Protein 7A19 (pdb70)

B-factor: mean 15.35, std 6.5, range [6.4, 56.44]

InterPro domains:
  IPR006680 Amidohydrolase-related [PF04909] (64-330)
  IPR032465 2-amino-3-carboxymuconate-6-semialdehyde decarboxylase [PTHR21240] (20-331)
  IPR032466 Metal-dependent hydrolase [SSF51556] (34-331)

Nearest PDB structures (foldseek):
  7a19-assembly1_A  TM=1.003E+00  e=1.177E-74  Aspergillus oryzae
  7wjr-assembly1_B  TM=1.003E+00  e=5.991E-72  Aspergillus oryzae RIB40
  7wkl-assembly1_B  TM=1.002E+00  e=2.346E-71  Aspergillus oryzae
  7wmb-assembly1_A  TM=1.002E+00  e=6.437E-71  Aspergillus oryzae
  6m53-assembly1_A-2  TM=9.996E-01  e=2.891E-59  Fusarium oxysporum

Sequence (678 aa):
HMLGKIALEEAFALPRFEEKTRWWASLFSTDAETHVKEITDINKIRIEHADKKHGVGYQILSYTAPGVQDIWDPVEAQALAVEINDYIAEQVRRVNPDRFGAFATLSMHNPKEAADELRRCVEKYGFKGALVNDTQRAGPDGDDMIFYDNADWDIFWQTCTELDVPFYMHPRNPTGTIYEEKLWADRKWLVGPPLSFAHGVSLHVLGMVTNGVFDRHPKLQIIMGHLGEHVPFDMWRINHWFEDRKKLLGLAETCKKTIRDYFAENIWITTSGHFSTTTLNFCMMAEVGSSDRILFSIDYPFETFSDACEEWFDNAELNGTDRLKIGRENAKKKLFKLDSYKDSSAHMLGKIALEEAFALPRFEEKTRWWASLFSTDAETHVKEITDINKIRIEEHADKHGVGYQILSYTAPGVQDIWDPVEAQALAVEINDYIAEQVRVNPDRFGAFATLSMHNPKEAADELRRCVEKYGFKGALVNDTQRAGPDGDDMIFYDNADWDIFWQTCTELDVPFYMHPRNPTGTIYEKLWADRKWLVGPPLSFAHGVSLHVLGMVTNGVFDRHPKLQIIMGHLGEHVPFDMWRINHWFEDRKKLLGLAETCKKTIRDYFAENIWITTSGHFSTTTLNFCMAEVGSDRILFSIDYPFETFSDACEEWFDNAELNGTDRLKIGRENAKKLFKLDDSYKDSSA

Structure (mmCIF, N/CA/C/O backbone):
data_7A19
#
_entry.id   7A19
#
_cell.length_a   99.794
_cell.length_b   99.794
_cell.length_c   129.177
_cell.angle_alpha   90.000
_cell.angle_beta   90.000
_cell.angle_gamma   90.000
#
_symmetry.space_group_name_H-M   'P 43 21 2'
#
loop_
_entity.id
_entity.type
_entity.pdbx_description
1 polymer 'Amidohydrolase 2'
2 non-polymer 'MAGNESIUM ION'
3 water water
#
loop_
_atom_site.group_PDB
_atom_site.id
_atom_site.type_symbol
_atom_site.label_atom_id
_atom_site.label_alt_id
_atom_site.label_comp_id
_atom_site.label_asym_id
_atom_site.label_entity_id
_atom_site.label_seq_id
_atom_site.pdbx_PDB_ins_code
_atom_site.Cartn_x
_atom_site.Cartn_y
_atom_site.Cartn_z
_atom_site.occupancy
_atom_site.B_iso_or_equiv
_atom_site.auth_seq_id
_atom_site.auth_comp_id
_atom_site.auth_asym_id
_atom_site.auth_atom_id
_atom_site.pdbx_PDB_model_num
ATOM 1 N N . HIS A 1 20 ? 1.65200 106.34600 137.83200 1.000 29.25351 0 HIS A N 1
ATOM 2 C CA . HIS A 1 20 ? 2.62500 105.37800 138.32700 1.000 28.24286 0 HIS A CA 1
ATOM 3 C C . HIS A 1 20 ? 4.04500 105.94100 138.31500 1.000 24.41872 0 HIS A C 1
ATOM 4 O O . HIS A 1 20 ? 4.43800 106.66700 137.40000 1.000 24.89509 0 HIS A O 1
ATOM 11 N N . MET A 1 21 ? 4.82400 105.59100 139.32900 1.000 21.23939 1 MET A N 1
ATOM 12 C CA . MET A 1 21 ? 6.10600 106.24700 139.52300 1.000 17.86004 1 MET A CA 1
ATOM 13 C C . MET A 1 21 ? 7.12200 105.82600 138.46500 1.000 16.22300 1 MET A C 1
ATOM 14 O O . MET A 1 21 ? 7.30900 104.63500 138.19900 1.000 16.60199 1 MET A O 1
ATOM 28 N N . LEU A 1 22 ? 7.80700 106.81100 137.90000 1.000 13.70691 2 LEU A N 1
ATOM 29 C CA . LEU A 1 22 ? 8.87800 106.58900 136.93900 1.000 13.80165 2 LEU A CA 1
ATOM 30 C C . LEU A 1 22 ? 10.23400 106.82600 137.59300 1.000 13.14105 2 LEU A C 1
ATOM 31 O O . LEU A 1 22 ? 10.34100 107.40800 138.67200 1.000 14.33856 2 LEU A O 1
ATOM 47 N N . GLY A 1 23 ? 11.28400 106.36500 136.92100 1.000 12.05408 3 GLY A N 1
ATOM 48 C CA . GLY A 1 23 ? 12.62000 106.60100 137.42400 1.000 12.03829 3 GLY A CA 1
ATOM 49 C C . GLY A 1 23 ? 12.95000 105.84200 138.68800 1.000 11.96986 3 GLY A C 1
ATOM 50 O O . GLY A 1 23 ? 13.86300 106.24200 139.42300 1.000 12.19094 3 GLY A O 1
ATOM 54 N N . LYS A 1 24 ? 12.25100 104.74900 138.96500 1.000 11.96986 4 LYS A N 1
ATOM 55 C CA . LYS A 1 24 ? 12.61600 103.94500 140.12000 1.000 11.14871 4 LYS A CA 1
ATOM 56 C C . LYS A 1 24 ? 14.00800 103.34100 139.92200 1.000 10.72234 4 LYS A C 1
ATOM 57 O O . LYS A 1 24 ? 14.48100 103.14000 138.80400 1.000 11.01974 4 LYS A O 1
ATOM 76 N N . ILE A 1 25 ? 14.65700 103.04700 141.04800 1.000 10.81445 5 ILE A N 1
ATOM 77 C CA . ILE A 1 25 ? 15.97200 102.41400 141.08800 1.000 10.11700 5 ILE A CA 1
ATOM 78 C C . ILE A 1 25 ? 15.82600 101.06000 141.76000 1.000 10.45125 5 ILE A C 1
ATOM 79 O O . ILE A 1 25 ? 15.20500 100.95500 142.82300 1.000 10.91183 5 ILE A O 1
ATOM 95 N N . ALA A 1 26 ? 16.37400 100.02700 141.13700 1.000 10.08279 6 ALA A N 1
ATOM 96 C CA . ALA A 1 26 ? 16.41500 98.69400 141.71200 1.000 10.71181 6 ALA A CA 1
ATOM 97 C C . ALA A 1 26 ? 17.86800 98.25600 141.81900 1.000 9.64326 6 ALA A C 1
ATOM 98 O O . ALA A 1 26 ? 18.67400 98.53100 140.92200 1.000 10.86972 6 ALA A O 1
ATOM 105 N N . LEU A 1 27 ? 18.20700 97.59000 142.91800 1.000 8.63525 7 LEU A N 1
ATOM 106 C CA . LEU A 1 27 ? 19.61700 97.31100 143.16200 1.000 9.41429 7 LEU A CA 1
ATOM 107 C C . LEU A 1 27 ? 19.89000 95.96300 143.81600 1.000 8.39574 7 LEU A C 1
ATOM 108 O O . LEU A 1 27 ? 20.95200 95.79300 144.42100 1.000 8.49839 7 LEU A O 1
ATOM 124 N N . GLU A 1 28 ? 18.97500 94.99300 143.70200 1.000 8.96423 8 GLU A N 1
ATOM 125 C CA . GLU A 1 28 ? 19.30400 93.61300 144.04500 1.000 8.71420 8 GLU A CA 1
ATOM 126 C C . GLU A 1 28 ? 18.99200 92.74100 142.83300 1.000 9.30375 8 GLU A C 1
ATOM 127 O O . GLU A 1 28 ? 18.16500 91.82700 142.87800 1.000 9.43797 8 GLU A O 1
ATOM 139 N N . GLU A 1 29 ? 19.67000 93.03600 141.73000 1.000 9.22479 9 GLU A N 1
ATOM 140 C CA . GLU A 1 29 ? 19.26600 92.60300 140.39600 1.000 9.38797 9 GLU A CA 1
ATOM 141 C C . GLU A 1 29 ? 20.41500 91.79100 139.81600 1.000 9.60641 9 GLU A C 1
ATOM 142 O O . GLU A 1 29 ? 21.50200 92.32300 139.58100 1.000 10.56969 9 GLU A O 1
ATOM 154 N N . ALA A 1 30 ? 20.17600 90.50700 139.61000 1.000 9.51167 10 ALA A N 1
ATOM 155 C CA . ALA A 1 30 ? 21.25600 89.55400 139.39200 1.000 9.03266 10 ALA A CA 1
ATOM 156 C C . ALA A 1 30 ? 21.47000 89.21700 137.92300 1.000 9.53799 10 ALA A C 1
ATOM 157 O O . ALA A 1 30 ? 20.54900 89.23500 137.10400 1.000 10.08542 10 ALA A O 1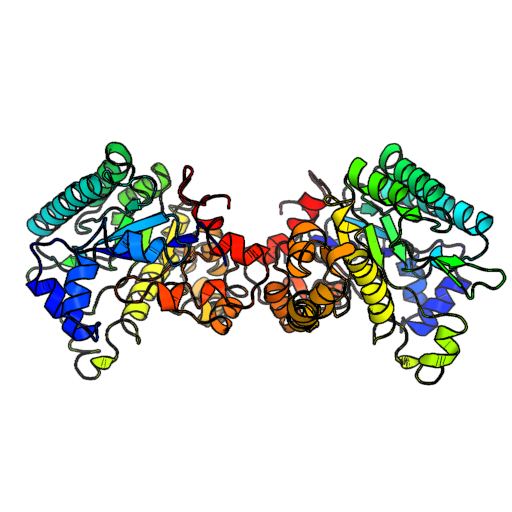
ATOM 164 N N . PHE A 1 31 ? 22.70900 88.83700 137.62200 1.000 9.33796 11 PHE A N 1
ATOM 165 C CA . PHE A 1 31 ? 23.08600 88.29900 136.32300 1.000 9.55904 11 PHE A CA 1
ATOM 166 C C . PHE A 1 31 ? 24.03700 87.12400 136.54400 1.000 9.24848 11 PHE A C 1
ATOM 167 O O . PHE A 1 31 ? 24.62100 86.95100 137.62100 1.000 9.21689 11 PHE A O 1
ATOM 184 N N . ALA A 1 32 ? 24.19800 86.32800 135.49300 1.000 9.18794 12 ALA A N 1
ATOM 185 C CA . ALA A 1 32 ? 25.09300 85.18800 135.49300 1.000 9.62484 12 ALA A CA 1
ATOM 186 C C . ALA A 1 32 ? 25.90400 85.20900 134.20000 1.000 10.74603 12 ALA A C 1
ATOM 187 O O . ALA A 1 32 ? 25.44600 85.70800 133.16600 1.000 11.49875 12 ALA A O 1
ATOM 194 N N . LEU A 1 33 ? 27.10100 84.64300 134.24700 1.000 11.11975 13 LEU A N 1
ATOM 195 C CA . LEU A 1 33 ? 27.90000 84.58900 133.03400 1.000 11.50927 13 LEU A CA 1
ATOM 196 C C . LEU A 1 33 ? 27.30400 83.58900 132.04800 1.000 12.24884 13 LEU A C 1
ATOM 197 O O . LEU A 1 33 ? 26.84800 82.51300 132.44500 1.000 11.38821 13 LEU A O 1
ATOM 213 N N . PRO A 1 34 ? 27.31200 83.90800 130.75400 1.000 13.76481 14 PRO A N 1
ATOM 214 C CA . PRO A 1 34 ? 26.82800 82.94100 129.76300 1.000 13.88061 14 PRO A CA 1
ATOM 215 C C . PRO A 1 34 ? 27.47700 81.57200 129.85100 1.000 13.25422 14 PRO A C 1
ATOM 216 O O . PRO A 1 34 ? 26.80700 80.57500 129.56800 1.000 14.78072 14 PRO A O 1
ATOM 227 N N . ARG A 1 35 ? 28.74700 81.47700 130.26400 1.000 13.04630 15 ARG A N 1
ATOM 228 C CA . ARG A 1 35 ? 29.42900 80.18800 130.25400 1.000 13.38318 15 ARG A CA 1
ATOM 229 C C . ARG A 1 35 ? 29.03300 79.27600 131.42000 1.000 12.76732 15 ARG A C 1
ATOM 230 O O . ARG A 1 35 ? 29.51500 78.14000 131.50000 1.000 13.39634 15 ARG A O 1
ATOM 251 N N . PHE A 1 36 ? 28.18100 79.73700 132.32700 1.000 12.10145 16 PHE A N 1
ATOM 252 C CA . PHE A 1 36 ? 27.78400 78.96200 133.49900 1.000 11.46980 16 PHE A CA 1
ATOM 253 C C . PHE A 1 36 ? 26.35500 78.43800 133.40600 1.000 11.77510 16 PHE A C 1
ATOM 254 O O . PHE A 1 36 ? 25.65300 78.34200 134.41200 1.000 12.46465 16 PHE A O 1
ATOM 271 N N . GLU A 1 37 ? 25.93200 78.03500 132.20800 1.000 12.46728 17 GLU A N 1
ATOM 272 C CA . GLU A 1 37 ? 24.54900 77.61900 132.03900 1.000 13.07262 17 GLU A CA 1
ATOM 273 C C . GLU A 1 37 ? 24.18300 76.46600 132.97300 1.000 12.43307 17 GLU A C 1
ATOM 274 O O . GLU A 1 37 ? 23.05400 76.40800 133.46700 1.000 12.41465 17 GLU A O 1
ATOM 286 N N . GLU A 1 38 ? 25.09100 75.50900 133.18300 1.000 11.28820 18 GLU A N 1
ATOM 287 C CA . GLU A 1 38 ? 24.74800 74.38800 134.05800 1.000 11.44874 18 GLU A CA 1
ATOM 288 C C . GLU A 1 38 ? 24.49300 74.86900 135.47900 1.000 11.74351 18 GLU A C 1
ATOM 289 O O . GLU A 1 38 ? 23.53100 74.42700 136.12300 1.000 12.04618 18 GLU A O 1
ATOM 301 N N . LYS A 1 39 ? 25.35300 75.73800 135.98400 1.000 10.85130 19 LYS A N 1
ATOM 302 C CA . LYS A 1 39 ? 25.12800 76.27700 137.34500 1.000 11.00132 19 LYS A CA 1
ATOM 303 C C . LYS A 1 39 ? 23.82100 77.08200 137.39000 1.000 10.86972 19 LYS A C 1
ATOM 304 O O . LYS A 1 39 ? 23.10000 77.02100 138.39500 1.000 11.00658 19 LYS A O 1
ATOM 323 N N . THR A 1 40 ? 23.55900 77.84000 136.34000 1.000 10.68286 20 THR A N 1
ATOM 324 C CA . THR A 1 40 ? 22.33300 78.61500 136.26300 1.000 10.02752 20 THR A CA 1
ATOM 325 C C . THR A 1 40 ? 21.12100 77.70200 136.32600 1.000 10.61443 20 THR A C 1
ATOM 326 O O . THR A 1 40 ? 20.15200 77.99400 137.03000 1.000 9.84592 20 THR A O 1
ATOM 337 N N . ARG A 1 41 ? 21.18600 76.57400 135.62600 1.000 10.47494 21 ARG A N 1
ATOM 338 C CA . ARG A 1 41 ? 20.06200 75.65300 135.61400 1.000 11.14081 21 ARG A CA 1
ATOM 339 C C . ARG A 1 41 ? 19.90200 74.94200 136.94800 1.000 11.37505 21 ARG A C 1
ATOM 340 O O . ARG A 1 41 ? 18.77500 74.69400 137.38100 1.000 11.41189 21 ARG A O 1
ATOM 361 N N . TRP A 1 42 ? 21.00700 74.59900 137.62000 1.000 10.38809 22 TRP A N 1
ATOM 362 C CA . TRP A 1 42 ? 20.88300 73.98800 138.94100 1.000 10.25912 22 TRP A CA 1
ATOM 363 C C . TRP A 1 42 ? 20.18800 74.93900 139.91700 1.000 10.13279 22 TRP A C 1
ATOM 364 O O . TRP A 1 42 ? 19.27800 74.54900 140.64900 1.000 11.64877 22 TRP A O 1
ATOM 385 N N . TRP A 1 43 ? 20.60900 76.19700 139.93700 1.000 10.65128 23 TRP A N 1
ATOM 386 C CA . TRP A 1 43 ? 19.98300 77.17500 140.82300 1.000 10.86972 23 TRP A CA 1
ATOM 387 C C . TRP A 1 43 ? 18.53100 77.38300 140.44600 1.000 11.88827 23 TRP A C 1
ATOM 388 O O . TRP A 1 43 ? 17.66100 77.49500 141.32000 1.000 12.44360 23 TRP A O 1
ATOM 409 N N . ALA A 1 44 ? 18.24600 77.41500 139.14500 1.000 11.03817 24 ALA A N 1
ATOM 410 C CA . ALA A 1 44 ? 16.87500 77.58100 138.68400 1.000 11.57770 24 ALA A CA 1
ATOM 411 C C . ALA A 1 44 ? 16.00100 76.39500 139.06800 1.000 11.79352 24 ALA A C 1
ATOM 412 O O . ALA A 1 44 ? 14.79100 76.55500 139.26300 1.000 11.70403 24 ALA A O 1
ATOM 419 N N . SER A 1 45 ? 16.58100 75.20400 139.17700 1.000 12.64889 25 SER A N 1
ATOM 420 C CA . SER A 1 45 ? 15.80100 74.04000 139.59600 1.000 13.53057 25 SER A CA 1
ATOM 421 C C . SER A 1 45 ? 15.29900 74.18600 141.02100 1.000 13.95957 25 SER A C 1
ATOM 422 O O . SER A 1 45 ? 14.30600 73.54800 141.38700 1.000 15.05707 25 SER A O 1
ATOM 430 N N . LEU A 1 46 ? 15.95700 75.01200 141.83100 1.000 11.93301 26 LEU A N 1
ATOM 431 C CA . LEU A 1 46 ? 15.49300 75.30100 143.18300 1.000 12.94103 26 LEU A CA 1
ATOM 432 C C . LEU A 1 46 ? 14.52900 76.48200 143.22700 1.000 11.66719 26 LEU A C 1
ATOM 433 O O . LEU A 1 46 ? 13.58500 76.48900 144.03000 1.000 12.91997 26 LEU A O 1
ATOM 449 N N . PHE A 1 47 ? 14.74800 77.49400 142.39400 1.000 12.42517 27 PHE A N 1
ATOM 450 C CA . PHE A 1 47 ? 14.15500 78.79700 142.64300 1.000 12.33832 27 PHE A CA 1
ATOM 451 C C . PHE A 1 47 ? 13.35800 79.39900 141.49500 1.000 13.62795 27 PHE A C 1
ATOM 452 O O . PHE A 1 47 ? 12.90100 80.54100 141.63500 1.000 16.74674 27 PHE A O 1
ATOM 469 N N . SER A 1 48 ? 13.17300 78.68400 140.38400 1.000 12.30674 28 SER A N 1
ATOM 470 C CA . SER A 1 48 ? 12.38300 79.17200 139.25900 1.000 11.79878 28 SER A CA 1
ATOM 471 C C . SER A 1 48 ? 11.35900 78.13200 138.82800 1.000 13.25422 28 SER A C 1
ATOM 472 O O . SER A 1 48 ? 11.64100 76.93400 138.83000 1.000 14.02010 28 SER A O 1
ATOM 480 N N . THR A 1 49 ? 10.17300 78.59700 138.43800 1.000 13.80955 29 THR A N 1
ATOM 481 C CA . THR A 1 49 ? 9.15800 77.72000 137.87100 1.000 15.59924 29 THR A CA 1
ATOM 482 C C . THR A 1 49 ? 9.20500 77.68800 136.34500 1.000 17.55210 29 THR A C 1
ATOM 483 O O . THR A 1 49 ? 8.39100 77.00200 135.72800 1.000 19.29968 29 THR A O 1
ATOM 494 N N . ASP A 1 50 ? 10.12900 78.41800 135.71600 1.000 16.57567 30 ASP A N 1
ATOM 495 C CA . ASP A 1 50 ? 10.22700 78.44600 134.25500 1.000 15.34394 30 ASP A CA 1
ATOM 496 C C . ASP A 1 50 ? 11.71700 78.57200 133.93900 1.000 14.97811 30 ASP A C 1
ATOM 497 O O . ASP A 1 50 ? 12.24800 79.66000 133.73600 1.000 14.73335 30 ASP A O 1
ATOM 506 N N . ALA A 1 51 ? 12.40300 77.42300 133.92800 1.000 15.33342 31 ALA A N 1
ATOM 507 C CA . ALA A 1 51 ? 13.85700 77.43100 133.81800 1.000 16.67042 31 ALA A CA 1
ATOM 508 C C . ALA A 1 51 ? 14.32400 78.04500 132.50500 1.000 15.83348 31 ALA A C 1
ATOM 509 O O . ALA A 1 51 ? 15.32500 78.76400 132.48000 1.000 16.38354 31 ALA A O 1
ATOM 516 N N . GLU A 1 52 ? 13.64200 77.75600 131.39900 1.000 14.70966 32 GLU A N 1
ATOM 517 C CA . GLU A 1 52 ? 14.11400 78.27000 130.11400 1.000 15.89927 32 GLU A CA 1
ATOM 518 C C . GLU A 1 52 ? 14.08100 79.79100 130.09200 1.000 15.82558 32 GLU A C 1
ATOM 519 O O . GLU A 1 52 ? 15.04600 80.43100 129.65600 1.000 16.06772 32 GLU A O 1
ATOM 531 N N . THR A 1 53 ? 12.99000 80.39000 130.57900 1.000 13.68322 33 THR A N 1
ATOM 532 C CA . THR A 1 53 ? 12.92300 81.84200 130.64600 1.000 13.61479 33 THR A CA 1
ATOM 533 C C . THR A 1 53 ? 13.95400 82.37800 131.62800 1.000 12.55677 33 THR A C 1
ATOM 534 O O . THR A 1 53 ? 14.60800 83.39200 131.36500 1.000 13.74375 33 THR A O 1
ATOM 545 N N . HIS A 1 54 ? 14.14600 81.68100 132.74100 1.000 11.61718 34 HIS A N 1
ATOM 546 C CA . HIS A 1 54 ? 15.10900 82.13300 133.73500 1.000 11.66719 34 HIS A CA 1
ATOM 547 C C . HIS A 1 54 ? 16.52000 82.18500 133.15600 1.000 12.13303 34 HIS A C 1
ATOM 548 O O . HIS A 1 54 ? 17.25500 83.15500 133.36900 1.000 12.52519 34 HIS A O 1
ATOM 562 N N . VAL A 1 55 ? 16.91800 81.14100 132.43300 1.000 12.22778 35 VAL A N 1
ATOM 563 C CA . VAL A 1 55 ? 18.24600 81.11300 131.82400 1.000 12.02776 35 VAL A CA 1
ATOM 564 C C . VAL A 1 55 ? 18.44000 82.32300 130.92900 1.000 12.14619 35 VAL A C 1
ATOM 565 O O . VAL A 1 55 ? 19.47600 82.99800 130.97200 1.000 13.41213 35 VAL A O 1
ATOM 578 N N . LYS A 1 56 ? 17.44800 82.60800 130.11400 1.000 11.93564 36 LYS A N 1
ATOM 579 C CA . LYS A 1 56 ? 17.53700 83.75200 129.18300 1.000 13.02525 36 LYS A CA 1
ATOM 580 C C . LYS A 1 56 ? 17.57900 85.06100 129.97400 1.000 11.80931 36 LYS A C 1
ATOM 581 O O . LYS A 1 56 ? 18.38500 85.90800 129.66900 1.000 11.95143 36 LYS A O 1
ATOM 600 N N . GLU A 1 57 ? 16.78400 85.17000 131.02900 1.000 12.12777 37 GLU A N 1
ATOM 601 C CA . GLU A 1 57 ? 16.68600 86.45200 131.71900 1.000 11.65666 37 GLU A CA 1
ATOM 602 C C . GLU A 1 57 ? 17.92100 86.74300 132.56400 1.000 11.50138 37 GLU A C 1
ATOM 603 O O . GLU A 1 57 ? 18.39100 87.88800 132.60400 1.000 11.30136 37 GLU A O 1
ATOM 615 N N . ILE A 1 58 ? 18.46800 85.72700 133.23300 1.000 11.18292 38 ILE A N 1
ATOM 616 C CA . ILE A 1 58 ? 19.58000 85.98700 134.13200 1.000 10.14332 38 ILE A CA 1
ATOM 617 C C . ILE A 1 58 ? 20.85000 86.27900 133.35200 1.000 11.53559 38 ILE A C 1
ATOM 618 O O . ILE A 1 58 ? 21.74300 86.95300 133.86300 1.000 11.40926 38 ILE A O 1
ATOM 634 N N . THR A 1 59 ? 20.94300 85.80400 132.11000 1.000 11.77773 39 THR A N 1
ATOM 635 C CA . THR A 1 59 ? 22.12300 86.07200 131.30500 1.000 13.2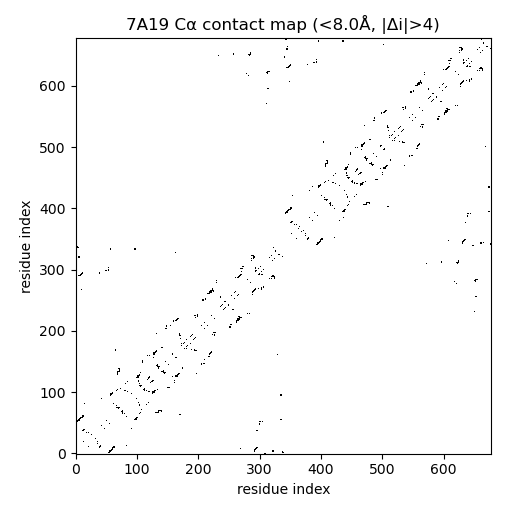8844 39 THR A CA 1
ATOM 636 C C . THR A 1 59 ? 21.98400 87.34200 130.48000 1.000 12.48044 39 THR A C 1
ATOM 637 O O . THR A 1 59 ? 22.98200 88.01800 130.22100 1.000 12.89102 39 THR A O 1
ATOM 648 N N . ASP A 1 60 ? 20.77300 87.68400 130.06300 1.000 11.33820 40 ASP A N 1
ATOM 649 C CA . ASP A 1 60 ? 20.56200 88.93000 129.34000 1.000 12.82259 40 ASP A CA 1
ATOM 650 C C . ASP A 1 60 ? 20.85800 90.12700 130.23200 1.000 13.30949 40 ASP A C 1
ATOM 651 O O . ASP A 1 60 ? 20.49000 90.15200 131.41000 1.000 12.83838 40 ASP A O 1
ATOM 660 N N . ILE A 1 61 ? 21.50000 91.13200 129.65100 1.000 13.14105 41 ILE A N 1
ATOM 661 C CA . ILE A 1 61 ? 21.70100 92.42800 130.28100 1.000 13.33844 41 ILE A CA 1
ATOM 662 C C . ILE A 1 61 ? 20.90500 93.52000 129.57300 1.000 12.89891 41 ILE A C 1
ATOM 663 O O . ILE A 1 61 ? 20.15300 94.26800 130.20000 1.000 13.79113 41 ILE A O 1
ATOM 679 N N . ASN A 1 62 ? 21.09100 93.65100 128.27000 1.000 13.20948 42 ASN A N 1
ATOM 680 C CA . ASN A 1 62 ? 20.80500 94.90800 127.60400 1.000 13.48846 42 ASN A CA 1
ATOM 681 C C . ASN A 1 62 ? 19.52500 94.91500 126.78600 1.000 14.20170 42 ASN A C 1
ATOM 682 O O . ASN A 1 62 ? 19.14800 95.98400 126.28900 1.000 16.31248 42 ASN A O 1
ATOM 693 N N . LYS A 1 63 ? 18.84600 93.78400 126.64200 1.000 12.84628 43 LYS A N 1
ATOM 694 C CA . LYS A 1 63 ? 17.63400 93.71300 125.83600 1.000 13.70427 43 LYS A CA 1
ATOM 695 C C . LYS A 1 63 ? 16.39100 93.44200 126.69100 1.000 13.70164 43 LYS A C 1
ATOM 696 O O . LYS A 1 63 ? 15.55700 94.33000 126.85900 1.000 13.39634 43 LYS A O 1
ATOM 715 N N . ILE A 1 64 ? 16.23900 92.22700 127.20600 1.000 13.83850 44 ILE A N 1
ATOM 716 C CA . ILE A 1 64 ? 15.03500 91.89300 127.96600 1.000 12.51729 44 ILE A CA 1
ATOM 717 C C . ILE A 1 64 ? 14.90700 92.77200 129.20300 1.000 12.73047 44 ILE A C 1
ATOM 718 O O . ILE A 1 64 ? 13.79900 93.19400 129.57200 1.000 12.35411 44 ILE A O 1
ATOM 734 N N . ARG A 1 65 ? 16.02100 93.02200 129.89600 1.000 13.03841 45 ARG A N 1
ATOM 735 C CA . ARG A 1 65 ? 15.96200 93.82900 131.11300 1.000 14.82546 45 ARG A CA 1
ATOM 736 C C . ARG A 1 65 ? 15.43400 95.22000 130.82700 1.000 14.66228 45 ARG A C 1
ATOM 737 O O . ARG A 1 65 ? 14.76100 95.82000 131.67600 1.000 15.21761 45 ARG A O 1
ATOM 758 N N . ILE A 1 66 ? 15.80600 95.77800 129.67400 1.000 14.42541 46 ILE A N 1
ATOM 759 C CA . ILE A 1 66 ? 15.33300 97.09800 129.28400 1.000 15.36237 46 ILE A CA 1
ATOM 760 C C . ILE A 1 66 ? 13.86100 97.04500 128.91200 1.000 15.58082 46 ILE A C 1
ATOM 761 O O . ILE A 1 66 ? 13.09300 97.95000 129.25000 1.000 16.19668 46 ILE A O 1
ATOM 777 N N . GLU A 1 67 ? 13.44300 96.00000 128.20400 1.000 15.84927 47 GLU A N 1
ATOM 778 C CA . GLU A 1 67 ? 12.03000 95.85700 127.88800 1.000 15.34131 47 GLU A CA 1
ATOM 779 C C . GLU A 1 67 ? 11.19400 95.86900 129.15800 1.000 13.73059 47 GLU A C 1
ATOM 780 O O . GLU A 1 67 ? 10.20800 96.60800 129.25100 1.000 14.64123 47 GLU A O 1
ATOM 792 N N . HIS A 1 68 ? 11.60900 95.10900 130.17000 1.000 14.01747 48 HIS A N 1
ATOM 793 C CA . HIS A 1 68 ? 10.86300 95.07900 131.42500 1.000 12.74363 48 HIS A CA 1
ATOM 794 C C . HIS A 1 68 ? 10.89800 96.44400 132.10400 1.000 12.43833 48 HIS A C 1
ATOM 795 O O . HIS A 1 68 ? 9.87400 96.93900 132.58700 1.000 13.28317 48 HIS A O 1
ATOM 809 N N . ALA A 1 69 ? 12.08100 97.05800 132.17800 1.000 13.20948 49 ALA A N 1
ATOM 810 C CA . ALA A 1 69 ? 12.21400 98.29900 132.92800 1.000 13.62005 49 ALA A CA 1
ATOM 811 C C . ALA A 1 69 ? 11.42400 99.41700 132.28000 1.000 14.01747 49 ALA A C 1
ATOM 812 O O . ALA A 1 69 ? 10.88400 100.28800 132.98000 1.000 15.18866 49 ALA A O 1
ATOM 819 N N . ASP A 1 70 ? 11.33500 99.39600 130.94900 1.000 14.12801 50 ASP A N 1
ATOM 820 C CA . ASP A 1 70 ? 10.57800 100.40500 130.22600 1.000 15.93612 50 ASP A CA 1
ATOM 821 C C . ASP A 1 70 ? 9.08400 100.25800 130.47200 1.000 16.90992 50 ASP A C 1
ATOM 822 O O . ASP A 1 70 ? 8.35300 101.25700 130.46200 1.000 18.21271 50 ASP A O 1
ATOM 831 N N . LYS A 1 71 ? 8.61000 99.03200 130.66700 1.000 15.46764 51 LYS A N 1
ATOM 832 C CA A LYS A 1 71 ? 7.19300 98.82300 130.92100 0.490 15.77821 51 LYS A CA 1
ATOM 833 C CA B LYS A 1 71 ? 7.19300 98.81800 130.92000 0.510 15.38079 51 LYS A CA 1
ATOM 834 C C . LYS A 1 71 ? 6.79700 99.19100 132.34000 1.000 15.46238 51 LYS A C 1
ATOM 835 O O . LYS A 1 71 ? 5.62300 99.48800 132.58000 1.000 17.51263 51 LYS A O 1
ATOM 870 N N . HIS A 1 72 ? 7.74400 99.18500 133.27200 1.000 14.37804 52 HIS A N 1
ATOM 871 C CA . HIS A 1 72 ? 7.43100 99.24000 134.69300 1.000 12.83312 52 HIS A CA 1
ATOM 872 C C . HIS A 1 72 ? 8.07800 100.40500 135.42100 1.000 12.89891 52 HIS A C 1
ATOM 873 O O . HIS A 1 72 ? 8.10500 100.40800 136.65000 1.000 13.73323 52 HIS A O 1
ATOM 887 N N . GLY A 1 73 ? 8.56600 101.40700 134.69900 1.000 13.99378 53 GLY A N 1
ATOM 888 C CA . GLY A 1 73 ? 8.98000 102.63100 135.35500 1.000 14.67808 53 GLY A CA 1
ATOM 889 C C . GLY A 1 73 ? 10.24700 102.50400 136.15700 1.000 13.14368 53 GLY A C 1
ATOM 890 O O . GLY A 1 73 ? 10.39600 103.18100 137.18000 1.000 13.25948 53 GLY A O 1
ATOM 894 N N . VAL A 1 74 ? 11.16600 101.64900 135.72500 1.000 11.59613 54 VAL A N 1
ATOM 895 C CA . VAL A 1 74 ? 12.45600 101.48800 136.37100 1.000 12.07250 54 VAL A CA 1
ATOM 896 C C . VAL A 1 74 ? 13.47900 102.20600 135.51200 1.000 12.69889 54 VAL A C 1
ATOM 897 O O . VAL A 1 74 ? 13.78300 101.77500 134.39300 1.000 14.58596 54 VAL A O 1
ATOM 910 N N . GLY A 1 75 ? 14.00600 103.30500 136.03000 1.000 11.87248 55 GLY A N 1
ATOM 911 C CA . GLY A 1 75 ? 14.97900 104.06900 135.28900 1.000 11.35399 55 GLY A CA 1
ATOM 912 C C . GLY A 1 75 ? 16.39000 103.52500 135.33400 1.000 11.65140 55 GLY A C 1
ATOM 913 O O . GLY A 1 75 ? 17.11300 103.59400 134.33700 1.000 13.01998 55 GLY A O 1
ATOM 917 N N . TYR A 1 76 ? 16.78600 102.96800 136.48000 1.000 11.45927 56 TYR A N 1
ATOM 918 C CA . TYR A 1 76 ? 18.16900 102.58800 136.71600 1.000 11.37768 56 TYR A CA 1
ATOM 919 C C . TYR A 1 76 ? 18.21100 101.29800 137.51700 1.000 12.19357 56 TYR A C 1
ATOM 920 O O . TYR A 1 76 ? 17.46400 101.12600 138.48600 1.000 11.86984 56 TYR A O 1
ATOM 938 N N . GLN A 1 77 ? 19.09800 100.39900 137.10900 1.000 11.83037 57 GLN A N 1
ATOM 939 C CA . GLN A 1 77 ? 19.30300 99.11400 137.75200 1.000 12.68836 57 GLN A CA 1
ATOM 940 C C . GLN A 1 77 ? 20.78100 98.99400 138.09000 1.000 13.39634 57 GLN A C 1
ATOM 941 O O . GLN A 1 77 ? 21.62500 99.15700 137.20700 1.000 13.20685 57 GLN A O 1
ATOM 955 N N . ILE A 1 78 ? 21.09800 98.72100 139.35300 1.000 12.02513 58 ILE A N 1
ATOM 956 C CA . ILE A 1 78 ? 22.46100 98.38400 139.74500 1.000 11.23556 58 ILE A CA 1
ATOM 957 C C . ILE A 1 78 ? 22.55200 96.87000 139.77100 1.000 10.44862 58 ILE A C 1
ATOM 958 O O . ILE A 1 78 ? 21.88700 96.21200 140.58200 1.000 10.59864 58 ILE A O 1
ATOM 974 N N . LEU A 1 79 ? 23.38000 96.31000 138.89400 1.000 10.43283 59 LEU A N 1
ATOM 975 C CA . LEU A 1 79 ? 23.46200 94.86700 138.69600 1.000 10.35650 59 LEU A CA 1
ATOM 976 C C . LEU A 1 79 ? 24.53000 94.24600 139.58500 1.000 9.63537 59 LEU A C 1
ATOM 977 O O . LEU A 1 79 ? 25.55100 94.87400 139.90300 1.000 10.14332 59 LEU A O 1
ATOM 993 N N . SER A 1 80 ? 24.32700 92.97600 139.91400 1.000 8.74579 60 SER A N 1
ATOM 994 C CA . SER A 1 80 ? 25.25900 92.24000 140.75100 1.000 9.52483 60 SER A CA 1
ATOM 995 C C . SER A 1 80 ? 25.23900 90.77000 140.34400 1.000 8.39311 60 SER A C 1
ATOM 996 O O . SER A 1 80 ? 24.32800 90.29900 139.65700 1.000 8.90370 60 SER A O 1
ATOM 1004 N N . TYR A 1 81 ? 26.24900 90.03500 140.79100 1.000 9.27216 61 TYR A N 1
ATOM 1005 C CA . TYR A 1 81 ? 26.37900 88.65200 140.35500 1.000 9.89066 61 TYR A CA 1
ATOM 1006 C C . TYR A 1 81 ? 25.47100 87.71700 141.14700 1.000 10.00646 61 TYR A C 1
ATOM 1007 O O . TYR A 1 81 ? 25.32500 87.84700 142.36600 1.000 9.99067 61 TYR A O 1
ATOM 1025 N N . THR A 1 82 ? 24.85900 86.77200 140.44300 1.000 9.16952 62 THR A N 1
ATOM 1026 C CA . THR A 1 82 ? 23.97700 85.79200 141.05400 1.000 9.31427 62 THR A CA 1
ATOM 1027 C C . THR A 1 82 ? 24.63200 85.08100 142.23400 1.000 9.41692 62 THR A C 1
ATOM 1028 O O . THR A 1 82 ? 25.84200 84.83700 142.26700 1.000 10.50915 62 THR A O 1
ATOM 1039 N N . ALA A 1 83 ? 23.79000 84.70000 143.18700 1.000 8.80632 63 ALA A N 1
ATOM 1040 C CA . ALA A 1 83 ? 24.19300 83.81200 144.26000 1.000 9.01424 63 ALA A CA 1
ATOM 1041 C C . ALA A 1 83 ? 24.20600 82.37100 143.76400 1.000 8.79842 63 ALA A C 1
ATOM 1042 O O . ALA A 1 83 ? 23.49400 82.03000 142.81700 1.000 9.64853 63 ALA A O 1
ATOM 1049 N N . PRO A 1 84 ? 25.03700 81.50100 144.36700 1.000 8.94318 64 PRO A N 1
ATOM 1050 C CA . PRO A 1 84 ? 26.01700 81.83400 145.41100 1.000 9.32743 64 PRO A CA 1
ATOM 1051 C C . PRO A 1 84 ? 27.26800 82.53400 144.87000 1.000 9.05372 64 PRO A C 1
ATOM 1052 O O . PRO A 1 84 ? 28.05800 83.11600 145.63800 1.000 9.13267 64 PRO A O 1
ATOM 1063 N N . GLY A 1 85 ? 27.44500 82.48700 143.55300 1.000 9.45377 65 GLY A N 1
ATOM 1064 C CA . GLY A 1 85 ? 28.49100 83.26300 142.91500 1.000 9.70906 65 GLY A CA 1
ATOM 1065 C C . GLY A 1 85 ? 29.85700 82.88600 143.43400 1.000 10.00383 65 GLY A C 1
ATOM 1066 O O . GLY A 1 85 ? 30.16800 81.70800 143.67000 1.000 10.49336 65 GLY A O 1
ATOM 1070 N N . VAL A 1 86 ? 30.69800 83.90300 143.61800 1.000 9.49324 66 VAL A N 1
ATOM 1071 C CA . VAL A 1 86 ? 32.08200 83.65400 144.01200 1.000 9.84592 66 VAL A CA 1
ATOM 1072 C C . VAL A 1 86 ? 32.17000 83.11100 145.42600 1.000 10.04068 66 VAL A C 1
ATOM 1073 O O . VAL A 1 86 ? 33.13000 82.41500 145.75900 1.000 10.37493 66 VAL A O 1
ATOM 1086 N N . GLN A 1 87 ? 31.16700 83.37900 146.26700 1.000 9.78802 67 GLN A N 1
ATOM 1087 C CA . GLN A 1 87 ? 31.20300 82.87700 147.63000 1.000 9.12478 67 GLN A CA 1
ATOM 1088 C C . GLN A 1 87 ? 31.08400 81.36100 147.71000 1.000 9.47482 67 GLN A C 1
ATOM 1089 O O . GLN A 1 87 ? 31.39000 80.79600 148.76400 1.000 10.95394 67 GLN A O 1
ATOM 1103 N N . ASP A 1 88 ? 30.69200 80.69900 146.62400 1.000 10.06173 68 ASP A N 1
ATOM 1104 C CA . ASP A 1 88 ? 30.68000 79.24200 146.59300 1.000 10.44336 68 ASP A CA 1
ATOM 1105 C C . ASP A 1 88 ? 32.03500 78.62600 146.29100 1.000 10.58811 68 ASP A C 1
ATOM 1106 O O . ASP A 1 88 ? 32.15000 77.40400 146.37700 1.000 11.39347 68 ASP A O 1
ATOM 1115 N N . ILE A 1 89 ? 33.03900 79.42200 145.93900 1.000 11.52507 69 ILE A N 1
ATOM 1116 C CA . ILE A 1 89 ? 34.30200 78.91800 145.40700 1.000 12.35938 69 ILE A CA 1
ATOM 1117 C C . ILE A 1 89 ? 35.34500 78.93000 146.52200 1.000 12.05408 69 ILE A C 1
ATOM 1118 O O . ILE A 1 89 ? 35.80600 79.99600 146.93900 1.000 12.05671 69 ILE A O 1
ATOM 1134 N N . TRP A 1 90 ? 35.76400 77.74400 146.97400 1.000 13.21474 70 TRP A N 1
ATOM 1135 C CA . TRP A 1 90 ? 36.67100 77.64600 148.11300 1.000 13.44109 70 TRP A CA 1
ATOM 1136 C C . TRP A 1 90 ? 38.14600 77.64200 147.73800 1.000 15.09391 70 TRP A C 1
ATOM 1137 O O . TRP A 1 90 ? 38.98400 77.83700 148.62300 1.000 15.90980 70 TRP A O 1
ATOM 1158 N N . ASP A 1 91 ? 38.47600 77.45600 146.46200 1.000 15.10444 71 ASP A N 1
ATOM 1159 C CA . ASP A 1 91 ? 39.84000 77.61700 145.96100 1.000 15.02285 71 ASP A CA 1
ATOM 1160 C C . ASP A 1 91 ? 40.08700 79.11000 145.78300 1.000 15.13076 71 ASP A C 1
ATOM 1161 O O . ASP A 1 91 ? 39.43200 79.74300 144.93900 1.000 14.87810 71 ASP A O 1
ATOM 1170 N N . PRO A 1 92 ? 40.98700 79.71500 146.57000 1.000 14.62281 72 PRO A N 1
ATOM 1171 C CA . PRO A 1 92 ? 41.12600 81.18100 146.50200 1.000 14.20697 72 PRO A CA 1
ATOM 1172 C C . PRO A 1 92 ? 41.64600 81.67400 145.16500 1.000 15.70451 72 PRO A C 1
ATOM 1173 O O . PRO A 1 92 ? 41.27900 82.76600 144.72100 1.000 15.16498 72 PRO A O 1
ATOM 1184 N N . VAL A 1 93 ? 42.47300 80.89500 144.48300 1.000 15.15708 73 VAL A N 1
ATOM 1185 C CA . VAL A 1 93 ? 42.97200 81.34400 143.18800 1.000 15.26236 73 VAL A CA 1
ATOM 1186 C C . VAL A 1 93 ? 41.84700 81.36300 142.15800 1.000 15.04917 73 VAL A C 1
ATOM 1187 O O . VAL A 1 93 ? 41.67200 82.34100 141.42000 1.000 14.57280 73 VAL A O 1
ATOM 1200 N N . GLU A 1 94 ? 41.07100 80.28100 142.08600 1.000 14.46752 74 GLU A N 1
ATOM 1201 C CA . GLU A 1 94 ? 39.92200 80.24700 141.18700 1.000 14.97285 74 GLU A CA 1
ATOM 1202 C C . GLU A 1 94 ? 38.91400 81.33200 141.53500 1.000 13.78060 74 GLU A C 1
ATOM 1203 O O . GLU A 1 94 ? 38.36100 81.99000 140.64700 1.000 13.18579 74 GLU A O 1
ATOM 1215 N N . ALA A 1 95 ? 38.66200 81.53900 142.82500 1.000 12.56203 75 ALA A N 1
ATOM 1216 C CA . ALA A 1 95 ? 37.67200 82.53200 143.22600 1.000 11.81457 75 ALA A CA 1
ATOM 1217 C C . ALA A 1 95 ? 38.07300 83.93500 142.78800 1.000 12.44360 75 ALA A C 1
ATOM 1218 O O . ALA A 1 95 ? 37.25200 84.68700 142.25400 1.000 11.84089 75 ALA A O 1
ATOM 1225 N N . GLN A 1 96 ? 39.32100 84.32300 143.04800 1.000 13.06472 76 GLN A N 1
ATOM 1226 C CA . GLN A 1 96 ? 39.76300 85.66100 142.66900 1.000 13.22001 76 GLN A CA 1
ATOM 1227 C C . GLN A 1 96 ? 39.72400 85.85500 141.15900 1.000 13.67269 76 GLN A C 1
ATOM 1228 O O . GLN A 1 96 ? 39.30100 86.90600 140.67400 1.000 13.59374 76 GLN A O 1
ATOM 1242 N N . ALA A 1 97 ? 40.15300 84.85400 140.39900 1.000 13.16474 77 ALA A N 1
ATOM 1243 C CA . ALA A 1 97 ? 40.12900 84.99000 138.94500 1.000 14.32803 77 ALA A CA 1
ATOM 1244 C C . ALA A 1 97 ? 38.69800 85.15700 138.44600 1.000 14.22802 77 ALA A C 1
ATOM 1245 O O . ALA A 1 97 ? 38.43000 85.95500 137.54300 1.000 12.81469 77 ALA A O 1
ATOM 1252 N N . LEU A 1 98 ? 37.76500 84.41700 139.03600 1.000 11.51717 78 LEU A N 1
ATOM 1253 C CA . LEU A 1 98 ? 36.36900 84.53900 138.64300 1.000 11.15923 78 LEU A CA 1
ATOM 1254 C C . LEU A 1 98 ? 35.81600 85.92600 138.95100 1.000 11.49348 78 LEU A C 1
ATOM 1255 O O . LEU A 1 98 ? 35.12500 86.52000 138.12300 1.000 12.15672 78 LEU A O 1
ATOM 1271 N N . ALA A 1 99 ? 36.08400 86.45000 140.14600 1.000 11.95406 79 ALA A N 1
ATOM 1272 C CA . ALA A 1 99 ? 35.61200 87.78700 140.49500 1.000 11.42242 79 ALA A CA 1
ATOM 1273 C C . ALA A 1 99 ? 36.10800 88.81900 139.48400 1.000 11.70667 79 ALA A C 1
ATOM 1274 O O . ALA A 1 99 ? 35.34200 89.65900 139.00000 1.000 11.66719 79 ALA A O 1
ATOM 1281 N N . VAL A 1 100 ? 37.39600 88.78000 139.17500 1.000 11.19345 80 VAL A N 1
ATOM 1282 C CA . VAL A 1 100 ? 37.97200 89.70700 138.20500 1.000 12.85417 80 VAL A CA 1
ATOM 1283 C C . VAL A 1 100 ? 37.29100 89.55800 136.85000 1.000 12.37780 80 VAL A C 1
ATOM 1284 O O . VAL A 1 100 ? 36.94500 90.55200 136.19400 1.000 13.13842 80 VAL A O 1
ATOM 1297 N N . GLU A 1 101 ? 37.09700 88.31100 136.41300 1.000 12.00670 81 GLU A N 1
ATOM 1298 C CA . GLU A 1 101 ? 36.42600 88.05500 135.14600 1.000 12.71731 81 GLU A CA 1
ATOM 1299 C C . GLU A 1 101 ? 35.02900 88.65200 135.14100 1.000 12.47781 81 GLU A C 1
ATOM 1300 O O . GLU A 1 101 ? 34.61100 89.26900 134.15700 1.000 12.48571 81 GLU A O 1
ATOM 1312 N N . ILE A 1 102 ? 34.27600 88.43900 136.22000 1.000 10.80130 82 ILE A N 1
ATOM 1313 C CA . ILE A 1 102 ? 32.90200 88.92800 136.27200 1.000 11.48822 82 ILE A CA 1
ATOM 1314 C C . ILE A 1 102 ? 32.87000 90.44500 136.22500 1.000 11.76457 82 ILE A C 1
ATOM 1315 O O . ILE A 1 102 ? 32.05800 91.03800 135.50800 1.000 12.59098 82 ILE A O 1
ATOM 1331 N N . ASN A 1 103 ? 33.75300 91.10300 136.98000 1.000 11.56454 83 ASN A N 1
ATOM 1332 C CA . ASN A 1 103 ? 33.75100 92.56000 136.99600 1.000 12.18567 83 ASN A CA 1
ATOM 1333 C C . ASN A 1 103 ? 34.12000 93.12600 135.63600 1.000 12.85680 83 ASN A C 1
ATOM 1334 O O . ASN A 1 103 ? 33.48000 94.07100 135.16100 1.000 12.38306 83 ASN A O 1
ATOM 1345 N N . ASP A 1 104 ? 35.15100 92.56500 134.99600 1.000 12.04881 84 ASP A N 1
ATOM 1346 C CA . ASP A 1 104 ? 35.50700 92.99500 133.65200 1.000 13.63848 84 ASP A CA 1
ATOM 1347 C C . ASP A 1 104 ? 34.34500 92.77400 132.68400 1.000 13.07525 84 ASP A C 1
ATOM 1348 O O . ASP A 1 104 ? 34.03600 93.64400 131.86700 1.000 14.05695 84 ASP A O 1
ATOM 1357 N N . TYR A 1 105 ? 33.67700 91.61800 132.78200 1.000 11.81984 85 TYR A N 1
ATOM 1358 C CA . TYR A 1 105 ? 32.53000 91.31100 131.93200 1.000 13.26475 85 TYR A CA 1
ATOM 1359 C C . TYR A 1 105 ? 31.40900 92.33400 132.09300 1.000 12.51466 85 TYR A C 1
ATOM 1360 O O . TYR A 1 105 ? 30.89900 92.87800 131.10500 1.000 12.69100 85 TYR A O 1
ATOM 1378 N N . ILE A 1 106 ? 30.98400 92.58300 133.32900 1.000 12.00933 86 ILE A N 1
ATOM 1379 C CA . ILE A 1 106 ? 29.80900 93.41700 133.52900 1.000 12.92523 86 ILE A CA 1
ATOM 1380 C C . ILE A 1 106 ? 30.12600 94.87500 133.25500 1.000 12.51203 86 ILE A C 1
ATOM 1381 O O . ILE A 1 106 ? 29.25700 95.61900 132.79700 1.000 12.75416 86 ILE A O 1
ATOM 1397 N N . ALA A 1 107 ? 31.36500 95.31300 133.50900 1.000 12.29621 87 ALA A N 1
ATOM 1398 C CA . ALA A 1 107 ? 31.73500 96.67200 133.14600 1.000 13.07788 87 ALA A CA 1
ATOM 1399 C C . ALA A 1 107 ? 31.53400 96.90400 131.65600 1.000 14.03589 87 ALA A C 1
ATOM 1400 O O . ALA A 1 107 ? 31.04300 97.96100 131.24000 1.000 15.45448 87 ALA A O 1
ATOM 1407 N N . GLU A 1 108 ? 31.91400 95.92800 130.82800 1.000 15.64924 88 GLU A N 1
ATOM 1408 C CA . GLU A 1 108 ? 31.70500 96.07000 129.39500 1.000 17.23891 88 GLU A CA 1
ATOM 1409 C C . GLU A 1 108 ? 30.22200 96.07600 129.05300 1.000 16.52830 88 GLU A C 1
ATOM 1410 O O . GLU A 1 108 ? 29.78300 96.85600 128.20600 1.000 16.92571 88 GLU A O 1
ATOM 1422 N N . GLN A 1 109 ? 29.43200 95.21000 129.69300 1.000 15.68872 89 GLN A N 1
ATOM 1423 C CA . GLN A 1 109 ? 28.00200 95.16100 129.40500 1.000 16.25984 89 GLN A CA 1
ATOM 1424 C C . GLN A 1 109 ? 27.30400 96.46000 129.77400 1.000 16.21510 89 GLN A C 1
ATOM 1425 O O . GLN A 1 109 ? 26.46000 96.95500 129.01400 1.000 17.03362 89 GLN A O 1
ATOM 1439 N N . VAL A 1 110 ? 27.62000 97.03100 130.93900 1.000 15.28868 90 VAL A N 1
ATOM 1440 C CA . VAL A 1 110 ? 26.94500 98.25800 131.33900 1.000 17.48104 90 VAL A CA 1
ATOM 1441 C C . VAL A 1 110 ? 27.36400 99.44400 130.48000 1.000 19.48392 90 VAL A C 1
ATOM 1442 O O . VAL A 1 110 ? 26.60900 100.40800 130.35100 1.000 19.48392 90 VAL A O 1
ATOM 1455 N N . ARG A 1 111 ? 28.54000 99.38500 129.85700 1.000 20.27085 91 ARG A N 1
ATOM 1456 C CA A ARG A 1 111 ? 28.94100 100.46200 128.95400 0.480 21.20781 91 ARG A CA 1
ATOM 1457 C CA B ARG A 1 111 ? 28.94400 100.46100 128.95400 0.520 21.54206 91 ARG A CA 1
ATOM 1458 C C . ARG A 1 111 ? 28.04000 100.55400 127.72700 1.000 21.27097 91 ARG A C 1
ATOM 1459 O O . ARG A 1 111 ? 28.05600 101.57200 127.03800 1.000 22.30004 91 ARG A O 1
ATOM 1498 N N . VAL A 1 112 ? 27.24900 99.51700 127.43900 1.000 20.26296 92 VAL A N 1
ATOM 1499 C CA . VAL A 1 112 ? 26.34000 99.57500 126.29100 1.000 20.03398 92 VAL A CA 1
ATOM 1500 C C . VAL A 1 112 ? 25.20900 100.55300 126.54900 1.000 19.65762 92 VAL A C 1
ATOM 1501 O O . VAL A 1 112 ? 24.74700 101.25000 125.62800 1.000 21.84736 92 VAL A O 1
ATOM 1514 N N . ASN A 1 113 ? 24.73300 100.64200 127.79100 1.000 18.85226 93 ASN A N 1
ATOM 1515 C CA . ASN A 1 113 ? 23.59100 101.47800 128.15400 1.000 19.57340 93 ASN A CA 1
ATOM 1516 C C . ASN A 1 113 ? 23.81600 102.04100 129.55500 1.000 18.53643 93 ASN A C 1
ATOM 1517 O O . ASN A 1 113 ? 23.07700 101.72900 130.50200 1.000 18.86542 93 ASN A O 1
ATOM 1528 N N . PRO A 1 114 ? 24.84100 102.87900 129.72200 1.000 19.04176 94 PRO A N 1
ATOM 1529 C CA . PRO A 1 114 ? 25.17600 103.38200 131.06700 1.000 20.84724 94 PRO A CA 1
ATOM 1530 C C . PRO A 1 114 ? 24.12000 104.28600 131.66700 1.000 21.54995 94 PRO A C 1
ATOM 1531 O O . PRO A 1 114 ? 24.12500 104.49600 132.88300 1.000 23.25805 94 PRO A O 1
ATOM 1542 N N . ASP A 1 115 ? 23.21200 104.83400 130.86500 1.000 20.69985 95 ASP A N 1
ATOM 1543 C CA . ASP A 1 115 ? 22.14800 105.64200 131.43400 1.000 19.54971 95 ASP A CA 1
ATOM 1544 C C . ASP A 1 115 ? 21.15100 104.79900 132.22400 1.000 19.26547 95 ASP A C 1
ATOM 1545 O O . ASP A 1 115 ? 20.42800 105.34100 133.06400 1.000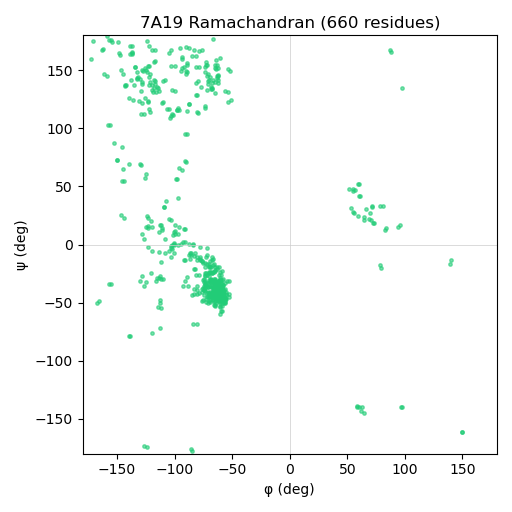 21.86578 95 ASP A O 1
ATOM 1554 N N . ARG A 1 116 ? 21.10700 103.48600 131.99300 1.000 15.13339 96 ARG A N 1
ATOM 1555 C CA . ARG A 1 116 ? 20.11100 102.60900 132.59500 1.000 13.25685 96 ARG A CA 1
ATOM 1556 C C . ARG A 1 116 ? 20.69700 101.63100 133.60600 1.000 12.46728 96 ARG A C 1
ATOM 1557 O O . ARG A 1 116 ? 19.93400 101.01600 134.36400 1.000 12.66994 96 ARG A O 1
ATOM 1578 N N . PHE A 1 117 ? 22.01100 101.45800 133.62100 1.000 13.55952 97 PHE A N 1
ATOM 1579 C CA . PHE A 1 117 ? 22.64000 100.42100 134.41700 1.000 13.68848 97 PHE A CA 1
ATOM 1580 C C . PHE A 1 117 ? 23.89000 100.94100 135.11200 1.000 13.97273 97 PHE A C 1
ATOM 1581 O O . PHE A 1 117 ? 24.67300 101.69000 134.52200 1.000 15.66240 97 PHE A O 1
ATOM 1598 N N . GLY A 1 118 ? 24.08900 100.49600 136.35400 1.000 13.54636 98 GLY A N 1
ATOM 1599 C CA . GLY A 1 118 ? 25.37000 100.51300 137.03500 1.000 13.64900 98 GLY A CA 1
ATOM 1600 C C . GLY A 1 118 ? 25.65800 99.11100 137.54400 1.000 11.87511 98 GLY A C 1
ATOM 1601 O O . GLY A 1 118 ? 24.89300 98.18300 137.27000 1.000 11.69088 98 GLY A O 1
ATOM 1605 N N . ALA A 1 119 ? 26.72600 98.93200 138.31000 1.000 11.79878 99 ALA A N 1
ATOM 1606 C CA . ALA A 1 119 ? 27.06000 97.61200 138.82000 1.000 10.84867 99 ALA A CA 1
ATOM 1607 C C . ALA A 1 119 ? 27.69200 97.70500 140.19800 1.000 11.18029 99 ALA A C 1
ATOM 1608 O O . ALA A 1 119 ? 28.37500 98.68200 140.53100 1.000 11.40926 99 ALA A O 1
ATOM 1615 N N . PHE A 1 120 ? 27.47500 96.65000 140.97600 1.000 9.89856 100 PHE A N 1
ATOM 1616 C CA . PHE A 1 120 ? 28.21900 96.39800 142.19300 1.000 10.54074 100 PHE A CA 1
ATOM 1617 C C . PHE A 1 120 ? 29.38500 95.46400 141.87500 1.000 11.10396 100 PHE A C 1
ATOM 1618 O O . PHE A 1 120 ? 29.29900 94.59900 140.99300 1.000 11.16713 100 PHE A O 1
ATOM 1635 N N . ALA A 1 121 ? 30.46500 95.63400 142.62300 1.000 10.84604 101 ALA A N 1
ATOM 1636 C CA . ALA A 1 121 ? 31.60800 94.73700 142.51400 1.000 10.32755 101 ALA A CA 1
ATOM 1637 C C . ALA A 1 121 ? 31.25500 93.34200 143.00200 1.000 10.23544 101 ALA A C 1
ATOM 1638 O O . ALA A 1 121 ? 30.54000 93.16700 143.99200 1.000 10.34861 101 ALA A O 1
ATOM 1645 N N . THR A 1 122 ? 31.79000 92.34900 142.30100 1.000 10.57758 102 THR A N 1
ATOM 1646 C CA . THR A 1 122 ? 31.81400 90.95700 142.72600 1.000 10.31703 102 THR A CA 1
ATOM 1647 C C . THR A 1 122 ? 33.22100 90.66200 143.24300 1.000 11.18818 102 THR A C 1
ATOM 1648 O O . THR A 1 122 ? 34.21200 91.01700 142.60100 1.000 10.34861 102 THR A O 1
ATOM 1659 N N . LEU A 1 123 ? 33.30900 90.02100 144.39700 1.000 9.87487 103 LEU A N 1
ATOM 1660 C CA . LEU A 1 123 ? 34.57500 89.88700 145.09700 1.000 10.55653 103 LEU A CA 1
ATOM 1661 C C . LEU A 1 123 ? 34.78500 88.44700 145.54400 1.000 11.31978 103 LEU A C 1
ATOM 1662 O O . LEU A 1 123 ? 33.84000 87.74400 145.93100 1.000 10.66444 103 LEU A O 1
ATOM 1678 N N . SER A 1 124 ? 36.03300 88.00900 145.47600 1.000 11.16186 104 SER A N 1
ATOM 1679 C CA . SER A 1 124 ? 36.46500 86.91000 146.31300 1.000 10.82761 104 SER A CA 1
ATOM 1680 C C . SER A 1 124 ? 36.77200 87.45800 147.70000 1.000 9.42745 104 SER A C 1
ATOM 1681 O O . SER A 1 124 ? 37.51300 88.44100 147.84700 1.000 10.39598 104 SER A O 1
ATOM 1689 N N . MET A 1 125 ? 36.19000 86.83800 148.71800 1.000 9.25900 105 MET A N 1
ATOM 1690 C CA . MET A 1 125 ? 36.37000 87.28800 150.09400 1.000 9.84329 105 MET A CA 1
ATOM 1691 C C . MET A 1 125 ? 37.22900 86.31900 150.90400 1.000 10.26439 105 MET A C 1
ATOM 1692 O O . MET A 1 125 ? 37.01700 86.14100 152.10200 1.000 11.15134 105 MET A O 1
ATOM 1706 N N . HIS A 1 126 ? 38.18900 85.66700 150.24800 1.000 10.88815 106 HIS A N 1
ATOM 1707 C CA . HIS A 1 126 ? 39.14700 84.85200 150.98400 1.000 10.26176 106 HIS A CA 1
ATOM 1708 C C . HIS A 1 126 ? 40.15300 85.68800 151.76700 1.000 12.05408 106 HIS A C 1
ATOM 1709 O O . HIS A 1 126 ? 40.58800 85.27300 152.84600 1.000 14.37541 106 HIS A O 1
ATOM 1723 N N . ASN A 1 127 ? 40.54900 86.84400 151.23800 1.000 12.33569 107 ASN A N 1
ATOM 1724 C CA . ASN A 1 127 ? 41.64000 87.61200 151.80900 1.000 12.49624 107 ASN A CA 1
ATOM 1725 C C . ASN A 1 127 ? 41.25200 89.08200 151.83900 1.000 13.29107 107 ASN A C 1
ATOM 1726 O O . ASN A 1 127 ? 40.91200 89.64500 150.79300 1.000 14.20697 107 ASN A O 1
ATOM 1737 N N . PRO A 1 128 ? 41.29400 89.73300 153.00500 1.000 12.88049 108 PRO A N 1
ATOM 1738 C CA . PRO A 1 128 ? 40.82300 91.12500 153.07000 1.000 13.54110 108 PRO A CA 1
ATOM 1739 C C . PRO A 1 128 ? 41.52500 92.06900 152.11300 1.000 13.89903 108 PRO A C 1
ATOM 1740 O O . PRO A 1 128 ? 40.86200 92.89600 151.48000 1.000 14.15959 108 PRO A O 1
ATOM 1751 N N . LYS A 1 129 ? 42.85400 92.01800 152.03700 1.000 14.10695 109 LYS A N 1
ATOM 1752 C CA . LYS A 1 129 ? 43.56600 92.95400 151.17800 1.000 15.37816 109 LYS A CA 1
ATOM 1753 C C . LYS A 1 129 ? 43.22800 92.71700 149.71500 1.000 15.26499 109 LYS A C 1
ATOM 1754 O O . LYS A 1 129 ? 43.02500 93.66900 148.95000 1.000 15.41501 109 LYS A O 1
ATOM 1773 N N . GLU A 1 130 ? 43.18800 91.45100 149.30800 1.000 14.06484 110 GLU A N 1
ATOM 1774 C CA . GLU A 1 130 ? 42.80700 91.10900 147.94700 1.000 15.32552 110 GLU A CA 1
ATOM 1775 C C . GLU A 1 130 ? 41.41900 91.64200 147.60500 1.000 14.67281 110 GLU A C 1
ATOM 1776 O O . GLU A 1 130 ? 41.22200 92.26100 146.55700 1.000 14.30435 110 GLU A O 1
ATOM 1788 N N . ALA A 1 131 ? 40.44300 91.41400 148.48200 1.000 13.70427 111 ALA A N 1
ATOM 1789 C CA . ALA A 1 131 ? 39.10100 91.92900 148.22400 1.000 13.25685 111 ALA A CA 1
ATOM 1790 C C . ALA A 1 131 ? 39.08800 93.45500 148.22100 1.000 12.77522 111 ALA A C 1
ATOM 1791 O O . ALA A 1 131 ? 38.38000 94.07400 147.42200 1.000 13.48583 111 ALA A O 1
ATOM 1798 N N . ALA A 1 132 ? 39.86300 94.08000 149.10700 1.000 12.85680 112 ALA A N 1
ATOM 1799 C CA . ALA A 1 132 ? 39.92500 95.53700 149.12700 1.000 13.51215 112 ALA A CA 1
ATOM 1800 C C . ALA A 1 132 ? 40.48100 96.07100 147.82000 1.000 14.38330 112 ALA A C 1
ATOM 1801 O O . ALA A 1 132 ? 39.97100 97.05400 147.26400 1.000 14.46752 112 ALA A O 1
ATOM 1808 N N . ASP A 1 133 ? 41.54600 95.44700 147.32600 1.000 14.28066 113 ASP A N 1
ATOM 1809 C CA . ASP A 1 133 ? 42.15400 95.90000 146.07800 1.000 14.85178 113 ASP A CA 1
ATOM 1810 C C . ASP A 1 133 ? 41.20200 95.72800 144.90100 1.000 13.70954 113 ASP A C 1
ATOM 1811 O O . ASP A 1 133 ? 41.15400 96.57800 144.00800 1.000 14.66755 113 ASP A O 1
ATOM 1820 N N . GLU A 1 134 ? 40.43100 94.63800 144.86900 1.000 12.72521 114 GLU A N 1
ATOM 1821 C CA . GLU A 1 134 ? 39.51200 94.46100 143.75200 1.000 12.71731 114 GLU A CA 1
ATOM 1822 C C . GLU A 1 134 ? 38.31800 95.40800 143.84500 1.000 12.50939 114 GLU A C 1
ATOM 1823 O O . GLU A 1 134 ? 37.84500 95.91300 142.82000 1.000 12.11724 114 GLU A O 1
ATOM 1835 N N . LEU A 1 135 ? 37.80800 95.66000 145.05100 1.000 12.26726 115 LEU A N 1
ATOM 1836 C CA . LEU A 1 135 ? 36.76100 96.66400 145.17100 1.000 12.21725 115 LEU A CA 1
ATOM 1837 C C . LEU A 1 135 ? 37.26600 98.01000 144.68000 1.000 13.01209 115 LEU A C 1
ATOM 1838 O O . LEU A 1 135 ? 36.57900 98.70300 143.92000 1.000 12.93050 115 LEU A O 1
ATOM 1854 N N . ARG A 1 136 ? 38.47500 98.38400 145.08700 1.000 13.75954 116 ARG A N 1
ATOM 1855 C CA . ARG A 1 136 ? 39.04200 99.65600 144.65100 1.000 14.57017 116 ARG A CA 1
ATOM 1856 C C . ARG A 1 136 ? 39.16200 99.72200 143.13400 1.000 15.45185 116 ARG A C 1
ATOM 1857 O O . ARG A 1 136 ? 38.83700 100.74800 142.52000 1.000 16.41776 116 ARG A O 1
ATOM 1878 N N . ARG A 1 137 ? 39.65200 98.65000 142.50900 1.000 14.99127 117 ARG A N 1
ATOM 1879 C CA . ARG A 1 137 ? 39.76000 98.65000 141.05300 1.000 15.86243 117 ARG A CA 1
ATOM 1880 C C . ARG A 1 137 ? 38.39400 98.88000 140.41900 1.000 16.99151 117 ARG A C 1
ATOM 1881 O O . ARG A 1 137 ? 38.24700 99.67500 139.49100 1.000 16.88887 117 ARG A O 1
ATOM 1902 N N . CYS A 1 138 ? 37.37700 98.18200 140.91900 1.000 15.48870 118 CYS A N 1
ATOM 1903 C CA . CYS A 1 138 ? 36.03400 98.31000 140.36600 1.000 16.08614 118 CYS A CA 1
ATOM 1904 C C . CYS A 1 138 ? 35.49500 99.72900 140.49300 1.000 14.98338 118 CYS A C 1
ATOM 1905 O O . CYS A 1 138 ? 34.87200 100.24500 139.55500 1.000 14.30435 118 CYS A O 1
ATOM 1913 N N . VAL A 1 139 ? 35.70300 100.37700 141.63500 1.000 15.04917 119 VAL A N 1
ATOM 1914 C CA . VAL A 1 139 ? 35.20400 101.73200 141.81700 1.000 16.12035 119 VAL A CA 1
ATOM 1915 C C . VAL A 1 139 ? 36.02200 102.72000 140.99500 1.000 18.59697 119 VAL A C 1
ATOM 1916 O O . VAL A 1 139 ? 35.46900 103.53300 140.24100 1.000 18.53117 119 VAL A O 1
ATOM 1929 N N . GLU A 1 140 ? 37.35100 102.65100 141.10700 1.000 20.03661 120 GLU A N 1
ATOM 1930 C CA . GLU A 1 140 ? 38.21300 103.64500 140.47100 1.000 21.43415 120 GLU A CA 1
ATOM 1931 C C . GLU A 1 140 ? 38.25300 103.47100 138.96000 1.000 21.13148 120 GLU A C 1
ATOM 1932 O O . GLU A 1 140 ? 38.22000 104.45800 138.21800 1.000 23.21331 120 GLU A O 1
ATOM 1944 N N . LYS A 1 141 ? 38.32400 102.23000 138.48000 1.000 19.01281 121 LYS A N 1
ATOM 1945 C CA . LYS A 1 141 ? 38.45100 102.00000 137.04600 1.000 18.97070 121 LYS A CA 1
ATOM 1946 C C . LYS A 1 141 ? 37.09300 102.01200 136.36000 1.000 18.49169 121 LYS A C 1
ATOM 1947 O O . LYS A 1 141 ? 36.94200 102.59400 135.28300 1.000 20.43666 121 LYS A O 1
ATOM 1966 N N . TYR A 1 142 ? 36.09500 101.37200 136.95500 1.000 16.93624 122 TYR A N 1
ATOM 1967 C CA . TYR A 1 142 ? 34.83400 101.16400 136.27200 1.000 16.37828 122 TYR A CA 1
ATOM 1968 C C . TYR A 1 142 ? 33.68400 102.00400 136.80900 1.000 16.09140 122 TYR A C 1
ATOM 1969 O O . TYR A 1 142 ? 32.59900 101.98000 136.22200 1.000 15.78347 122 TYR A O 1
ATOM 1987 N N . GLY A 1 143 ? 33.87600 102.72300 137.90700 1.000 15.75978 123 GLY A N 1
ATOM 1988 C CA . GLY A 1 143 ? 32.78200 103.45400 138.51200 1.000 15.49133 123 GLY A CA 1
ATOM 1989 C C . GLY A 1 143 ? 31.68300 102.57700 139.08100 1.000 14.56227 123 GLY A C 1
ATOM 1990 O O . GLY A 1 143 ? 30.52100 102.99300 139.10000 1.000 16.15194 123 GLY A O 1
ATOM 1994 N N . PHE A 1 144 ? 32.01200 101.37800 139.55000 1.000 13.49109 124 PHE A N 1
ATOM 1995 C CA . PHE A 1 144 ? 31.01100 100.57700 140.23700 1.000 12.73574 124 PHE A CA 1
ATOM 1996 C C . PHE A 1 144 ? 30.57000 101.29400 141.51700 1.000 12.79627 124 PHE A C 1
ATOM 1997 O O . PHE A 1 144 ? 31.28800 102.13400 142.06800 1.000 13.00945 124 PHE A O 1
ATOM 2014 N N . LYS A 1 145 ? 29.38800 100.92700 142.00200 1.000 12.26726 125 LYS A N 1
ATOM 2015 C CA . LYS A 1 145 ? 28.66000 101.69400 143.00600 1.000 12.23041 125 LYS A CA 1
ATOM 2016 C C . LYS A 1 145 ? 28.86200 101.17900 144.42300 1.000 11.15134 125 LYS A C 1
ATOM 2017 O O . LYS A 1 145 ? 28.30300 101.75900 145.35800 1.000 11.68035 125 LYS A O 1
ATOM 2036 N N . GLY A 1 146 ? 29.63200 100.12500 144.59900 1.000 10.64865 126 GLY A N 1
ATOM 2037 C CA . GLY A 1 146 ? 29.79600 99.45900 145.86900 1.000 11.15660 126 GLY A CA 1
ATOM 2038 C C . GLY A 1 146 ? 30.07600 97.99300 145.61700 1.000 10.23807 126 GLY A C 1
ATOM 2039 O O . GLY A 1 146 ? 30.47800 97.62800 144.51900 1.000 11.97775 126 GLY A O 1
ATOM 2043 N N . ALA A 1 147 ? 29.88000 97.17000 146.64800 1.000 10.13016 127 ALA A N 1
ATOM 2044 C CA . ALA A 1 147 ? 30.07800 95.73200 146.55200 1.000 9.83013 127 ALA A CA 1
ATOM 2045 C C . ALA A 1 147 ? 28.80000 94.98400 146.90000 1.000 9.24848 127 ALA A C 1
ATOM 2046 O O . ALA A 1 147 ? 28.02800 95.40900 147.76100 1.000 9.81960 127 ALA A O 1
ATOM 2053 N N . LEU A 1 148 ? 28.59300 93.83700 146.25300 1.000 9.05898 128 LEU A N 1
ATOM 2054 C CA . LEU A 1 148 ? 27.54700 92.89400 146.64500 1.000 8.56945 128 LEU A CA 1
ATOM 2055 C C . LEU A 1 148 ? 28.18300 91.51900 146.79100 1.000 8.80106 128 LEU A C 1
ATOM 2056 O O . LEU A 1 148 ? 28.80500 91.01400 145.84700 1.000 10.05121 128 LEU A O 1
ATOM 2072 N N . VAL A 1 149 ? 28.05200 90.94200 147.98600 1.000 8.40101 129 VAL A N 1
ATOM 2073 C CA . VAL A 1 149 ? 28.69100 89.69700 148.35900 1.000 8.93265 129 VAL A CA 1
ATOM 2074 C C . VAL A 1 149 ? 27.62600 88.76600 148.92600 1.000 8.68262 129 VAL A C 1
ATOM 2075 O O . VAL A 1 149 ? 26.74000 89.19900 149.67100 1.000 8.83001 129 VAL A O 1
ATOM 2088 N N . ASN A 1 150 ? 27.68800 87.49700 148.54600 1.000 7.83515 130 ASN A N 1
ATOM 2089 C CA . ASN A 1 150 ? 26.67800 86.52800 148.96100 1.000 7.94832 130 ASN A CA 1
ATOM 2090 C C . ASN A 1 150 ? 27.09800 85.85700 150.27200 1.000 8.20888 130 ASN A C 1
ATOM 2091 O O . ASN A 1 150 ? 27.46700 84.68600 150.32700 1.000 9.38270 130 ASN A O 1
ATOM 2102 N N . ASP A 1 151 ? 27.04300 86.64700 151.33700 1.000 9.19058 131 ASP A N 1
ATOM 2103 C CA . ASP A 1 151 ? 27.24700 86.13300 152.69400 1.000 9.75643 131 ASP A CA 1
ATOM 2104 C C . ASP A 1 151 ? 28.68700 85.61400 152.82100 1.000 8.49049 131 ASP A C 1
ATOM 2105 O O . ASP A 1 151 ? 29.61400 86.19900 152.25100 1.000 9.56167 131 ASP A O 1
ATOM 2114 N N . THR A 1 152 ? 28.90200 84.54800 153.59200 1.000 8.62209 132 THR A N 1
ATOM 2115 C CA . THR A 1 152 ? 30.25800 84.10700 153.90900 1.000 8.39838 132 THR A CA 1
ATOM 2116 C C . THR A 1 152 ? 30.93300 83.46300 152.70200 1.000 9.23532 132 THR A C 1
ATOM 2117 O O . THR A 1 152 ? 30.28200 82.94000 151.79800 1.000 9.62484 132 THR A O 1
ATOM 2128 N N . GLN A 1 153 ? 32.26000 83.51000 152.70600 1.000 9.47219 133 GLN A N 1
ATOM 2129 C CA . GLN A 1 153 ? 33.06500 82.90500 151.65900 1.000 9.57220 133 GLN A CA 1
ATOM 2130 C C . GLN A 1 153 ? 33.31700 81.45100 152.03400 1.000 9.07214 133 GLN A C 1
ATOM 2131 O O . GLN A 1 153 ? 33.86700 81.16100 153.10200 1.000 10.19859 133 GLN A O 1
ATOM 2145 N N . ARG A 1 154 ? 32.89500 80.53200 151.17200 1.000 10.41704 134 ARG A N 1
ATOM 2146 C CA . ARG A 1 154 ? 33.26500 79.14000 151.36400 1.000 11.56718 134 ARG A CA 1
ATOM 2147 C C . ARG A 1 154 ? 34.77400 78.98200 151.27900 1.000 11.88300 134 ARG A C 1
ATOM 2148 O O . ARG A 1 154 ? 35.43200 79.58400 150.42600 1.000 12.47255 134 ARG A O 1
ATOM 2169 N N . ALA A 1 155 ? 35.31200 78.11900 152.13000 1.000 12.36990 135 ALA A N 1
ATOM 2170 C CA . ALA A 1 155 ? 36.75400 78.01800 152.28300 1.000 14.43857 135 ALA A CA 1
ATOM 2171 C C . ALA A 1 155 ? 37.08000 76.66000 152.88200 1.000 15.02812 135 ALA A C 1
ATOM 2172 O O . ALA A 1 155 ? 36.19600 75.85700 153.19100 1.000 14.10432 135 ALA A O 1
ATOM 2179 N N . GLY A 1 156 ? 38.37000 76.41800 153.06300 1.000 16.65726 136 GLY A N 1
ATOM 2180 C CA . GLY A 1 156 ? 38.84100 75.14600 153.55100 1.000 18.22061 136 GLY A CA 1
ATOM 2181 C C . GLY A 1 156 ? 39.04400 74.18700 152.40100 1.000 20.35244 136 GLY A C 1
ATOM 2182 O O . GLY A 1 156 ? 38.58300 74.42600 151.28000 1.000 20.57615 136 GLY A O 1
ATOM 2186 N N . PRO A 1 157 ? 39.71600 73.06600 152.66500 1.000 22.63692 137 PRO A N 1
ATOM 2187 C CA . PRO A 1 157 ? 40.08500 72.16600 151.55400 1.000 24.11868 137 PRO A CA 1
ATOM 2188 C C . PRO A 1 157 ? 38.89900 71.67800 150.73100 1.000 24.32660 137 PRO A C 1
ATOM 2189 O O . PRO A 1 157 ? 39.01200 71.55200 149.49800 1.000 23.71074 137 PRO A O 1
ATOM 2200 N N . ASP A 1 158 ? 37.77100 71.37900 151.38200 1.000 23.70547 138 ASP A N 1
ATOM 2201 C CA . ASP A 1 158 ? 36.57200 70.87600 150.72000 1.000 24.29239 138 ASP A CA 1
ATOM 2202 C C . ASP A 1 158 ? 35.43300 71.88100 150.73500 1.000 20.92093 138 ASP A C 1
ATOM 2203 O O . ASP A 1 158 ? 34.28100 71.51600 150.46300 1.000 20.56036 138 ASP A O 1
ATOM 2212 N N . GLY A 1 159 ? 35.72100 73.13400 151.04600 1.000 18.63381 139 GLY A N 1
ATOM 2213 C CA . GLY A 1 159 ? 34.69100 74.14400 151.09700 1.000 16.83360 139 GLY A CA 1
ATOM 2214 C C . GLY A 1 159 ? 33.74300 74.04000 152.27000 1.000 16.04403 139 GLY A C 1
ATOM 2215 O O . GLY A 1 159 ? 32.66100 74.62800 152.21900 1.000 17.42314 139 GLY A O 1
ATOM 2219 N N . ASP A 1 160 ? 34.10400 73.31500 153.32800 1.000 15.08339 140 ASP A N 1
ATOM 2220 C CA . ASP A 1 160 ? 33.19900 73.20400 154.46600 1.000 16.89413 140 ASP A CA 1
ATOM 2221 C C . ASP A 1 160 ? 33.35600 74.33200 155.47100 1.000 16.04929 140 ASP A C 1
ATOM 2222 O O . ASP A 1 160 ? 32.50500 74.46200 156.36200 1.000 17.22049 140 ASP A O 1
ATOM 2231 N N . ASP A 1 161 ? 34.41400 75.13200 155.37200 1.000 13.37792 141 ASP A N 1
ATOM 2232 C CA . ASP A 1 161 ? 34.57100 76.26900 156.26600 1.000 14.32277 141 ASP A CA 1
ATOM 2233 C C . ASP A 1 161 ? 33.92900 77.50700 155.66200 1.000 13.03051 141 ASP A C 1
ATOM 2234 O O . ASP A 1 161 ? 33.51400 77.52900 154.50300 1.000 13.40161 141 ASP A O 1
ATOM 2243 N N . MET A 1 162 ? 33.82200 78.54700 156.47500 1.000 12.23041 142 MET A N 1
ATOM 2244 C CA . MET A 1 162 ? 33.16100 79.76800 156.06500 1.000 12.71205 142 MET A CA 1
ATOM 2245 C C . MET A 1 162 ? 33.91600 80.93300 156.67100 1.000 12.82259 142 MET A C 1
ATOM 2246 O O . MET A 1 162 ? 34.32500 80.88100 157.83500 1.000 14.40962 142 MET A O 1
ATOM 2260 N N . ILE A 1 163 ? 34.11700 81.96900 155.86000 1.000 10.95131 143 ILE A N 1
ATOM 2261 C CA . ILE A 1 163 ? 34.81700 83.17100 156.27200 1.000 10.24070 143 ILE A CA 1
ATOM 2262 C C . ILE A 1 163 ? 33.77300 84.25200 156.48800 1.000 8.98266 143 ILE A C 1
ATOM 2263 O O . ILE A 1 163 ? 33.04700 84.61900 155.55200 1.000 9.87750 143 ILE A O 1
ATOM 2279 N N . PHE A 1 164 ? 33.67100 84.71500 157.73100 1.000 9.10109 144 PHE A N 1
ATOM 2280 C CA . PHE A 1 164 ? 32.87200 85.87200 158.08500 1.000 9.69590 144 PHE A CA 1
ATOM 2281 C C . PHE A 1 164 ? 33.75500 87.12400 158.07500 1.000 9.38007 144 PHE A C 1
ATOM 2282 O O . PHE A 1 164 ? 34.97200 87.04100 158.18500 1.000 11.40663 144 PHE A O 1
ATOM 2299 N N . TYR A 1 165 ? 33.12800 88.30300 157.95700 1.000 9.16689 145 TYR A N 1
ATOM 2300 C CA . TYR A 1 165 ? 33.88200 89.54600 157.80300 1.000 9.53799 145 TYR A CA 1
ATOM 2301 C C . TYR A 1 165 ? 33.77500 90.43600 159.02700 1.000 8.88001 145 TYR A C 1
ATOM 2302 O O . TYR A 1 165 ? 34.16500 91.60300 158.96200 1.000 9.69064 145 TYR A O 1
ATOM 2320 N N . ASP A 1 166 ? 33.26100 89.90900 160.13100 1.000 9.35638 146 ASP A N 1
ATOM 2321 C CA . ASP A 1 166 ? 32.98900 90.70900 161.32100 1.000 10.24597 146 ASP A CA 1
ATOM 2322 C C . ASP A 1 166 ? 34.10700 90.57900 162.35800 1.000 10.65654 146 ASP A C 1
ATOM 2323 O O . ASP A 1 166 ? 33.88200 90.25300 163.51200 1.000 11.55138 146 ASP A O 1
ATOM 2332 N N . ASN A 1 167 ? 35.33300 90.88700 161.93300 1.000 11.60402 147 ASN A N 1
ATOM 2333 C CA . ASN A 1 167 ? 36.48600 90.84200 162.82400 1.000 10.84077 147 ASN A CA 1
ATOM 2334 C C . ASN A 1 167 ? 37.55800 91.79900 162.31300 1.000 12.05934 147 ASN A C 1
ATOM 2335 O O . ASN A 1 167 ? 37.46000 92.35000 161.21300 1.000 11.63561 147 ASN A O 1
ATOM 2346 N N . ALA A 1 168 ? 38.62200 91.93900 163.11300 1.000 13.84903 148 ALA A N 1
ATOM 2347 C CA . ALA A 1 168 ? 39.66300 92.92000 162.84700 1.000 15.13339 148 ALA A CA 1
ATOM 2348 C C . ALA A 1 168 ? 40.44300 92.61000 161.57700 1.000 14.92811 148 ALA A C 1
ATOM 2349 O O . ALA A 1 168 ? 41.01200 93.52300 160.97200 1.000 14.50437 148 ALA A O 1
ATOM 2356 N N . ASP A 1 169 ? 40.47000 91.35200 161.13800 1.000 14.78335 149 ASP A N 1
ATOM 2357 C CA . ASP A 1 169 ? 41.20400 91.05900 159.90800 1.000 15.72294 149 ASP A CA 1
ATOM 2358 C C . ASP A 1 169 ? 40.61000 91.81500 158.73700 1.000 12.83838 149 ASP A C 1
ATOM 2359 O O . ASP A 1 169 ? 41.30300 92.08700 157.75400 1.000 13.63585 149 ASP A O 1
ATOM 2368 N N . TRP A 1 170 ? 39.32300 92.15000 158.82000 1.000 11.60139 150 TRP A N 1
ATOM 2369 C CA . TRP A 1 170 ? 38.61700 92.79900 157.73700 1.000 11.25135 150 TRP A CA 1
ATOM 2370 C C . TRP A 1 170 ? 38.62800 94.31900 157.85700 1.000 10.69602 150 TRP A C 1
ATOM 2371 O O . TRP A 1 170 ? 38.05300 94.98800 156.99700 1.000 10.66707 150 TRP A O 1
ATOM 2392 N N . ASP A 1 171 ? 39.30000 94.88400 158.87200 1.000 11.83300 151 ASP A N 1
ATOM 2393 C CA . ASP A 1 171 ? 39.33700 96.34000 158.99300 1.000 11.74878 151 ASP A CA 1
ATOM 2394 C C . ASP A 1 171 ? 39.87400 97.00200 157.72300 1.000 12.41201 151 ASP A C 1
ATOM 2395 O O . ASP A 1 171 ? 39.34800 98.03100 157.29200 1.000 12.55414 151 ASP A O 1
ATOM 2404 N N . ILE A 1 172 ? 40.91600 96.43100 157.10800 1.000 11.65929 152 ILE A N 1
ATOM 2405 C CA . ILE A 1 172 ? 41.47000 97.05400 155.90500 1.000 13.57005 152 ILE A CA 1
ATOM 2406 C C . ILE A 1 172 ? 40.42500 97.10700 154.79900 1.000 12.53308 152 ILE A C 1
ATOM 2407 O O . ILE A 1 172 ? 40.42600 98.02600 153.96600 1.000 12.44623 152 ILE A O 1
ATOM 2423 N N . PHE A 1 173 ? 39.52100 96.13300 154.76700 1.000 11.26714 153 PHE A N 1
ATOM 2424 C CA . PHE A 1 173 ? 38.48100 96.11100 153.75000 1.000 11.14871 153 PHE A CA 1
ATOM 2425 C C . PHE A 1 173 ? 37.38400 97.12000 154.05500 1.000 11.60665 153 PHE A C 1
ATOM 2426 O O . PHE A 1 173 ? 36.97000 97.88700 153.17600 1.000 10.37756 153 PHE A O 1
ATOM 2443 N N . TRP A 1 174 ? 36.88800 97.12900 155.29600 1.000 10.73023 154 TRP A N 1
ATOM 2444 C CA . TRP A 1 174 ? 35.84200 98.08000 155.64300 1.000 10.62233 154 TRP A CA 1
ATOM 2445 C C . TRP A 1 174 ? 36.32100 99.52000 155.50800 1.000 11.03290 154 TRP A C 1
ATOM 2446 O O . TRP A 1 174 ? 35.55600 100.38600 155.07300 1.000 11.12239 154 TRP A O 1
ATOM 2467 N N . GLN A 1 175 ? 37.59100 99.78400 155.83300 1.000 11.68035 155 GLN A N 1
ATOM 2468 C CA . GLN A 1 175 ? 38.16300 101.11300 155.63300 1.000 12.61467 155 GLN A CA 1
ATOM 2469 C C . GLN A 1 175 ? 38.23000 101.49300 154.15400 1.000 11.71193 155 GLN A C 1
ATOM 2470 O O . GLN A 1 175 ? 38.14200 102.67400 153.82200 1.000 12.61730 155 GLN A O 1
ATOM 2484 N N . THR A 1 176 ? 38.40000 100.51900 153.26300 1.000 12.08566 156 THR A N 1
ATOM 2485 C CA . THR A 1 176 ? 38.34500 100.80800 151.83500 1.000 12.71205 156 THR A CA 1
ATOM 2486 C C . THR A 1 176 ? 36.92900 101.20600 151.41800 1.000 12.18304 156 THR A C 1
ATOM 2487 O O . THR A 1 176 ? 36.74300 102.14800 150.65400 1.000 12.20146 156 THR A O 1
ATOM 2498 N N . CYS A 1 177 ? 35.91300 100.51300 151.95600 1.000 10.60127 157 CYS A N 1
ATOM 2499 C CA . CYS A 1 177 ? 34.53900 100.90700 151.65700 1.000 11.19608 157 CYS A CA 1
ATOM 2500 C C . CYS A 1 177 ? 34.26500 102.31600 152.10400 1.000 10.86972 157 CYS A C 1
ATOM 2501 O O . CYS A 1 177 ? 33.62300 103.10200 151.37400 1.000 11.81721 157 CYS A O 1
ATOM 2509 N N . THR A 1 178 ? 34.69600 102.70800 153.31600 1.000 11.57244 158 THR A N 1
ATOM 2510 C CA . THR A 1 178 ? 34.42400 104.04500 153.80000 1.000 11.70667 158 THR A CA 1
ATOM 2511 C C . THR A 1 178 ? 35.28600 105.08000 153.08500 1.000 12.86207 158 THR A C 1
ATOM 2512 O O . THR A 1 178 ? 34.83700 106.20700 152.86400 1.000 13.17526 158 THR A O 1
ATOM 2523 N N . GLU A 1 179 ? 36.51700 104.72800 152.71400 1.000 13.08841 159 GLU A N 1
ATOM 2524 C CA . GLU A 1 179 ? 37.36400 105.67000 151.98900 1.000 14.65439 159 GLU A CA 1
ATOM 2525 C C . GLU A 1 179 ? 36.76100 105.98000 150.62600 1.000 13.88588 159 GLU A C 1
ATOM 2526 O O . GLU A 1 179 ? 36.66600 107.14700 150.23100 1.000 14.08590 159 GLU A O 1
ATOM 2538 N N . LEU A 1 180 ? 36.37500 104.93700 149.88400 1.000 12.30411 160 LEU A N 1
ATOM 2539 C CA . LEU A 1 180 ? 35.66900 105.11000 148.62000 1.000 12.78838 160 LEU A CA 1
ATOM 2540 C C . LEU A 1 180 ? 34.25400 105.64400 148.82700 1.000 13.07525 160 LEU A C 1
ATOM 2541 O O . LEU A 1 180 ? 33.65300 106.16100 147.88300 1.000 12.75679 160 LEU A O 1
ATOM 2557 N N . ASP A 1 181 ? 33.71800 105.50600 150.03700 1.000 12.55150 161 ASP A N 1
ATOM 2558 C CA . ASP A 1 181 ? 32.37600 105.95900 150.40500 1.000 12.42781 161 ASP A CA 1
ATOM 2559 C C . ASP A 1 181 ? 31.30100 105.28600 149.55300 1.000 13.01735 161 ASP A C 1
ATOM 2560 O O . ASP A 1 181 ? 30.41500 105.94100 148.99500 1.000 12.66468 161 ASP A O 1
ATOM 2569 N N . VAL A 1 182 ? 31.36300 103.95600 149.49900 1.000 11.56454 162 VAL A N 1
ATOM 2570 C CA . VAL A 1 182 ? 30.40700 103.14000 148.75100 1.000 10.83288 162 VAL A CA 1
ATOM 2571 C C . VAL A 1 182 ? 29.83300 102.05900 149.66000 1.000 10.66180 162 VAL A C 1
ATOM 2572 O O . VAL A 1 182 ? 30.52900 101.57100 150.56300 1.000 11.01974 162 VAL A O 1
ATOM 2585 N N . PRO A 1 183 ? 28.59400 101.63200 149.44900 1.000 10.43546 163 PRO A N 1
ATOM 2586 C CA . PRO A 1 183 ? 28.00600 100.62700 150.33600 1.000 9.91171 163 PRO A CA 1
ATOM 2587 C C . PRO A 1 183 ? 28.39000 99.19300 149.95900 1.000 10.03805 163 PRO A C 1
ATOM 2588 O O . PRO A 1 183 ? 28.91800 98.89100 148.89000 1.000 10.29860 163 PRO A O 1
ATOM 2599 N N . PHE A 1 184 ? 28.09600 98.30500 150.89400 1.000 8.95107 164 PHE A N 1
ATOM 2600 C CA . PHE A 1 184 ? 28.28000 96.87100 150.75600 1.000 8.87212 164 PHE A CA 1
ATOM 2601 C C . PHE A 1 184 ? 26.93300 96.21500 151.00300 1.000 8.21677 164 PHE A C 1
ATOM 2602 O O . PHE A 1 184 ? 26.31400 96.41800 152.05700 1.000 9.40902 164 PHE A O 1
ATOM 2619 N N . TYR A 1 185 ? 26.47300 95.46400 150.02100 1.000 7.82989 165 TYR A N 1
ATOM 2620 C CA . TYR A 1 185 ? 25.19800 94.76000 150.08400 1.000 7.36930 165 TYR A CA 1
ATOM 2621 C C . TYR A 1 185 ? 25.47400 93.31700 150.48900 1.000 8.16940 165 TYR A C 1
ATOM 2622 O O . TYR A 1 185 ? 26.16900 92.58900 149.77100 1.000 8.55103 165 TYR A O 1
ATOM 2640 N N . MET A 1 186 ? 24.97500 92.94100 151.66700 1.000 8.16677 166 MET A N 1
ATOM 2641 C CA . MET A 1 186 ? 25.13400 91.58400 152.17100 1.000 7.66144 166 MET A CA 1
ATOM 2642 C C . MET A 1 186 ? 23.95100 90.76600 151.66900 1.000 7.54301 166 MET A C 1
ATOM 2643 O O . MET A 1 186 ? 22.88300 90.74900 152.28500 1.000 7.95095 166 MET A O 1
ATOM 2657 N N . HIS A 1 187 ? 24.14400 90.07600 150.55800 1.000 8.01675 167 HIS A N 1
ATOM 2658 C CA . HIS A 1 187 ? 23.15100 89.22700 149.93800 1.000 7.51406 167 HIS A CA 1
ATOM 2659 C C . HIS A 1 187 ? 23.25400 87.81600 150.51600 1.000 7.40089 167 HIS A C 1
ATOM 2660 O O . HIS A 1 187 ? 24.31200 87.40200 151.01100 1.000 8.66156 167 HIS A O 1
ATOM 2674 N N . PRO A 1 188 ? 22.19800 87.02800 150.47500 1.000 7.99570 168 PRO A N 1
ATOM 2675 C CA . PRO A 1 188 ? 22.29700 85.66700 151.00600 1.000 8.35890 168 PRO A CA 1
ATOM 2676 C C . PRO A 1 188 ? 22.99200 84.71800 150.03500 1.000 8.72736 168 PRO A C 1
ATOM 2677 O O . PRO A 1 188 ? 23.19400 85.00300 148.85200 1.000 8.84053 168 PRO A O 1
ATOM 2688 N N . ARG A 1 189 ? 23.35400 83.55200 150.57000 1.000 8.38522 169 ARG A N 1
ATOM 2689 C CA . ARG A 1 189 ? 23.66700 82.38400 149.76000 1.000 9.08267 169 ARG A CA 1
ATOM 2690 C C . ARG A 1 189 ? 23.01400 81.16100 150.40600 1.000 8.67999 169 ARG A C 1
ATOM 2691 O O . ARG A 1 189 ? 22.49300 81.23600 151.52200 1.000 8.94055 169 ARG A O 1
ATOM 2712 N N . ASN A 1 190 ? 23.02800 80.03300 149.69900 1.000 8.30889 170 ASN A N 1
ATOM 2713 C CA . ASN A 1 190 ? 22.47400 78.79200 150.20900 1.000 9.17478 170 ASN A CA 1
ATOM 2714 C C . ASN A 1 190 ? 23.35800 78.21800 151.31600 1.000 8.53787 170 ASN A C 1
ATOM 2715 O O . ASN A 1 190 ? 24.57300 78.46900 151.33800 1.000 8.35363 170 ASN A O 1
ATOM 2726 N N . PRO A 1 191 ? 22.78600 77.42200 152.22600 1.000 9.09846 171 PRO A N 1
ATOM 2727 C CA . PRO A 1 191 ? 23.62900 76.70400 153.18800 1.000 8.83527 171 PRO A CA 1
ATOM 2728 C C . PRO A 1 191 ? 24.32400 75.57600 152.45900 1.000 9.88013 171 PRO A C 1
ATOM 2729 O O . PRO A 1 191 ? 23.76900 74.99400 151.52900 1.000 10.16964 171 PRO A O 1
ATOM 2740 N N . THR A 1 192 ? 25.52900 75.23900 152.91000 1.000 9.90382 172 THR A N 1
ATOM 2741 C CA . THR A 1 192 ? 26.32800 74.21700 152.26300 1.000 11.43295 172 THR A CA 1
ATOM 2742 C C . THR A 1 192 ? 26.96300 73.32400 153.32100 1.000 11.73562 172 THR A C 1
ATOM 2743 O O . THR A 1 192 ? 26.96600 73.63100 154.51200 1.000 11.28556 172 THR A O 1
ATOM 2754 N N . GLY A 1 193 ? 27.47500 72.18900 152.86800 1.000 12.65678 173 GLY A N 1
ATOM 2755 C CA . GLY A 1 193 ? 28.33800 71.38100 153.71400 1.000 12.67520 173 GLY A CA 1
ATOM 2756 C C . GLY A 1 193 ? 27.62500 70.86900 154.94900 1.000 12.24621 173 GLY A C 1
ATOM 2757 O O . GLY A 1 193 ? 26.45000 70.46500 154.91900 1.000 12.34359 173 GLY A O 1
ATOM 2761 N N . THR A 1 194 ? 28.35400 70.89500 156.06300 1.000 13.28054 174 THR A N 1
ATOM 2762 C CA . THR A 1 194 ? 27.84000 70.35300 157.31900 1.000 14.28066 174 THR A CA 1
ATOM 2763 C C . THR A 1 194 ? 26.59500 71.09600 157.78900 1.000 12.31727 174 THR A C 1
ATOM 2764 O O . THR A 1 194 ? 25.66000 70.47500 158.30000 1.000 13.01998 174 THR A O 1
ATOM 2775 N N . ILE A 1 195 ? 26.57000 72.41800 157.64200 1.000 11.37505 175 ILE A N 1
ATOM 2776 C CA . ILE A 1 195 ? 25.39600 73.17000 158.07000 1.000 11.95933 175 ILE A CA 1
ATOM 2777 C C . ILE A 1 195 ? 24.16500 72.70100 157.29600 1.000 10.85920 175 ILE A C 1
ATOM 2778 O O . ILE A 1 195 ? 23.08200 72.47600 157.86000 1.000 10.76971 175 ILE A O 1
ATOM 2794 N N . TYR A 1 196 ? 24.30700 72.57400 155.97800 1.000 10.35387 176 TYR A N 1
ATOM 2795 C CA . TYR A 1 196 ? 23.19500 72.09300 155.16600 1.000 10.31703 176 TYR A CA 1
ATOM 2796 C C . TYR A 1 196 ? 22.72900 70.72100 155.64100 1.000 10.49073 176 TYR A C 1
ATOM 2797 O O . TYR A 1 196 ? 21.53100 70.49200 155.83900 1.000 10.29071 176 TYR A O 1
ATOM 2815 N N . GLU A 1 197 ? 23.66300 69.79000 155.83300 1.000 11.67772 177 GLU A N 1
ATOM 2816 C CA A GLU A 1 197 ? 23.26600 68.44100 156.21500 0.600 12.71205 177 GLU A CA 1
ATOM 2817 C CA B GLU A 1 197 ? 23.27800 68.43900 156.22400 0.400 12.96208 177 GLU A CA 1
ATOM 2818 C C . GLU A 1 197 ? 22.56200 68.43100 157.57000 1.000 12.82785 177 GLU A C 1
ATOM 2819 O O . GLU A 1 197 ? 21.55000 67.74000 157.74800 1.000 12.82522 177 GLU A O 1
ATOM 2840 N N . LYS A 1 198 ? 23.05700 69.20600 158.53300 1.000 11.05659 178 LYS A N 1
ATOM 2841 C CA . LYS A 1 198 ? 22.49700 69.12100 159.88300 1.000 11.57507 178 LYS A CA 1
ATOM 2842 C C . LYS A 1 198 ? 21.14600 69.81500 160.01200 1.000 10.85656 178 LYS A C 1
ATOM 2843 O O . LYS A 1 198 ? 20.26400 69.33100 160.72700 1.000 12.35674 178 LYS A O 1
ATOM 2862 N N . LEU A 1 199 ? 20.96000 70.95200 159.34800 1.000 9.50640 179 LEU A N 1
ATOM 2863 C CA . LEU A 1 199 ? 19.79000 71.78100 159.60600 1.000 10.06436 179 LEU A CA 1
ATOM 2864 C C . LEU A 1 199 ? 18.77300 71.80300 158.48200 1.000 9.77749 179 LEU A C 1
ATOM 2865 O O . LEU A 1 199 ? 17.58800 72.00300 158.75300 1.000 9.92751 179 LEU A O 1
ATOM 2881 N N . TRP A 1 200 ? 19.20100 71.63200 157.22900 1.000 9.31427 180 TRP A N 1
ATOM 2882 C CA . TRP A 1 200 ? 18.36300 71.95000 156.07800 1.000 9.73538 180 TRP A CA 1
ATOM 2883 C C . TRP A 1 200 ? 17.99500 70.75400 155.20200 1.000 9.58273 180 TRP A C 1
ATOM 2884 O O . TRP A 1 200 ? 16.91800 70.76300 154.61800 1.000 9.74327 180 TRP A O 1
ATOM 2905 N N . ALA A 1 201 ? 18.84900 69.73600 155.08900 1.000 9.53009 181 ALA A N 1
ATOM 2906 C CA . ALA A 1 201 ? 18.59300 68.65100 154.14700 1.000 9.80907 181 ALA A CA 1
ATOM 2907 C C . ALA A 1 201 ? 17.23600 67.99800 154.38700 1.000 9.53009 181 ALA A C 1
ATOM 2908 O O . ALA A 1 201 ? 16.54600 67.61700 153.43700 1.000 10.63022 181 ALA A O 1
ATOM 2915 N N . ASP A 1 202 ? 16.85000 67.84000 155.64500 1.000 9.64853 182 ASP A N 1
ATOM 2916 C CA . ASP A 1 202 ? 15.60100 67.17400 155.99600 1.000 9.98014 182 ASP A CA 1
ATOM 2917 C C . ASP A 1 202 ? 14.40100 68.11800 155.94700 1.000 9.56694 182 ASP A C 1
ATOM 2918 O O . ASP A 1 202 ? 13.27500 67.67200 156.18800 1.000 10.12490 182 ASP A O 1
ATOM 2927 N N . ARG A 1 203 ? 14.60700 69.39600 155.61000 1.000 9.47219 183 ARG A N 1
ATOM 2928 C CA . ARG A 1 203 ? 13.53800 70.37000 155.44100 1.000 8.55366 183 ARG A CA 1
ATOM 2929 C C . ARG A 1 203 ? 13.92300 71.31200 154.30200 1.000 8.77737 183 ARG A C 1
ATOM 2930 O O . ARG A 1 203 ? 13.92700 72.53600 154.43500 1.000 9.24058 183 ARG A O 1
ATOM 2951 N N . LYS A 1 204 ? 14.22300 70.72500 153.14200 1.000 9.39060 184 LYS A N 1
ATOM 2952 C CA . LYS A 1 204 ? 14.94700 71.44200 152.09900 1.000 8.91686 184 LYS A CA 1
ATOM 2953 C C . LYS A 1 204 ? 14.11100 72.51000 151.42000 1.000 9.21426 184 LYS A C 1
ATOM 2954 O O . LYS A 1 204 ? 14.67500 73.41400 150.79600 1.000 9.37744 184 LYS A O 1
ATOM 2973 N N . TRP A 1 205 ? 12.78400 72.46800 151.55900 1.000 9.73275 185 TRP A N 1
ATOM 2974 C CA . TRP A 1 205 ? 11.95700 73.48000 150.92300 1.000 9.38534 185 TRP A CA 1
ATOM 2975 C C . TRP A 1 205 ? 12.07600 74.81600 151.62400 1.000 9.53535 185 TRP A C 1
ATOM 2976 O O . TRP A 1 205 ? 11.64300 75.82800 151.07100 1.000 8.73263 185 TRP A O 1
ATOM 2997 N N . LEU A 1 206 ? 12.69600 74.83500 152.80200 1.000 8.81421 186 LEU A N 1
ATOM 2998 C CA . LEU A 1 206 ? 12.96900 76.06100 153.52300 1.000 8.45101 186 LEU A CA 1
ATOM 2999 C C . LEU A 1 206 ? 14.22700 76.76200 153.04800 1.000 8.66946 186 LEU A C 1
ATOM 3000 O O . LEU A 1 206 ? 14.46200 77.90100 153.47000 1.000 8.95371 186 LEU A O 1
ATOM 3016 N N . VAL A 1 207 ? 15.03200 76.10500 152.19700 1.000 9.01950 187 VAL A N 1
ATOM 3017 C CA . VAL A 1 207 ? 16.25600 76.72300 151.68800 1.000 9.53799 187 VAL A CA 1
ATOM 3018 C C . VAL A 1 207 ? 15.89500 77.87700 150.76900 1.000 8.96423 187 VAL A C 1
ATOM 3019 O O . VAL A 1 207 ? 15.00500 77.76500 149.91400 1.000 9.15636 187 VAL A O 1
ATOM 3032 N N . GLY A 1 208 ? 16.58900 78.99000 150.93400 1.000 8.34837 188 GLY A N 1
ATOM 3033 C CA . GLY A 1 208 ? 16.39500 80.13900 150.09200 1.000 7.84305 188 GLY A CA 1
ATOM 3034 C C . GLY A 1 208 ? 15.46200 81.14100 150.72300 1.000 8.58261 188 GLY A C 1
ATOM 3035 O O . GLY A 1 208 ? 15.46800 81.34700 151.93900 1.000 7.42194 188 GLY A O 1
ATOM 3039 N N . PRO A 1 209 ? 14.58400 81.73000 149.91700 1.000 9.05372 189 PRO A N 1
ATOM 3040 C CA . PRO A 1 209 ? 13.72800 82.81400 150.41500 1.000 9.01687 189 PRO A CA 1
ATOM 3041 C C . PRO A 1 209 ? 12.85600 82.42300 151.59900 1.000 8.54313 189 PRO A C 1
ATOM 3042 O O . PRO A 1 209 ? 12.62100 83.28000 152.46500 1.000 9.24058 189 PRO A O 1
ATOM 3053 N N . PRO A 1 210 ? 12.33500 81.18800 151.70200 1.000 8.52734 190 PRO A N 1
ATOM 3054 C CA . PRO A 1 210 ? 11.45700 80.90600 152.84800 1.000 8.72999 190 PRO A CA 1
ATOM 3055 C C . PRO A 1 210 ? 12.09000 81.06300 154.21000 1.000 7.66671 190 PRO A C 1
ATOM 3056 O O . PRO A 1 210 ? 11.35900 81.32400 155.17000 1.000 9.15899 190 PRO A O 1
ATOM 3067 N N . LEU A 1 211 ? 13.40000 80.86600 154.36200 1.000 7.13507 191 LEU A N 1
ATOM 3068 C CA . LEU A 1 211 ? 13.97900 80.94400 155.69200 1.000 7.56933 191 LEU A CA 1
ATOM 3069 C C . LEU A 1 211 ? 15.49800 81.01200 155.68800 1.000 6.97189 191 LEU A C 1
ATOM 3070 O O . LEU A 1 211 ? 16.07800 81.85900 156.37300 1.000 7.72198 191 LEU A O 1
ATOM 3086 N N . SER A 1 212 ? 16.17900 80.11700 154.97500 1.000 7.34825 192 SER A N 1
ATOM 3087 C CA . SER A 1 212 ? 17.61900 80.00200 155.21100 1.000 7.52985 192 SER A CA 1
ATOM 3088 C C . SER A 1 212 ? 18.37500 81.27000 154.83200 1.000 7.03769 192 SER A C 1
ATOM 3089 O O . SER A 1 212 ? 19.34800 81.64000 155.50100 1.000 7.71935 192 SER A O 1
ATOM 3097 N N . PHE A 1 213 ? 17.96500 81.93600 153.75100 1.000 6.84819 193 PHE A N 1
ATOM 3098 C CA . PHE A 1 213 ? 18.68500 83.11500 153.29400 1.000 7.32983 193 PHE A CA 1
ATOM 3099 C C . PHE A 1 213 ? 18.75700 84.16300 154.40400 1.000 7.81409 193 PHE A C 1
ATOM 3100 O O . PHE A 1 213 ? 19.83300 84.71000 154.70200 1.000 7.91147 193 PHE A O 1
ATOM 3117 N N . ALA A 1 214 ? 17.60800 84.45700 155.02000 1.000 7.09032 194 ALA A N 1
ATOM 3118 C CA . ALA A 1 214 ? 17.54300 85.47100 156.06200 1.000 7.81936 194 ALA A CA 1
ATOM 3119 C C . ALA A 1 214 ? 18.34600 85.06000 157.28400 1.000 8.12466 194 ALA A C 1
ATOM 3120 O O . ALA A 1 214 ? 18.97800 85.89900 157.92600 1.000 7.73777 194 ALA A O 1
ATOM 3127 N N . HIS A 1 215 ? 18.34700 83.77700 157.62300 1.000 8.23520 195 HIS A N 1
ATOM 3128 C CA . HIS A 1 215 ? 19.15600 83.34400 158.75100 1.000 7.79830 195 HIS A CA 1
ATOM 3129 C C . HIS A 1 215 ? 20.61800 83.66800 158.53800 1.000 8.01675 195 HIS A C 1
ATOM 3130 O O . HIS A 1 215 ? 21.29900 84.11300 159.46800 1.000 8.57208 195 HIS A O 1
ATOM 3144 N N . GLY A 1 216 ? 21.12300 83.43500 157.33100 1.000 7.41405 196 GLY A N 1
ATOM 3145 C CA . GLY A 1 216 ? 22.52300 83.73200 157.07400 1.000 7.95095 196 GLY A CA 1
ATOM 3146 C C . GLY A 1 216 ? 22.81600 85.21700 157.16900 1.000 7.86936 196 GLY A C 1
ATOM 3147 O O . GLY A 1 216 ? 23.72600 85.64400 157.88400 1.000 7.63249 196 GLY A O 1
ATOM 3151 N N . VAL A 1 217 ? 22.04600 86.02900 156.44000 1.000 7.14296 197 VAL A N 1
ATOM 3152 C CA . VAL A 1 217 ? 22.38900 87.44400 156.35300 1.000 8.13255 197 VAL A CA 1
ATOM 3153 C C . VAL A 1 217 ? 22.25000 88.10700 157.70500 1.000 7.28245 197 VAL A C 1
ATOM 3154 O O . VAL A 1 217 ? 23.09100 88.92100 158.09700 1.000 8.15361 197 VAL A O 1
ATOM 3167 N N . SER A 1 218 ? 21.17000 87.81600 158.42300 1.000 7.74830 198 SER A N 1
ATOM 3168 C CA . SER A 1 218 ? 20.96200 88.45100 159.71700 1.000 7.54564 198 SER A CA 1
ATOM 3169 C C . SER A 1 218 ? 22.07200 88.08400 160.69700 1.000 7.23508 198 SER A C 1
ATOM 3170 O O . SER A 1 218 ? 22.53400 88.93700 161.45200 1.000 7.89305 198 SER A O 1
ATOM 3178 N N . LEU A 1 219 ? 22.51700 86.82700 160.67900 1.000 7.75093 199 LEU A N 1
ATOM 3179 C CA . LEU A 1 219 ? 23.64600 86.43000 161.51100 1.000 8.09834 199 LEU A CA 1
ATOM 3180 C C . LEU A 1 219 ? 24.87100 87.26600 161.19500 1.000 7.68776 199 LEU A C 1
ATOM 3181 O O . LEU A 1 219 ? 25.55900 87.74700 162.09300 1.000 8.07992 199 LEU A O 1
ATOM 3197 N N . HIS A 1 220 ? 25.17400 87.42600 159.91300 1.000 8.24836 200 HIS A N 1
ATOM 3198 C CA . HIS A 1 220 ? 26.41100 88.09200 159.53500 1.000 8.05097 200 HIS A CA 1
ATOM 3199 C C . HIS A 1 220 ? 26.35800 89.58000 159.86900 1.000 7.73514 200 HIS A C 1
ATOM 3200 O O . HIS A 1 220 ? 27.31000 90.13300 160.44200 1.000 7.67460 200 HIS A O 1
ATOM 3214 N N . VAL A 1 221 ? 25.24500 90.22900 159.55900 1.000 7.75093 201 VAL A N 1
ATOM 3215 C CA . VAL A 1 221 ? 25.13800 91.65500 159.82000 1.000 8.40101 201 VAL A CA 1
ATOM 3216 C C . VAL A 1 221 ? 25.08400 91.93400 161.31600 1.000 8.00096 201 VAL A C 1
ATOM 3217 O O . VAL A 1 221 ? 25.69900 92.88700 161.79700 1.000 8.47470 201 VAL A O 1
ATOM 3230 N N . LEU A 1 222 ? 24.33000 91.13900 162.07300 1.000 7.71671 202 LEU A N 1
ATOM 3231 C CA . LEU A 1 222 ? 24.30700 91.34500 163.51800 1.000 8.42469 202 LEU A CA 1
ATOM 3232 C C . LEU A 1 222 ? 25.63500 90.95200 164.14100 1.000 8.27204 202 LEU A C 1
ATOM 3233 O O . LEU A 1 222 ? 25.98900 91.47300 165.20200 1.000 8.39311 202 LEU A O 1
ATOM 3249 N N . GLY A 1 223 ? 26.38400 90.06900 163.47800 1.000 8.35890 203 GLY A N 1
ATOM 3250 C CA . GLY A 1 223 ? 27.77400 89.85400 163.84200 1.000 7.94306 203 GLY A CA 1
ATOM 3251 C C . GLY A 1 223 ? 28.61200 91.10000 163.66900 1.000 8.33784 203 GLY A C 1
ATOM 3252 O O . GLY A 1 223 ? 29.40800 91.45400 164.54300 1.000 8.38522 203 GLY A O 1
ATOM 3256 N N . MET A 1 224 ? 28.44300 91.78200 162.53900 1.000 8.42469 204 MET A N 1
ATOM 3257 C CA . MET A 1 224 ? 29.16200 93.03700 162.32500 1.000 8.37995 204 MET A CA 1
ATOM 3258 C C . MET A 1 224 ? 28.80900 94.04700 163.40600 1.000 8.37995 204 MET A C 1
ATOM 3259 O O . MET A 1 224 ? 29.68400 94.75500 163.91500 1.000 9.91435 204 MET A O 1
ATOM 3273 N N . VAL A 1 225 ? 27.53200 94.10300 163.79700 1.000 8.33258 205 VAL A N 1
ATOM 3274 C CA . VAL A 1 225 ? 27.11600 94.99200 164.88100 1.000 8.39311 205 VAL A CA 1
ATOM 3275 C C . VAL A 1 225 ? 27.84000 94.64700 166.17300 1.000 8.21151 205 VAL A C 1
ATOM 3276 O O . VAL A 1 225 ? 28.47400 95.50800 166.79100 1.000 9.45903 205 VAL A O 1
ATOM 3289 N N . THR A 1 226 ? 27.71800 93.39900 166.63000 1.000 8.59314 206 THR A N 1
ATOM 3290 C CA . THR A 1 226 ? 28.17700 93.03100 167.96500 1.000 8.68525 206 THR A CA 1
ATOM 3291 C C . THR A 1 226 ? 29.68100 92.84800 168.07500 1.000 8.86948 206 THR A C 1
ATOM 3292 O O . THR A 1 226 ? 30.19600 92.81400 169.19600 1.000 10.57232 206 THR A O 1
ATOM 3303 N N . ASN A 1 227 ? 30.39000 92.76700 166.95000 1.000 9.06161 207 ASN A N 1
ATOM 3304 C CA . ASN A 1 227 ? 31.83800 92.73000 166.92600 1.000 8.86948 207 ASN A CA 1
ATOM 3305 C C . ASN A 1 227 ? 32.45200 94.08400 166.58300 1.000 10.39598 207 ASN A C 1
ATOM 3306 O O . ASN A 1 227 ? 33.65100 94.16300 166.34000 1.000 10.86183 207 ASN A O 1
ATOM 3317 N N . GLY A 1 228 ? 31.65700 95.14200 166.56200 1.000 8.93791 208 GLY A N 1
ATOM 3318 C CA . GLY A 1 228 ? 32.19500 96.48400 166.54800 1.000 9.18268 208 GLY A CA 1
ATOM 3319 C C . GLY A 1 228 ? 32.58700 97.03300 165.19600 1.000 9.51693 208 GLY A C 1
ATOM 3320 O O . GLY A 1 228 ? 33.24600 98.07900 165.13600 1.000 10.12753 208 GLY A O 1
ATOM 3324 N N . VAL A 1 229 ? 32.16500 96.40500 164.10200 1.000 9.06424 209 VAL A N 1
ATOM 3325 C CA . VAL A 1 229 ? 32.57000 96.88300 162.78900 1.000 9.02213 209 VAL A CA 1
ATOM 3326 C C . VAL A 1 229 ? 32.12000 98.31100 162.59100 1.000 9.66695 209 VAL A C 1
ATOM 3327 O O . VAL A 1 229 ? 32.87100 99.14300 162.08600 1.000 9.79591 209 VAL A O 1
ATOM 3340 N N . PHE A 1 230 ? 30.87600 98.62500 162.97700 1.000 9.68274 210 PHE A N 1
ATOM 3341 C CA . PHE A 1 230 ? 30.33900 99.95800 162.77400 1.000 10.35914 210 PHE A CA 1
ATOM 3342 C C . PHE A 1 230 ? 30.86100 100.96000 163.79400 1.000 11.33031 210 PHE A C 1
ATOM 3343 O O . PHE A 1 230 ? 30.66200 102.16200 163.61400 1.000 12.39886 210 PHE A O 1
ATOM 3360 N N . ASP A 1 231 ? 31.50900 100.48800 164.85300 1.000 10.56179 211 ASP A N 1
ATOM 3361 C CA . ASP A 1 231 ? 32.19800 101.38500 165.76800 1.000 10.59601 211 ASP A CA 1
ATOM 3362 C C . ASP A 1 231 ? 33.55800 101.77100 165.20600 1.000 10.45125 211 ASP A C 1
ATOM 3363 O O . ASP A 1 231 ? 33.95400 102.93700 165.28200 1.000 11.40926 211 ASP A O 1
ATOM 3372 N N . ARG A 1 232 ? 34.28400 100.80700 164.63800 1.000 11.24609 212 ARG A N 1
ATOM 3373 C CA . ARG A 1 232 ? 35.56500 101.11100 164.01000 1.000 11.58823 212 ARG A CA 1
ATOM 3374 C C . ARG A 1 232 ? 35.39400 101.82300 162.68500 1.000 11.43032 212 ARG A C 1
ATOM 3375 O O . ARG A 1 232 ? 36.27900 102.58700 162.28400 1.000 11.94617 212 ARG A O 1
ATOM 3396 N N . HIS A 1 233 ? 34.26100 101.61500 162.01300 1.000 8.99318 213 HIS A N 1
ATOM 3397 C CA . HIS A 1 233 ? 33.98000 102.18100 160.69400 1.000 10.11437 213 HIS A CA 1
ATOM 3398 C C . HIS A 1 233 ? 32.61100 102.83700 160.72000 1.000 11.69877 213 HIS A C 1
ATOM 3399 O O . HIS A 1 233 ? 31.66500 102.36800 160.07600 1.000 11.27240 213 HIS A O 1
ATOM 3413 N N . PRO A 1 234 ? 32.47900 103.94900 161.44100 1.000 11.05922 214 PRO A N 1
ATOM 3414 C CA . PRO A 1 234 ? 31.15000 104.55600 161.60600 1.000 11.29609 214 PRO A CA 1
ATOM 3415 C C . PRO A 1 234 ? 30.54100 105.08800 160.32600 1.000 11.07764 214 PRO A C 1
ATOM 3416 O O . PRO A 1 234 ? 29.32900 105.31000 160.28900 1.000 11.58034 214 PRO A O 1
ATOM 3427 N N . LYS A 1 235 ? 31.31900 105.28400 159.27600 1.000 11.62771 215 LYS A N 1
ATOM 3428 C CA . LYS A 1 235 ? 30.76500 105.74000 158.01300 1.000 11.48296 215 LYS A CA 1
ATOM 3429 C C . LYS A 1 235 ? 30.24700 104.59700 157.14700 1.000 10.77498 215 LYS A C 1
ATOM 3430 O O . LYS A 1 235 ? 29.62000 104.86300 156.12000 1.000 11.11975 215 LYS A O 1
ATOM 3449 N N . LEU A 1 236 ? 30.50200 103.34200 157.52100 1.000 10.03015 216 LEU A N 1
ATOM 3450 C CA . LEU A 1 236 ? 30.21300 102.21600 156.64900 1.000 10.45915 216 LEU A CA 1
ATOM 3451 C C . LEU A 1 236 ? 28.71400 102.03200 156.47300 1.000 9.12215 216 LEU A C 1
ATOM 3452 O O . LEU A 1 236 ? 27.95800 102.01800 157.44400 1.000 9.98541 216 LEU A O 1
ATOM 3468 N N . GLN A 1 237 ? 28.29300 101.83700 155.23100 1.000 9.81170 217 GLN A N 1
ATOM 3469 C CA . GLN A 1 237 ? 26.89800 101.57200 154.90100 1.000 9.13267 217 GLN A CA 1
ATOM 3470 C C . GLN A 1 237 ? 26.74600 100.13100 154.43000 1.000 8.15361 217 GLN A C 1
ATOM 3471 O O . GLN A 1 237 ? 27.40000 99.71400 153.47000 1.000 9.49324 217 GLN A O 1
ATOM 3485 N N . ILE A 1 238 ? 25.88700 99.38500 155.11000 1.000 8.33784 218 ILE A N 1
ATOM 3486 C CA . ILE A 1 238 ? 25.58000 98.00300 154.77800 1.000 9.36428 218 ILE A CA 1
ATOM 3487 C C . ILE A 1 238 ? 24.11000 97.90300 154.39700 1.000 8.47470 218 ILE A C 1
ATOM 3488 O O . ILE A 1 238 ? 23.24500 98.49800 155.04300 1.000 9.38270 218 ILE A O 1
ATOM 3504 N N . ILE A 1 239 ? 23.83100 97.14100 153.35000 1.000 7.81936 219 ILE A N 1
ATOM 3505 C CA . ILE A 1 239 ? 22.48700 96.98700 152.83000 1.000 6.87977 219 ILE A CA 1
ATOM 3506 C C . ILE A 1 239 ? 22.07000 95.53000 152.94600 1.000 8.20098 219 ILE A C 1
ATOM 3507 O O . ILE A 1 239 ? 22.84400 94.61500 152.62800 1.000 8.29047 219 ILE A O 1
ATOM 3523 N N . MET A 1 240 ? 20.84600 95.32000 153.42100 1.000 8.65104 220 MET A N 1
ATOM 3524 C CA . MET A 1 240 ? 20.21300 94.01100 153.43300 1.000 7.98254 220 MET A CA 1
ATOM 3525 C C . MET A 1 240 ? 18.96800 94.05000 152.56700 1.000 7.88516 220 MET A C 1
ATOM 3526 O O . MET A 1 240 ? 18.22100 95.02800 152.59100 1.000 8.50891 220 MET A O 1
ATOM 3540 N N . GLY A 1 241 ? 18.71100 92.97700 151.83100 1.000 8.24309 221 GLY A N 1
ATOM 3541 C CA . GLY A 1 241 ? 17.48000 92.85900 151.08600 1.000 7.78251 221 GLY A CA 1
ATOM 3542 C C . GLY A 1 241 ? 16.34400 92.29300 151.91800 1.000 7.91411 221 GLY A C 1
ATOM 3543 O O . GLY A 1 241 ? 16.46400 92.03900 153.11500 1.000 8.83001 221 GLY A O 1
ATOM 3547 N N . HIS A 1 242 ? 15.21900 92.08100 151.24700 1.000 8.24309 222 HIS A N 1
ATOM 3548 C CA . HIS A 1 242 ? 14.14000 91.28600 151.82300 1.000 7.29561 222 HIS A CA 1
ATOM 3549 C C . HIS A 1 242 ? 13.64000 91.91800 153.11600 1.000 7.27192 222 HIS A C 1
ATOM 3550 O O . HIS A 1 242 ? 13.33700 91.23900 154.10000 1.000 7.12717 222 HIS A O 1
ATOM 3565 N N . LEU A 1 243 ? 13.51900 93.24300 153.07000 1.000 7.90095 223 LEU A N 1
ATOM 3566 C CA . LEU A 1 243 ? 13.07200 94.08200 154.18600 1.000 7.87463 223 LEU A CA 1
ATOM 3567 C C . LEU A 1 243 ? 13.88100 93.83600 155.44800 1.000 7.62197 223 LEU A C 1
ATOM 3568 O O . LEU A 1 243 ? 13.37800 93.98700 156.56100 1.000 7.94569 223 LEU A O 1
ATOM 3584 N N . GLY A 1 244 ? 15.15700 93.48300 155.29500 1.000 8.22730 224 GLY A N 1
ATOM 3585 C CA . GLY A 1 244 ? 16.03700 93.37000 156.43800 1.000 7.66408 224 GLY A CA 1
ATOM 3586 C C . GLY A 1 244 ? 16.17300 92.00000 157.05100 1.000 7.05085 224 GLY A C 1
ATOM 3587 O O . GLY A 1 244 ? 16.65900 91.89700 158.18600 1.000 7.94306 224 GLY A O 1
ATOM 3591 N N . GLU A 1 245 ? 15.75600 90.94500 156.36000 1.000 7.53511 225 GLU A N 1
ATOM 3592 C CA . GLU A 1 245 ? 16.11600 89.58600 156.73500 1.000 7.06137 225 GLU A CA 1
ATOM 3593 C C . GLU A 1 245 ? 15.69200 89.27900 158.17200 1.000 6.61921 225 GLU A C 1
ATOM 3594 O O . GLU A 1 245 ? 16.45200 88.72800 158.96600 1.000 8.88001 225 GLU A O 1
ATOM 3606 N N . HIS A 1 246 ? 14.45200 89.64100 158.48500 1.000 7.00347 226 HIS A N 1
ATOM 3607 C CA . HIS A 1 246 ? 13.78300 89.47100 159.77600 1.000 7.97727 226 HIS A CA 1
ATOM 3608 C C . HIS A 1 246 ? 14.16200 90.47400 160.85800 1.000 8.01675 226 HIS A C 1
ATOM 3609 O O . HIS A 1 246 ? 13.47100 90.56100 161.87700 1.000 8.49312 226 HIS A O 1
ATOM 3623 N N . VAL A 1 247 ? 15.28400 91.17500 160.71700 1.000 8.42733 227 VAL A N 1
ATOM 3624 C CA . VAL A 1 247 ? 15.77300 91.96600 161.84700 1.000 7.56670 227 VAL A CA 1
ATOM 3625 C C . VAL A 1 247 ? 14.75500 93.00100 162.32200 1.000 8.40627 227 VAL A C 1
ATOM 3626 O O . VAL A 1 247 ? 14.57300 93.12800 163.53600 1.000 8.94581 227 VAL A O 1
ATOM 3639 N N . PRO A 1 248 ? 14.07000 93.72000 161.44300 1.000 8.00359 228 PRO A N 1
ATOM 3640 C CA . PRO A 1 248 ? 13.11500 94.71900 161.96300 1.000 8.21414 228 PRO A CA 1
ATOM 3641 C C . PRO A 1 248 ? 12.03400 94.12300 162.85500 1.000 7.64829 228 PRO A C 1
ATOM 3642 O O . PRO A 1 248 ? 11.57400 94.79600 163.77800 1.000 7.76146 228 PRO A O 1
ATOM 3653 N N . PHE A 1 249 ? 11.63300 92.87200 162.61700 1.000 7.79830 229 PHE A N 1
ATOM 3654 C CA . PHE A 1 249 ? 10.63200 92.24400 163.46400 1.000 8.09308 229 PHE A CA 1
ATOM 3655 C C . PHE A 1 249 ? 11.09200 92.20200 164.90600 1.000 7.94832 229 PHE A C 1
ATOM 3656 O O . PHE A 1 249 ? 10.27900 92.31800 165.82700 1.000 8.11413 229 PHE A O 1
ATOM 3673 N N . ASP A 1 250 ? 12.38700 91.98700 165.12600 1.000 8.10097 230 ASP A N 1
ATOM 3674 C CA . ASP A 1 250 ? 12.92300 91.88100 166.47500 1.000 8.66683 230 ASP A CA 1
ATOM 3675 C C . ASP A 1 250 ? 13.65600 93.13800 166.91300 1.000 8.21151 230 ASP A C 1
ATOM 3676 O O . ASP A 1 250 ? 14.42700 93.09600 167.87700 1.000 8.96423 230 ASP A O 1
ATOM 3685 N N . MET A 1 251 ? 13.38800 94.27700 166.29200 1.000 8.59050 231 MET A N 1
ATOM 3686 C CA . MET A 1 251 ? 14.08200 95.47500 166.73700 1.000 8.67209 231 MET A CA 1
ATOM 3687 C C . MET A 1 251 ? 13.88000 95.70500 168.23200 1.000 8.58787 231 MET A C 1
ATOM 3688 O O . MET A 1 251 ? 14.83300 96.00200 168.97000 1.000 8.47996 231 MET A O 1
ATOM 3702 N N . TRP A 1 252 ? 12.63500 95.59200 168.70000 1.000 8.47207 232 TRP A N 1
ATOM 3703 C CA . TRP A 1 252 ? 12.36400 95.77100 170.12300 1.000 8.40627 232 TRP A CA 1
ATOM 3704 C C . TRP A 1 252 ? 13.12300 94.74400 170.96100 1.000 7.77725 232 TRP A C 1
ATOM 3705 O O . TRP A 1 252 ? 13.74300 95.07500 171.98300 1.000 8.70104 232 TRP A O 1
ATOM 3726 N N . ARG A 1 253 ? 13.05700 93.47500 170.54900 1.000 8.08781 233 ARG A N 1
ATOM 3727 C CA . ARG A 1 253 ? 13.58200 92.36300 171.33900 1.000 8.04307 233 ARG A CA 1
ATOM 3728 C C . ARG A 1 253 ? 15.10500 92.37500 171.36200 1.000 7.96148 233 ARG A C 1
ATOM 3729 O O . ARG A 1 253 ? 15.71200 92.15800 172.41800 1.000 8.33258 233 ARG A O 1
ATOM 3750 N N . ILE A 1 254 ? 15.73500 92.59900 170.21200 1.000 7.02979 234 ILE A N 1
ATOM 3751 C CA . ILE A 1 254 ? 17.18400 92.77100 170.16100 1.000 7.53248 234 ILE A CA 1
ATOM 3752 C C . ILE A 1 254 ? 17.60200 93.95900 171.00600 1.000 8.53260 234 ILE A C 1
ATOM 3753 O O . ILE A 1 254 ? 18.53400 93.86700 171.80800 1.000 8.78526 234 ILE A O 1
ATOM 3769 N N . ASN A 1 255 ? 16.91200 95.09500 170.84900 1.000 8.23257 235 ASN A N 1
ATOM 3770 C CA . ASN A 1 255 ? 17.32100 96.27700 171.59500 1.000 8.11150 235 ASN A CA 1
ATOM 3771 C C . ASN A 1 255 ? 17.25100 96.02100 173.09300 1.000 8.55892 235 ASN A C 1
ATOM 3772 O O . ASN A 1 255 ? 18.15800 96.40000 173.85500 1.000 8.52734 235 ASN A O 1
ATOM 3783 N N . HIS A 1 256 ? 16.15600 95.40000 173.52900 1.000 9.00897 236 HIS A N 1
ATOM 3784 C CA . HIS A 1 256 ? 15.97300 95.04900 174.93200 1.000 8.77210 236 HIS A CA 1
ATOM 3785 C C . HIS A 1 256 ? 17.06500 94.09200 175.40900 1.000 8.08518 236 HIS A C 1
ATOM 3786 O O . HIS A 1 256 ? 17.66300 94.29200 176.47300 1.000 9.43271 236 HIS A O 1
ATOM 3800 N N . TRP A 1 257 ? 17.32400 93.02000 174.64500 1.000 8.49839 237 TRP A N 1
ATOM 3801 C CA . TRP A 1 257 ? 18.32100 92.02600 175.04500 1.000 8.75631 237 TRP A CA 1
ATOM 3802 C C . TRP A 1 257 ? 19.75400 92.51200 174.89500 1.000 9.01424 237 TRP A C 1
ATOM 3803 O O . TRP A 1 257 ? 20.64700 91.91100 175.49300 1.000 10.15122 237 TRP A O 1
ATOM 3824 N N . PHE A 1 258 ? 19.97800 93.59700 174.15400 1.000 9.28006 238 PHE A N 1
ATOM 3825 C CA . PHE A 1 258 ? 21.26900 94.28800 174.19600 1.000 8.77737 238 PHE A CA 1
ATOM 3826 C C . PHE A 1 258 ? 21.27100 95.26000 175.37800 1.000 10.12753 238 PHE A C 1
ATOM 3827 O O . PHE A 1 258 ? 21.94800 95.03900 176.38500 1.000 11.05396 238 PHE A O 1
ATOM 3844 N N . GLU A 1 259 ? 20.47200 96.31800 175.30400 1.000 9.44324 239 GLU A N 1
ATOM 3845 C CA . GLU A 1 259 ? 20.64900 97.41100 176.25000 1.000 11.09080 239 GLU A CA 1
ATOM 3846 C C . GLU A 1 259 ? 20.34800 96.99200 177.68100 1.000 10.99342 239 GLU A C 1
ATOM 3847 O O . GLU A 1 259 ? 20.99700 97.48300 178.60300 1.000 13.48320 239 GLU A O 1
ATOM 3859 N N . ASP A 1 260 ? 19.39500 96.08000 177.89100 1.000 10.62759 240 ASP A N 1
ATOM 3860 C CA . ASP A 1 260 ? 18.96100 95.73300 179.22900 1.000 11.10659 240 ASP A CA 1
ATOM 3861 C C . ASP A 1 260 ? 19.54200 94.42000 179.71500 1.000 11.17502 240 ASP A C 1
ATOM 3862 O O . ASP A 1 260 ? 19.24800 94.00300 180.83900 1.000 11.96196 240 ASP A O 1
ATOM 3871 N N . ARG A 1 261 ? 20.34000 93.74900 178.89200 1.000 10.87236 241 ARG A N 1
ATOM 3872 C CA . ARG A 1 261 ? 20.88600 92.44800 179.26400 1.000 11.02764 241 ARG A CA 1
ATOM 3873 C C . ARG A 1 261 ? 22.34000 92.31000 178.82100 1.000 11.73299 241 ARG A C 1
ATOM 3874 O O . ARG A 1 261 ? 23.24800 92.48400 179.63600 1.000 13.01209 241 ARG A O 1
ATOM 3895 N N . LYS A 1 262 ? 22.57900 92.02800 177.53600 1.000 10.93289 242 LYS A N 1
ATOM 3896 C CA . LYS A 1 262 ? 23.93800 91.66500 177.12700 1.000 11.24082 242 LYS A CA 1
ATOM 3897 C C . LYS A 1 262 ? 24.92300 92.81800 177.33100 1.000 10.58022 242 LYS A C 1
ATOM 3898 O O . LYS A 1 262 ? 26.10400 92.57600 177.61900 1.000 11.27504 242 LYS A O 1
ATOM 3917 N N . LYS A 1 263 ? 24.47600 94.06900 177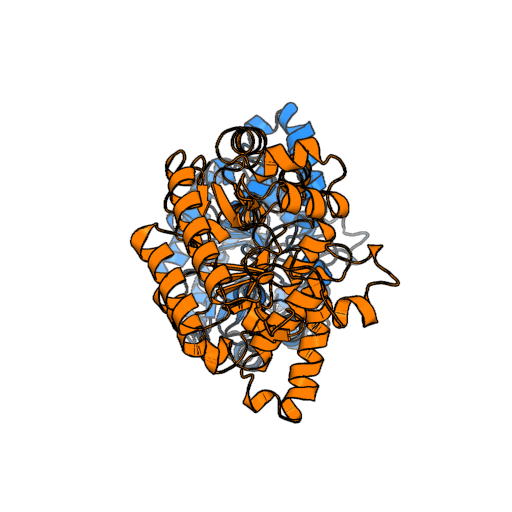.18100 1.000 10.40388 243 LYS A N 1
ATOM 3918 C CA . LYS A 1 263 ? 25.36300 95.21800 177.37800 1.000 11.37768 243 LYS A CA 1
ATOM 3919 C C . LYS A 1 263 ? 25.79300 95.38700 178.83200 1.000 13.55162 243 LYS A C 1
ATOM 3920 O O . LYS A 1 263 ? 26.68000 96.20000 179.12200 1.000 15.44133 243 LYS A O 1
ATOM 3939 N N . LEU A 1 264 ? 25.18900 94.66100 179.75700 1.000 13.18053 244 LEU A N 1
ATOM 3940 C CA . LEU A 1 264 ? 25.61300 94.65000 181.14700 1.000 14.52806 244 LEU A CA 1
ATOM 3941 C C . LEU A 1 264 ? 26.45300 93.42400 181.47500 1.000 14.86494 244 LEU A C 1
ATOM 3942 O O . LEU A 1 264 ? 26.86700 93.25900 182.62300 1.000 16.63357 244 LEU A O 1
ATOM 3958 N N . LEU A 1 265 ? 26.71200 92.56700 180.48700 1.000 12.11461 245 LEU A N 1
ATOM 3959 C CA . LEU A 1 265 ? 27.42600 91.31900 180.67600 1.000 13.18842 245 LEU A CA 1
ATOM 3960 C C . LEU A 1 265 ? 28.70400 91.21100 179.86400 1.000 13.91746 245 LEU A C 1
ATOM 3961 O O . LEU A 1 265 ? 29.42100 90.21200 180.00800 1.000 15.28604 245 LEU A O 1
ATOM 3977 N N . GLY A 1 266 ? 28.99200 92.18000 179.00500 1.000 11.57770 246 GLY A N 1
ATOM 3978 C CA . GLY A 1 266 ? 30.23700 92.25300 178.27600 1.000 12.14883 246 GLY A CA 1
ATOM 3979 C C . GLY A 1 266 ? 30.09900 92.69800 176.83400 1.000 11.65929 246 GLY A C 1
ATOM 3980 O O . GLY A 1 266 ? 31.10700 93.02600 176.19700 1.000 12.34359 246 GLY A O 1
ATOM 3984 N N . LEU A 1 267 ? 28.88400 92.71100 176.29100 1.000 9.67484 247 LEU A N 1
ATOM 3985 C CA . LEU A 1 267 ? 28.73600 93.10900 174.89500 1.000 10.05384 247 LEU A CA 1
ATOM 3986 C C . LEU A 1 267 ? 29.21400 94.53400 174.65500 1.000 10.18806 247 LEU A C 1
ATOM 3987 O O . LEU A 1 267 ? 29.69600 94.84000 173.56500 1.000 10.69602 247 LEU A O 1
ATOM 4003 N N . ALA A 1 268 ? 29.09800 95.41600 175.65600 1.000 10.00383 248 ALA A N 1
ATOM 4004 C CA . ALA A 1 268 ? 29.49000 96.80600 175.46700 1.000 10.99342 248 ALA A CA 1
ATOM 4005 C C . ALA A 1 268 ? 30.96300 96.94600 175.11500 1.000 12.03039 248 ALA A C 1
ATOM 4006 O O . ALA A 1 268 ? 31.34100 97.94400 174.50100 1.000 13.17790 248 ALA A O 1
ATOM 4013 N N . GLU A 1 269 ? 31.79700 95.97500 175.47200 1.000 10.79866 249 GLU A N 1
ATOM 4014 C CA . GLU A 1 269 ? 33.21500 96.05900 175.13400 1.000 12.17251 249 GLU A CA 1
ATOM 4015 C C . GLU A 1 269 ? 33.44300 96.11700 173.63600 1.000 13.05946 249 GLU A C 1
ATOM 4016 O O . GLU A 1 269 ? 34.45300 96.68300 173.18900 1.000 14.24908 249 GLU A O 1
ATOM 4028 N N . THR A 1 270 ? 32.56500 95.50100 172.84400 1.000 11.62771 250 THR A N 1
ATOM 4029 C CA . THR A 1 270 ? 32.75800 95.43500 171.40200 1.000 11.84616 250 THR A CA 1
ATOM 4030 C C . THR A 1 270 ? 31.58600 96.02200 170.62300 1.000 11.14344 250 THR A C 1
ATOM 4031 O O . THR A 1 270 ? 31.48800 95.78900 169.42300 1.000 11.98302 250 THR A O 1
AT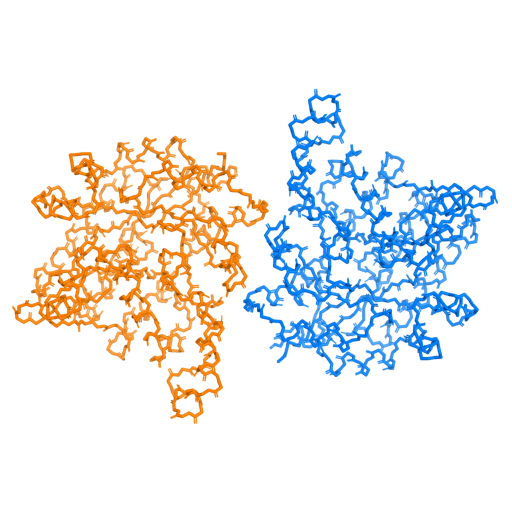OM 4042 N N . CYS A 1 271 ? 30.69000 96.77000 171.27200 1.000 10.14595 251 CYS A N 1
ATOM 4043 C CA . CYS A 1 271 ? 29.47600 97.24400 170.58400 1.000 9.81433 251 CYS A CA 1
ATOM 4044 C C . CYS A 1 271 ? 28.97600 98.47700 171.36200 1.000 9.35638 251 CYS A C 1
ATOM 4045 O O . CYS A 1 271 ? 28.44300 98.33600 172.45700 1.000 11.32767 251 CYS A O 1
ATOM 4053 N N . LYS A 1 272 ? 29.23300 99.65600 170.81500 1.000 10.61706 252 LYS A N 1
ATOM 4054 C CA . LYS A 1 272 ? 29.12000 100.89600 171.59300 1.000 10.89604 252 LYS A CA 1
ATOM 4055 C C . LYS A 1 272 ? 27.83300 101.66700 171.35400 1.000 11.33557 252 LYS A C 1
ATOM 4056 O O . LYS A 1 272 ? 27.58500 102.64100 172.07000 1.000 13.60953 252 LYS A O 1
ATOM 4075 N N . LYS A 1 273 ? 27.00800 101.27200 170.39000 1.000 10.14069 253 LYS A N 1
ATOM 4076 C CA . LYS A 1 273 ? 25.76200 101.97400 170.12300 1.000 9.87750 253 LYS A CA 1
ATOM 4077 C C . LYS A 1 273 ? 24.59300 101.00600 170.20200 1.000 9.81960 253 LYS A C 1
ATOM 4078 O O . LYS A 1 273 ? 24.77200 99.79500 170.37700 1.000 10.48284 253 LYS A O 1
ATOM 4097 N N . THR A 1 274 ? 23.38400 101.54600 170.07800 1.000 9.09056 254 THR A N 1
ATOM 4098 C CA . THR A 1 274 ? 22.21200 100.67800 170.11500 1.000 8.49839 254 THR A CA 1
ATOM 4099 C C . THR A 1 274 ? 21.93800 100.11400 168.71800 1.000 8.90107 254 THR A C 1
ATOM 4100 O O . THR A 1 274 ? 22.38800 100.64700 167.69700 1.000 9.59326 254 THR A O 1
ATOM 4111 N N . ILE A 1 275 ? 21.14200 99.04200 168.67500 1.000 8.84053 255 ILE A N 1
ATOM 4112 C CA . ILE A 1 275 ? 20.76400 98.50100 167.36800 1.000 8.51418 255 ILE A CA 1
ATOM 4113 C C . ILE A 1 275 ? 20.01100 99.55300 166.56500 1.000 7.56406 255 ILE A C 1
ATOM 4114 O O . ILE A 1 275 ? 20.16400 99.65700 165.35000 1.000 8.80106 255 ILE A O 1
ATOM 4130 N N . ARG A 1 276 ? 19.21200 100.37300 167.24500 1.000 8.48260 256 ARG A N 1
ATOM 4131 C CA . ARG A 1 276 ? 18.50200 101.43700 166.54300 1.000 7.73251 256 ARG A CA 1
ATOM 4132 C C . ARG A 1 276 ? 19.46100 102.47800 165.98200 1.000 8.05623 256 ARG A C 1
ATOM 4133 O O . ARG A 1 276 ? 19.25600 102.98000 164.86900 1.000 8.82737 256 ARG A O 1
ATOM 4154 N N . ASP A 1 277 ? 20.51300 102.82300 166.72500 1.000 8.59577 257 ASP A N 1
ATOM 4155 C CA . ASP A 1 277 ? 21.53500 103.72600 166.19300 1.000 8.34837 257 ASP A CA 1
ATOM 4156 C C . ASP A 1 277 ? 22.16100 103.16600 164.91400 1.000 8.29047 257 ASP A C 1
ATOM 4157 O O . ASP A 1 277 ? 22.36900 103.90100 163.93000 1.000 8.64314 257 ASP A O 1
ATOM 4166 N N . TYR A 1 278 ? 22.48100 101.87000 164.90800 1.000 7.95095 258 TYR A N 1
ATOM 4167 C CA . TYR A 1 278 ? 23.10000 101.28700 163.71400 1.000 8.45891 258 TYR A CA 1
ATOM 4168 C C . TYR A 1 278 ? 22.15300 101.30800 162.52200 1.000 8.35627 258 TYR A C 1
ATOM 4169 O O . TYR A 1 278 ? 22.59000 101.50100 161.38900 1.000 8.74579 258 TYR A O 1
ATOM 4187 N N . PHE A 1 279 ? 20.85300 101.11600 162.74300 1.000 8.77474 259 PHE A N 1
ATOM 4188 C CA . PHE A 1 279 ? 19.91500 101.24400 161.63500 1.000 9.13004 259 PHE A CA 1
ATOM 4189 C C . PHE A 1 279 ? 19.75400 102.68400 161.17900 1.000 9.10899 259 PHE A C 1
ATOM 4190 O O . PHE A 1 279 ? 19.48300 102.93000 159.99600 1.000 10.88815 259 PHE A O 1
ATOM 4207 N N . ALA A 1 280 ? 19.97700 103.65300 162.07300 1.000 8.58261 260 ALA A N 1
ATOM 4208 C CA . ALA A 1 280 ? 19.85400 105.04600 161.66400 1.000 9.46956 260 ALA A CA 1
ATOM 4209 C C . ALA A 1 280 ? 21.10200 105.53900 160.95300 1.000 9.68274 260 ALA A C 1
ATOM 4210 O O . ALA A 1 280 ? 21.01900 106.43700 160.11900 1.000 9.80907 260 ALA A O 1
ATOM 4217 N N . GLU A 1 281 ? 22.25400 104.94300 161.23800 1.000 9.15636 261 GLU A N 1
ATOM 4218 C CA . GLU A 1 281 ? 23.53000 105.46700 160.78500 1.000 9.61694 261 GLU A CA 1
ATOM 4219 C C . GLU A 1 281 ? 24.23200 104.58500 159.77100 1.000 9.84592 261 GLU A C 1
ATOM 4220 O O . GLU A 1 281 ? 25.00300 105.10300 158.96300 1.000 10.75655 261 GLU A O 1
ATOM 4232 N N . ASN A 1 282 ? 23.99000 103.27900 159.79100 1.000 8.97476 262 ASN A N 1
ATOM 4233 C CA . ASN A 1 282 ? 24.82600 102.37400 159.01700 1.000 9.09846 262 ASN A CA 1
ATOM 4234 C C . ASN A 1 282 ? 24.08000 101.39000 158.12500 1.000 8.73263 262 ASN A C 1
ATOM 4235 O O . ASN A 1 282 ? 24.63100 100.95600 157.11300 1.000 11.30399 262 ASN A O 1
ATOM 4246 N N . ILE A 1 283 ? 22.88900 100.96300 158.51000 1.000 8.71157 263 ILE A N 1
ATOM 4247 C CA . ILE A 1 283 ? 22.22000 99.85100 157.84700 1.000 9.15636 263 ILE A CA 1
ATOM 4248 C C . ILE A 1 283 ? 21.05600 100.36400 157.03000 1.000 8.81158 263 ILE A C 1
ATOM 4249 O O . ILE A 1 283 ? 20.33500 101.27700 157.46300 1.000 9.73011 263 ILE A O 1
ATOM 4265 N N . TRP A 1 284 ? 20.86800 99.75000 155.85800 1.000 8.11939 264 TRP A N 1
ATOM 4266 C CA . TRP A 1 284 ? 19.75500 99.99900 154.95300 1.000 8.13519 264 TRP A CA 1
ATOM 4267 C C . TRP A 1 284 ? 19.02400 98.69300 154.68600 1.000 7.55880 264 TRP A C 1
ATOM 4268 O O . TRP A 1 284 ? 19.63800 97.62800 154.70400 1.000 8.66683 264 TRP A O 1
ATOM 4289 N N . ILE A 1 285 ? 17.73300 98.78600 154.35100 1.000 8.17466 265 ILE A N 1
ATOM 4290 C CA . ILE A 1 285 ? 16.97700 97.62300 153.89400 1.000 8.31415 265 ILE A CA 1
ATOM 4291 C C . ILE A 1 285 ? 16.34800 97.92300 152.54200 1.000 8.04833 265 ILE A C 1
ATOM 4292 O O . ILE A 1 285 ? 16.05400 99.07800 152.22600 1.000 8.60893 265 ILE A O 1
ATOM 4308 N N . THR A 1 286 ? 16.16700 96.89000 151.72900 1.000 7.61933 266 THR A N 1
ATOM 4309 C CA . THR A 1 286 ? 15.47700 97.04700 150.45600 1.000 7.82989 266 THR A CA 1
ATOM 4310 C C . THR A 1 286 ? 14.21000 96.20800 150.44700 1.000 8.57208 266 THR A C 1
ATOM 4311 O O . THR A 1 286 ? 14.00800 95.32700 151.30200 1.000 7.92990 266 THR A O 1
ATOM 4322 N N . THR A 1 287 ? 13.36600 96.47100 149.44900 1.000 7.92200 267 THR A N 1
ATOM 4323 C CA . THR A 1 287 ? 12.09100 95.77100 149.31400 1.000 7.63249 267 THR A CA 1
ATOM 4324 C C . THR A 1 287 ? 12.19400 94.52700 148.44600 1.000 8.30626 267 THR A C 1
ATOM 4325 O O . THR A 1 287 ? 11.16900 93.97800 148.03000 1.000 8.57998 267 THR A O 1
ATOM 4336 N N . SER A 1 288 ? 13.40100 94.07000 148.14600 1.000 7.07453 268 SER A N 1
ATOM 4337 C CA . SER A 1 288 ? 13.51800 92.92700 147.25700 1.000 7.54564 268 SER A CA 1
ATOM 4338 C C . SER A 1 288 ? 12.72700 91.73000 147.78200 1.000 7.31930 268 SER A C 1
ATOM 4339 O O . SER A 1 288 ? 12.81100 91.37000 148.95900 1.000 7.68513 268 SER A O 1
ATOM 4347 N N . GLY A 1 289 ? 11.95300 91.12100 146.89600 1.000 7.48511 269 GLY A N 1
ATOM 4348 C CA . GLY A 1 289 ? 11.28100 89.88500 147.23800 1.000 7.47195 269 GLY A CA 1
ATOM 4349 C C . GLY A 1 289 ? 10.34400 89.95500 148.41200 1.000 7.44037 269 GLY A C 1
ATOM 4350 O O . GLY A 1 289 ? 10.07400 88.92200 149.02400 1.000 8.94318 269 GLY A O 1
ATOM 4354 N N . HIS A 1 290 ? 9.81400 91.13700 148.73600 1.000 8.17730 270 HIS A N 1
ATOM 4355 C CA . HIS A 1 290 ? 8.99400 91.27000 149.92700 1.000 7.77988 270 HIS A CA 1
ATOM 4356 C C . HIS A 1 290 ? 7.98300 92.38000 149.66200 1.000 7.65355 270 HIS A C 1
ATOM 4357 O O . HIS A 1 290 ? 8.04400 93.49200 150.19100 1.000 8.75631 270 HIS A O 1
ATOM 4371 N N . PHE A 1 291 ? 7.01400 92.05500 148.81000 1.000 6.96662 271 PHE A N 1
ATOM 4372 C CA . PHE A 1 291 ? 6.11800 93.04600 148.22600 1.000 8.17730 271 PHE A CA 1
ATOM 4373 C C . PHE A 1 291 ? 4.84600 93.15900 149.06800 1.000 8.52734 271 PHE A C 1
ATOM 4374 O O . PHE A 1 291 ? 3.73500 92.89500 148.61900 1.000 9.83013 271 PHE A O 1
ATOM 4391 N N . SER A 1 292 ? 5.05400 93.61000 150.29600 1.000 8.64314 272 SER A N 1
ATOM 4392 C CA . SER A 1 292 ? 4.02400 93.64100 151.32900 1.000 8.14571 272 SER A CA 1
ATOM 4393 C C . SER A 1 292 ? 3.94300 95.05300 151.89000 1.000 7.86936 272 SER A C 1
ATOM 4394 O O . SER A 1 292 ? 4.87200 95.49300 152.57400 1.000 8.79316 272 SER A O 1
ATOM 4402 N N . THR A 1 293 ? 2.82400 95.74800 151.63700 1.000 7.99570 273 THR A N 1
ATOM 4403 C CA . THR A 1 293 ? 2.63000 97.07400 152.21100 1.000 8.20362 273 THR A CA 1
ATOM 4404 C C . THR A 1 293 ? 2.51700 97.01100 153.72700 1.000 8.46417 273 THR A C 1
ATOM 4405 O O . THR A 1 293 ? 3.05100 97.88400 154.42800 1.000 9.75380 273 THR A O 1
ATOM 4416 N N . THR A 1 294 ? 1.83100 95.99000 154.25400 1.000 9.53799 274 THR A N 1
ATOM 4417 C CA . THR A 1 294 ? 1.72700 95.84300 155.70000 1.000 9.94067 274 THR A CA 1
ATOM 4418 C C . THR A 1 294 ? 3.10700 95.70700 156.32800 1.000 9.22216 274 THR A C 1
ATOM 4419 O O . THR A 1 294 ? 3.39200 96.32300 157.36300 1.000 8.35627 274 THR A O 1
ATOM 4430 N N . THR A 1 295 ? 3.98400 94.91100 155.71600 1.000 9.39586 275 THR A N 1
ATOM 4431 C CA . THR A 1 295 ? 5.31000 94.74700 156.29200 1.000 9.51430 275 THR A CA 1
ATOM 4432 C C . THR A 1 295 ? 6.16100 95.98200 156.04900 1.000 9.66168 275 THR A C 1
ATOM 4433 O O . THR A 1 295 ? 6.93900 96.37600 156.91500 1.000 8.66683 275 THR A O 1
ATOM 4444 N N . LEU A 1 296 ? 5.99500 96.62100 154.89100 1.000 8.88791 276 LEU A N 1
ATOM 4445 C CA . LEU A 1 296 ? 6.67900 97.88400 154.63400 1.000 8.59840 276 LEU A CA 1
ATOM 4446 C C . LEU A 1 296 ? 6.32000 98.92700 155.68300 1.000 9.21953 276 LEU A C 1
ATOM 4447 O O . LEU A 1 296 ? 7.19800 99.63400 156.18100 1.000 9.59326 276 LEU A O 1
ATOM 4463 N N . ASN A 1 297 ? 5.02300 99.07400 155.99000 1.000 8.81948 277 ASN A N 1
ATOM 4464 C CA . ASN A 1 297 ? 4.60700 100.03100 157.01200 1.000 9.27480 277 ASN A CA 1
ATOM 4465 C C . ASN A 1 297 ? 5.28000 99.73200 158.34400 1.000 8.98002 277 ASN A C 1
ATOM 4466 O O . ASN A 1 297 ? 5.72300 100.64800 159.05700 1.000 9.03529 277 ASN A O 1
ATOM 4477 N N . PHE A 1 298 ? 5.31300 98.45700 158.72500 1.000 8.61682 278 PHE A N 1
ATOM 4478 C CA . PHE A 1 298 ? 5.95400 98.06500 159.96800 1.000 7.70092 278 PHE A CA 1
ATOM 4479 C C . PHE A 1 298 ? 7.43900 98.41400 159.94300 1.000 8.10887 278 PHE A C 1
ATOM 4480 O O . PHE A 1 298 ? 7.99200 98.90600 160.93000 1.000 8.81421 278 PHE A O 1
ATOM 4497 N N . CYS A 1 299 ? 8.09400 98.20700 158.79700 1.000 7.64039 279 CYS A N 1
ATOM 4498 C CA . CYS A 1 299 ? 9.48300 98.62200 158.66200 1.000 8.50628 279 CYS A CA 1
ATOM 4499 C C . CYS A 1 299 ? 9.66300 100.13200 158.70200 1.000 9.32480 279 CYS A C 1
ATOM 4500 O O . CYS A 1 299 ? 10.68500 100.62700 159.20000 1.000 9.18005 279 CYS A O 1
ATOM 4508 N N A MET A 1 300 ? 8.72500 100.88300 158.13100 0.640 9.85118 280 MET A N 1
ATOM 4509 N N B MET A 1 300 ? 8.69100 100.88400 158.18700 0.360 9.54588 280 MET A N 1
ATOM 4510 C CA A MET A 1 300 ? 8.76500 102.33200 158.28600 0.640 10.30650 280 MET A CA 1
ATOM 4511 C CA B MET A 1 300 ? 8.76600 102.33400 158.29000 0.360 9.73011 280 MET A CA 1
ATOM 4512 C C A MET A 1 300 ? 8.80500 102.69900 159.76500 0.640 10.30650 280 MET A C 1
ATOM 4513 C C B MET A 1 300 ? 8.69700 102.78800 159.74000 0.360 10.08542 280 MET A C 1
ATOM 4514 O O A MET A 1 300 ? 9.65200 103.48800 160.19700 0.640 10.95658 280 MET A O 1
ATOM 4515 O O B MET A 1 300 ? 9.28300 103.81400 160.09700 0.360 11.01185 280 MET A O 1
ATOM 4542 N N . ALA A 1 301 ? 7.96500 102.06100 160.58200 1.000 9.59326 281 ALA A N 1
ATOM 4543 C CA . ALA A 1 301 ? 8.00200 102.33500 162.01300 1.000 10.55916 281 ALA A CA 1
ATOM 4544 C C . ALA A 1 301 ? 9.33900 101.92300 162.63100 1.000 9.43797 281 ALA A C 1
ATOM 4545 O O . ALA A 1 301 ? 9.93300 102.68500 163.41600 1.000 9.86697 281 ALA A O 1
ATOM 4552 N N . GLU A 1 302 ? 9.79400 100.70600 162.35000 1.000 9.14583 282 GLU A N 1
ATOM 4553 C CA . GLU A 1 302 ? 10.94500 100.16300 163.07000 1.000 9.71432 282 GLU A CA 1
ATOM 4554 C C . GLU A 1 302 ? 12.29500 100.61500 162.51600 1.000 10.07226 282 GLU A C 1
ATOM 4555 O O . GLU A 1 302 ? 13.28500 100.60100 163.25900 1.000 10.85920 282 GLU A O 1
ATOM 4567 N N . VAL A 1 303 ? 12.35000 101.05600 161.27100 1.000 9.61431 283 VAL A N 1
ATOM 4568 C CA . VAL A 1 303 ? 13.61100 101.41300 160.63700 1.000 10.65654 283 VAL A CA 1
ATOM 4569 C C . VAL A 1 303 ? 13.58700 102.82500 160.05200 1.000 10.06173 283 VAL A C 1
ATOM 4570 O O . VAL A 1 303 ? 14.61800 103.50600 160.02600 1.000 11.72772 283 VAL A O 1
ATOM 4583 N N . GLY A 1 304 ? 12.43300 103.23600 159.52600 1.000 9.36165 284 GLY A N 1
ATOM 4584 C CA . GLY A 1 304 ? 12.26200 104.57000 158.98900 1.000 10.59074 284 GLY A CA 1
ATOM 4585 C C . GLY A 1 304 ? 12.38300 104.59100 157.47500 1.000 8.51944 284 GLY A C 1
ATOM 4586 O O . GLY A 1 304 ? 13.27900 103.96200 156.90700 1.000 9.19058 284 GLY A O 1
ATOM 4590 N N A SER A 1 305 ? 11.48600 105.31100 156.81400 0.730 9.08530 285 SER A N 1
ATOM 4591 N N B SER A 1 305 ? 11.48700 105.32700 156.82000 0.270 8.46944 285 SER A N 1
ATOM 4592 C CA A SER A 1 305 ? 11.48000 105.34600 155.35800 0.730 10.43546 285 SER A CA 1
ATOM 4593 C CA B SER A 1 305 ? 11.48400 105.36100 155.36200 0.270 8.51944 285 SER A CA 1
ATOM 4594 C C A SER A 1 305 ? 12.76600 105.91500 154.76500 0.730 10.01699 285 SER A C 1
ATOM 4595 C C B SER A 1 305 ? 12.81300 105.84000 154.79600 0.270 8.45891 285 SER A C 1
ATOM 4596 O O A SER A 1 305 ? 13.06200 105.65200 153.59400 0.730 10.40651 285 SER A O 1
ATOM 4597 O O B SER A 1 305 ? 13.19900 105.42500 153.69600 0.270 7.65355 285 SER A O 1
ATOM 4612 N N . ASP A 1 306 ? 13.54400 106.68200 155.53000 1.000 9.16952 286 ASP A N 1
ATOM 4613 C CA . ASP A 1 306 ? 14.78800 107.21800 154.98900 1.000 9.24848 286 ASP A CA 1
ATOM 4614 C C . ASP A 1 306 ? 15.79900 106.11200 154.74200 1.000 9.83539 286 ASP A C 1
ATOM 4615 O O . ASP A 1 306 ? 16.76200 106.31500 153.99500 1.000 11.62245 286 ASP A O 1
ATOM 4624 N N . ARG A 1 307 ? 15.60400 104.93900 155.34800 1.000 8.87475 287 ARG A N 1
ATOM 4625 C CA . ARG A 1 307 ? 16.58200 103.86100 155.29300 1.000 9.23269 287 ARG A CA 1
ATOM 4626 C C . ARG A 1 307 ? 16.08600 102.66900 154.47600 1.000 8.95371 287 ARG A C 1
ATOM 4627 O O . ARG A 1 307 ? 16.65800 101.57300 154.57500 1.000 9.71432 287 ARG A O 1
ATOM 4648 N N . ILE A 1 308 ? 15.04600 102.86300 153.66600 1.000 8.02465 288 ILE A N 1
ATOM 4649 C CA . ILE A 1 308 ? 14.42000 101.78000 152.91200 1.000 8.12466 288 ILE A CA 1
ATOM 4650 C C . ILE A 1 308 ? 14.54700 102.10200 151.42700 1.000 8.30626 288 ILE A C 1
ATOM 4651 O O . ILE A 1 308 ? 14.21700 103.21600 151.00200 1.000 9.18531 288 ILE A O 1
ATOM 4667 N N . LEU A 1 309 ? 15.01100 101.12900 150.63700 1.000 8.07202 289 LEU A N 1
ATOM 4668 C CA . LEU A 1 309 ? 15.18900 101.30000 149.20100 1.000 8.42206 289 LEU A CA 1
ATOM 4669 C C . LEU A 1 309 ? 14.33200 100.31000 148.42300 1.000 7.72724 289 LEU A C 1
ATOM 4670 O O . LEU A 1 309 ? 14.26600 99.13200 148.76900 1.000 7.82989 289 LEU A O 1
ATOM 4686 N N . PHE A 1 310 ? 13.69200 100.77800 147.36000 1.000 8.56418 290 PHE A N 1
ATOM 4687 C CA . PHE A 1 310 ? 13.03600 99.85100 146.46400 1.000 8.58261 290 PHE A CA 1
ATOM 4688 C C . PHE A 1 310 ? 14.08100 98.92300 145.84800 1.000 8.00622 290 PHE A C 1
ATOM 4689 O O . PHE A 1 310 ? 15.23000 99.31300 145.62000 1.000 9.24585 290 PHE A O 1
ATOM 4706 N N . SER A 1 311 ? 13.68200 97.67100 145.62400 1.000 8.55103 291 SER A N 1
ATOM 4707 C CA . SER A 1 311 ? 14.42400 96.74500 144.77600 1.000 8.62998 291 SER A CA 1
ATOM 4708 C C . SER A 1 311 ? 13.47700 95.61200 144.40000 1.000 9.33796 291 SER A C 1
ATOM 4709 O O . SER A 1 311 ? 12.41100 95.45000 144.99000 1.000 9.03529 291 SER A O 1
ATOM 4717 N N . ILE A 1 312 ? 13.89900 94.80000 143.43400 1.000 8.63788 292 ILE A N 1
ATOM 4718 C CA . ILE A 1 312 ? 13.04100 93.81800 142.78000 1.000 8.76421 292 ILE A CA 1
ATOM 4719 C C . ILE A 1 312 ? 13.45300 92.38400 143.11100 1.000 9.50114 292 ILE A C 1
ATOM 4720 O O . ILE A 1 312 ? 12.60600 91.55100 143.42600 1.000 10.53021 292 ILE A O 1
ATOM 4736 N N . ASP A 1 313 ? 14.75300 92.07300 143.00500 1.000 8.45101 293 ASP A N 1
ATOM 4737 C CA . ASP A 1 313 ? 15.26900 90.70700 143.06200 1.000 9.05635 293 ASP A CA 1
ATOM 4738 C C . ASP A 1 313 ? 15.05400 89.97000 141.73600 1.000 8.55103 293 ASP A C 1
ATOM 4739 O O . ASP A 1 313 ? 14.85900 88.74900 141.71000 1.000 8.89844 293 ASP A O 1
ATOM 4748 N N . TYR A 1 314 ? 15.11900 90.69500 140.62500 1.000 9.21689 294 TYR A N 1
ATOM 4749 C CA . TYR A 1 314 ? 15.04600 90.04700 139.32200 1.000 9.38270 294 TYR A CA 1
ATOM 4750 C C . TYR A 1 314 ? 16.31000 89.22600 139.07000 1.000 9.32480 294 TYR A C 1
ATOM 4751 O O . TYR A 1 314 ? 17.40100 89.66000 139.42100 1.000 10.18280 294 TYR A O 1
ATOM 4769 N N . PRO A 1 315 ? 16.20100 88.06200 138.40700 1.000 8.58787 295 PRO A N 1
ATOM 4770 C CA . PRO A 1 315 ? 14.97500 87.50800 137.81500 1.000 10.19596 295 PRO A CA 1
ATOM 4771 C C . PRO A 1 315 ? 14.31100 86.43700 138.68100 1.000 10.17754 295 PRO A C 1
ATOM 4772 O O . PRO A 1 315 ? 13.45500 85.67500 138.21800 1.000 12.93050 295 PRO A O 1
ATOM 4783 N N . PHE A 1 316 ? 14.69600 86.38300 139.95300 1.000 8.68262 296 PHE A N 1
ATOM 4784 C CA . PHE A 1 316 ? 14.00000 85.50300 140.87900 1.000 9.75643 296 PHE A CA 1
ATOM 4785 C C . PHE A 1 316 ? 12.59000 85.98600 141.14000 1.000 8.65367 296 PHE A C 1
ATOM 4786 O O . PHE A 1 316 ? 11.69300 85.16900 141.38300 1.000 10.72234 296 PHE A O 1
ATOM 4803 N N . GLU A 1 317 ? 12.39600 87.29400 141.06700 1.000 9.56167 297 GLU A N 1
ATOM 4804 C CA . GLU A 1 317 ? 11.09400 87.93800 141.09200 1.000 9.04582 297 GLU A CA 1
ATOM 4805 C C . GLU A 1 317 ? 10.91000 88.66400 139.76700 1.000 9.20374 297 GLU A C 1
ATOM 4806 O O . GLU A 1 317 ? 11.88600 89.02900 139.10200 1.000 10.25123 297 GLU A O 1
ATOM 4818 N N . THR A 1 318 ? 9.65900 88.90800 139.39600 1.000 9.71432 298 THR A N 1
ATOM 4819 C CA . THR A 1 318 ? 9.36700 89.62900 138.16400 1.000 10.38019 298 THR A CA 1
ATOM 4820 C C . THR A 1 318 ? 9.30400 91.13700 138.39800 1.000 9.45377 298 THR A C 1
ATOM 4821 O O . THR A 1 318 ? 8.91100 91.60800 139.47300 1.000 9.99067 298 THR A O 1
ATOM 4832 N N . PHE A 1 319 ? 9.68900 91.89500 137.36500 1.000 9.98278 299 PHE A N 1
ATOM 4833 C CA . PHE A 1 319 ? 9.44600 93.32900 137.38300 1.000 10.92499 299 PHE A CA 1
ATOM 4834 C C . PHE A 1 319 ? 7.99000 93.61200 137.67600 1.000 9.61168 299 PHE A C 1
ATOM 4835 O O . PHE A 1 319 ? 7.67700 94.52300 138.44200 1.000 10.56442 299 PHE A O 1
ATOM 4852 N N . SER A 1 320 ? 7.08500 92.85700 137.05400 1.000 10.29860 300 SER A N 1
ATOM 4853 C CA . SER A 1 320 ? 5.66700 93.13700 137.20600 1.000 11.39084 300 SER A CA 1
ATOM 4854 C C . SER A 1 320 ? 5.23200 92.98400 138.65900 1.000 11.50138 300 SER A C 1
ATOM 4855 O O . SER A 1 320 ? 4.53700 93.84600 139.19900 1.000 11.96722 300 SER A O 1
ATOM 4863 N N . ASP A 1 321 ? 5.59900 91.88500 139.30900 1.000 9.31954 301 ASP A N 1
ATOM 4864 C CA . ASP A 1 321 ? 5.19100 91.74600 140.70200 1.000 9.78802 301 ASP A CA 1
ATOM 4865 C C . ASP A 1 321 ? 5.70400 92.90300 141.55100 1.000 10.00909 301 ASP A C 1
ATOM 4866 O O . ASP A 1 321 ? 4.96700 93.46100 142.37300 1.000 10.70391 301 ASP A O 1
ATOM 4875 N N . ALA A 1 322 ? 6.98200 93.24000 141.41500 1.000 9.78275 302 ALA A N 1
ATOM 4876 C CA . ALA A 1 322 ? 7.56600 94.23400 142.30300 1.000 8.71157 302 ALA A CA 1
ATOM 4877 C C . ALA A 1 322 ? 7.01300 95.61900 142.01900 1.000 8.91949 302 ALA A C 1
ATOM 4878 O O . ALA A 1 322 ? 6.72000 96.39300 142.94700 1.000 9.25900 302 ALA A O 1
ATOM 4885 N N . CYS A 1 323 ? 6.88900 95.95700 140.73700 1.000 9.72485 303 CYS A N 1
ATOM 4886 C CA . CYS A 1 323 ? 6.53600 97.30800 140.33300 1.000 10.01436 303 CYS A CA 1
ATOM 4887 C C . CYS A 1 323 ? 5.03600 97.54400 140.38200 1.000 11.76720 303 CYS A C 1
ATOM 4888 O O . CYS A 1 323 ? 4.60400 98.62900 140.77000 1.000 12.77258 303 CYS A O 1
ATOM 4896 N N . GLU A 1 324 ? 4.22000 96.56300 140.00600 1.000 12.48571 304 GLU A N 1
ATOM 4897 C CA A GLU A 1 324 ? 2.78500 96.72000 140.21100 0.580 13.60953 304 GLU A CA 1
ATOM 4898 C CA B GLU A 1 324 ? 2.78400 96.71700 140.21200 0.420 14.21486 304 GLU A CA 1
ATOM 4899 C C . GLU A 1 324 ? 2.45900 96.83700 141.69300 1.000 12.87260 304 GLU A C 1
ATOM 4900 O O . GLU A 1 324 ? 1.59200 97.61700 142.08600 1.000 13.10947 304 GLU A O 1
ATOM 4921 N N . TRP A 1 325 ? 3.15700 96.08600 142.53000 1.000 11.40926 305 TRP A N 1
ATOM 4922 C CA . TRP A 1 325 ? 2.97500 96.27200 143.95900 1.000 10.54074 305 TRP A CA 1
ATOM 4923 C C . TRP A 1 325 ? 3.34200 97.69800 144.36700 1.000 11.05133 305 TRP A C 1
ATOM 4924 O O . TRP A 1 325 ? 2.52700 98.42800 144.95200 1.000 11.03290 305 TRP A O 1
ATOM 4945 N N . PHE A 1 326 ? 4.59200 98.09500 144.12100 1.000 11.36978 306 PHE A N 1
ATOM 4946 C CA . PHE A 1 326 ? 5.06200 99.37000 144.64900 1.000 11.09870 306 PHE A CA 1
ATOM 4947 C C . PHE A 1 326 ? 4.30100 100.53600 144.04400 1.000 13.05156 306 PHE A C 1
ATOM 4948 O O . PHE A 1 326 ? 3.89200 101.45600 144.75900 1.000 14.28329 306 PHE A O 1
ATOM 4965 N N . ASP A 1 327 ? 4.09300 100.51700 142.72600 1.000 14.12011 307 ASP A N 1
ATOM 4966 C CA . ASP A 1 327 ? 3.43500 101.64100 142.07500 1.000 14.86231 307 ASP A CA 1
ATOM 4967 C C . ASP A 1 327 ? 2.01500 101.82900 142.58600 1.000 14.68860 307 ASP A C 1
ATOM 4968 O O . ASP A 1 327 ? 1.52900 102.96600 142.62900 1.000 16.17826 307 ASP A O 1
ATOM 4977 N N . ASN A 1 328 ? 1.33900 100.74700 142.97500 1.000 13.23317 308 ASN A N 1
ATOM 4978 C CA . ASN A 1 328 ? -0.05000 100.80000 143.41700 1.000 14.88073 308 ASN A CA 1
ATOM 4979 C C . ASN A 1 328 ? -0.22200 100.73900 144.92800 1.000 14.60438 308 ASN A C 1
ATOM 4980 O O . ASN A 1 328 ? -1.35000 100.88900 145.41500 1.000 15.68609 308 ASN A O 1
ATOM 4991 N N . ALA A 1 329 ? 0.85800 100.57400 145.67400 1.000 13.05420 309 ALA A N 1
ATOM 4992 C CA . ALA A 1 329 ? 0.74600 100.48200 147.12200 1.000 12.91734 309 ALA A CA 1
ATOM 4993 C C . ALA A 1 329 ? 0.19500 101.78400 147.67900 1.000 13.32265 309 ALA A C 1
ATOM 4994 O O . ALA A 1 329 ? 0.49600 102.87100 147.19200 1.000 13.43582 309 ALA A O 1
ATOM 5001 N N . GLU A 1 330 ? -0.63200 101.67400 148.70700 1.000 12.02249 310 GLU A N 1
ATOM 5002 C CA . GLU A 1 330 ? -1.08500 102.86100 149.41400 1.000 11.70403 310 GLU A CA 1
ATOM 5003 C C . GLU A 1 330 ? 0.07800 103.37800 150.24400 1.000 11.65403 310 GLU A C 1
ATOM 5004 O O . GLU A 1 330 ? 0.60900 102.66300 151.10200 1.000 12.88049 310 GLU A O 1
ATOM 5016 N N . LEU A 1 331 ? 0.52700 104.59100 149.93600 1.000 10.80130 311 LEU A N 1
ATOM 5017 C CA . LEU A 1 331 ? 1.68400 105.17000 150.58900 1.000 11.95670 311 LEU A CA 1
ATOM 5018 C C . LEU A 1 331 ? 1.63300 106.67500 150.42100 1.000 11.64350 311 LEU A C 1
ATOM 5019 O O . LEU A 1 331 ? 1.17500 107.17400 149.39200 1.000 13.02788 311 LEU A O 1
ATOM 5035 N N . ASN A 1 332 ? 2.08900 107.40200 151.43300 1.000 10.56179 312 ASN A N 1
ATOM 5036 C CA . ASN A 1 332 ? 2.21200 108.84400 151.27100 1.000 9.83539 312 ASN A CA 1
ATOM 5037 C C . ASN A 1 332 ? 3.22200 109.15100 150.15900 1.000 10.04068 312 ASN A C 1
ATOM 5038 O O . ASN A 1 332 ? 4.14400 108.37900 149.88700 1.000 9.77749 312 ASN A O 1
ATOM 5049 N N . GLY A 1 333 ? 3.03500 110.29700 149.50000 1.000 9.85644 313 GLY A N 1
ATOM 5050 C CA . GLY A 1 333 ? 3.86800 110.62000 148.35300 1.000 9.80644 313 GLY A CA 1
ATOM 5051 C C . GLY A 1 333 ? 5.31700 110.91100 148.70900 1.000 9.88276 313 GLY A C 1
ATOM 5052 O O . GLY A 1 333 ? 6.22100 110.66800 147.90000 1.000 10.10647 313 GLY A O 1
ATOM 5056 N N . THR A 1 334 ? 5.55500 111.43200 149.91300 1.000 9.54588 314 THR A N 1
ATOM 5057 C CA . THR A 1 334 ? 6.91200 111.71600 150.35900 1.000 10.40914 314 THR A CA 1
ATOM 5058 C C . THR A 1 334 ? 7.73100 110.43600 150.38700 1.000 10.88815 314 THR A C 1
ATOM 5059 O O . THR A 1 334 ? 8.82800 110.35800 149.82500 1.000 11.35136 314 THR A O 1
ATOM 5070 N N . ASP A 1 335 ? 7.19100 109.40900 151.03000 1.000 9.75380 315 ASP A N 1
ATOM 5071 C CA . ASP A 1 335 ? 7.92000 108.15400 151.16200 1.000 9.08530 315 ASP A CA 1
ATOM 5072 C C . ASP A 1 335 ? 7.94400 107.36300 149.86700 1.000 10.11963 315 ASP A C 1
ATOM 5073 O O . ASP A 1 335 ? 8.92500 106.66400 149.60200 1.000 9.52746 315 ASP A O 1
ATOM 5082 N N . ARG A 1 336 ? 6.88800 107.45700 149.04800 1.000 9.82223 316 ARG A N 1
ATOM 5083 C CA . ARG A 1 336 ? 6.94600 106.77000 147.76600 1.000 9.30112 316 ARG A CA 1
ATOM 5084 C C . ARG A 1 336 ? 8.13300 107.28000 146.95600 1.000 9.10109 316 ARG A C 1
ATOM 5085 O O . ARG A 1 336 ? 8.87000 106.49500 146.35500 1.000 9.57220 316 ARG A O 1
ATOM 5106 N N . LEU A 1 337 ? 8.34400 108.59900 146.97300 1.000 10.41177 317 LEU A N 1
ATOM 5107 C CA . LEU A 1 337 ? 9.44800 109.19400 146.22800 1.000 10.58811 317 LEU A CA 1
ATOM 5108 C C . LEU A 1 337 ? 10.79900 108.76800 146.79500 1.000 10.16438 317 LEU A C 1
ATOM 5109 O O . LEU A 1 337 ? 11.71500 108.41900 146.04600 1.000 10.35387 317 LEU A O 1
ATOM 5125 N N . LYS A 1 338 ? 10.94200 108.80000 148.11900 1.000 9.06161 318 LYS A N 1
ATOM 5126 C CA . LYS A 1 338 ? 12.19800 108.42300 148.75600 1.000 8.85896 318 LYS A CA 1
ATOM 5127 C C . LYS A 1 338 ? 12.52700 106.95500 148.53700 1.000 8.65893 318 LYS A C 1
ATOM 5128 O O . LYS A 1 338 ? 13.61500 106.61700 148.06300 1.000 9.12215 318 LYS A O 1
ATOM 5147 N N . ILE A 1 339 ? 11.58600 106.07800 148.84200 1.000 8.69052 319 ILE A N 1
ATOM 5148 C CA . ILE A 1 339 ? 11.86000 104.65600 148.70800 1.000 9.45640 319 ILE A CA 1
ATOM 5149 C C . ILE A 1 339 ? 12.05700 104.28500 147.24200 1.000 8.94318 319 ILE A C 1
ATOM 5150 O O . ILE A 1 339 ? 12.95800 103.51500 146.90000 1.000 9.22479 319 ILE A O 1
ATOM 5166 N N . GLY A 1 340 ? 11.23300 104.84300 146.34800 1.000 9.41955 320 GLY A N 1
ATOM 5167 C CA . GLY A 1 340 ? 11.30400 104.46600 144.94400 1.000 10.44599 320 GLY A CA 1
ATOM 5168 C C . GLY A 1 340 ? 12.58100 104.90000 144.24600 1.000 9.41429 320 GLY A C 1
ATOM 5169 O O . GLY A 1 340 ? 13.07500 104.18600 143.36900 1.000 9.64326 320 GLY A O 1
ATOM 5173 N N . ARG A 1 341 ? 13.13200 106.06200 144.62100 1.000 9.08267 321 ARG A N 1
ATOM 5174 C CA . ARG A 1 341 ? 14.36300 106.51400 143.98200 1.000 9.43534 321 ARG A CA 1
ATOM 5175 C C . ARG A 1 341 ? 15.22400 107.49700 144.76700 1.000 9.66432 321 ARG A C 1
ATOM 5176 O O . ARG A 1 341 ? 16.44600 107.47200 144.63000 1.000 10.94605 321 ARG A O 1
ATOM 5197 N N . GLU A 1 342 ? 14.63500 108.40400 145.56000 1.000 9.75380 322 GLU A N 1
ATOM 5198 C CA . GLU A 1 342 ? 15.45100 109.51700 146.04800 1.000 9.66695 322 GLU A CA 1
ATOM 5199 C C . GLU A 1 342 ? 16.45500 109.07900 147.11200 1.000 10.03015 322 GLU A C 1
ATOM 5200 O O . GLU A 1 342 ? 17.55800 109.62800 147.17000 1.000 10.22754 322 GLU A O 1
ATOM 5212 N N . ASN A 1 343 ? 16.11600 108.09100 147.94100 1.000 10.33808 323 ASN A N 1
ATOM 5213 C CA . ASN A 1 343 ? 17.09100 107.57000 148.89400 1.000 10.25912 323 ASN A CA 1
ATOM 5214 C C . ASN A 1 343 ? 18.31100 107.00700 148.16900 1.000 10.40651 323 ASN A C 1
ATOM 5215 O O . ASN A 1 343 ? 19.46100 107.29300 148.53100 1.000 10.49600 323 ASN A O 1
ATOM 5226 N N . ALA A 1 344 ? 18.07700 106.20100 147.13200 1.000 9.96698 324 ALA A N 1
ATOM 5227 C CA . ALA A 1 344 ? 19.18700 105.58800 146.40800 1.000 10.92763 324 ALA A CA 1
ATOM 5228 C C . ALA A 1 344 ? 19.96300 106.61900 145.58600 1.000 10.33019 324 ALA A C 1
ATOM 5229 O O . ALA A 1 344 ? 21.18900 106.52500 145.46100 1.000 10.40388 324 ALA A O 1
ATOM 5236 N N . LYS A 1 345 ? 19.27100 107.60000 145.00000 1.000 10.27228 325 LYS A N 1
ATOM 5237 C CA . LYS A 1 345 ? 19.96900 108.64500 144.25800 1.000 12.09882 325 LYS A CA 1
ATOM 5238 C C . LYS A 1 345 ? 21.01200 109.31900 145.13100 1.000 12.46202 325 LYS A C 1
ATOM 5239 O O . LYS A 1 345 ? 22.13800 109.57500 144.69100 1.000 13.18842 325 LYS A O 1
ATOM 5258 N N . LYS A 1 346 ? 20.65300 109.59100 146.38500 1.000 12.61204 326 LYS A N 1
ATOM 5259 C CA A LYS A 1 346 ? 21.59000 110.22900 147.30400 0.540 13.49372 326 LYS A CA 1
ATOM 5260 C CA B LYS A 1 346 ? 21.58800 110.22800 147.30600 0.460 13.36213 326 LYS A CA 1
ATOM 5261 C C . LYS A 1 346 ? 22.67200 109.24900 147.73900 1.000 12.79101 326 LYS A C 1
ATOM 5262 O O . LYS A 1 346 ? 23.86600 109.55800 147.68700 1.000 12.72258 326 LYS A O 1
ATOM 5297 N N . LEU A 1 347 ? 22.27500 108.04900 148.15200 1.000 11.11975 327 LEU A N 1
ATOM 5298 C CA . LEU A 1 347 ? 23.24000 107.09200 148.68000 1.000 11.02237 327 LEU A CA 1
ATOM 5299 C C . LEU A 1 347 ? 24.29800 106.72100 147.64800 1.000 11.68298 327 LEU A C 1
ATOM 5300 O O . LEU A 1 347 ? 25.47500 106.57600 147.98400 1.000 12.05408 327 LEU A O 1
ATOM 5316 N N . PHE A 1 348 ? 23.91100 106.57600 146.38900 1.000 12.35938 328 PHE A N 1
ATOM 5317 C CA . PHE A 1 348 ? 24.84000 106.17600 145.34300 1.000 12.09356 328 PHE A CA 1
ATOM 5318 C C . PHE A 1 348 ? 25.35200 107.34200 144.51900 1.000 12.31727 328 PHE A C 1
ATOM 5319 O O . PHE A 1 348 ? 26.02300 107.12100 143.50300 1.000 12.63836 328 PHE A O 1
ATOM 5336 N N . LYS A 1 349 ? 25.06100 108.56800 144.94600 1.000 12.05671 329 LYS A N 1
ATOM 5337 C CA . LYS A 1 349 ? 25.57400 109.76700 144.30400 1.000 12.51729 329 LYS A CA 1
ATOM 5338 C C . LYS A 1 349 ? 25.30700 109.72900 142.80500 1.000 13.05156 329 LYS A C 1
ATOM 5339 O O . LYS A 1 349 ? 26.17600 110.01800 141.98700 1.000 15.77031 329 LYS A O 1
ATOM 5358 N N . LEU A 1 350 ? 24.07200 109.40500 142.43500 1.000 12.79101 330 LEU A N 1
ATOM 5359 C CA . LEU A 1 350 ? 23.80100 109.10400 141.03600 1.000 15.10971 330 LEU A CA 1
ATOM 5360 C C . LEU A 1 350 ? 23.72000 110.36800 140.18400 1.000 16.05719 330 LEU A C 1
ATOM 5361 O O . LEU A 1 350 ? 23.08700 111.35700 140.56000 1.000 17.41525 330 LEU A O 1
ATOM 5377 N N . ASP A 1 351 ? 24.36900 110.32100 139.02100 1.000 17.17838 331 ASP A N 1
ATOM 5378 C CA . ASP A 1 351 ? 24.04800 111.27400 137.96700 1.000 18.28114 331 ASP A CA 1
ATOM 5379 C C . ASP A 1 351 ? 22.63300 111.00100 137.47000 1.000 17.20733 331 ASP A C 1
ATOM 5380 O O . ASP A 1 351 ? 21.97100 110.04100 137.87700 1.000 17.36261 331 ASP A O 1
ATOM 5389 N N . SER A 1 352 ? 22.16100 111.82900 136.54600 1.000 16.71253 332 SER A N 1
ATOM 5390 C CA . SER A 1 352 ? 20.83600 111.62000 135.99000 1.000 18.35220 332 SER A CA 1
ATOM 5391 C C . SER A 1 352 ? 20.78100 110.28500 135.25200 1.000 17.69686 332 SER A C 1
ATOM 5392 O O . SER A 1 352 ? 21.79300 109.74900 134.79000 1.000 18.97859 332 SER A O 1
ATOM 5399 N N . TYR A 1 353 ? 19.57500 109.74200 135.16700 1.000 15.49396 333 TYR A N 1
ATOM 5400 C CA . TYR A 1 353 ? 19.28800 108.52900 134.42000 1.000 14.75966 333 TYR A CA 1
ATOM 5401 C C . TYR A 1 353 ? 17.86000 108.70600 133.94000 1.000 15.03338 333 TYR A C 1
ATOM 5402 O O . TYR A 1 353 ? 17.19200 109.67200 134.31000 1.000 15.38342 333 TYR A O 1
ATOM 5420 N N . LYS A 1 354 ? 17.38500 107.77600 133.12500 1.000 15.75452 334 LYS A N 1
ATOM 5421 C CA . LYS A 1 354 ? 16.04900 107.89900 132.55200 1.000 15.52028 334 LYS A CA 1
ATOM 5422 C C . LYS A 1 354 ? 15.02100 108.18000 133.63700 1.000 14.45963 334 LYS A C 1
ATOM 5423 O O . LYS A 1 354 ? 14.88000 107.41000 134.59100 1.000 14.69124 334 LYS A O 1
ATOM 5442 N N . ASP A 1 355 ? 14.27800 109.27700 133.47800 1.000 13.30686 335 ASP A N 1
ATOM 5443 C CA . ASP A 1 355 ? 13.14300 109.61300 134.33800 1.000 13.87272 335 ASP A CA 1
ATOM 5444 C C . ASP A 1 355 ? 13.55000 109.88400 135.77700 1.000 13.74112 335 ASP A C 1
ATOM 5445 O O . ASP A 1 355 ? 12.69800 109.84800 136.67900 1.000 14.37278 335 ASP A O 1
ATOM 5453 N N . SER A 1 356 ? 14.82100 110.21000 136.01000 1.000 13.28054 336 SER A N 1
ATOM 5454 C CA . SER A 1 356 ? 15.32500 110.35800 137.36800 1.000 13.46214 336 SER A CA 1
ATOM 5455 C C . SER A 1 356 ? 14.66900 111.51400 138.11900 1.000 14.89126 336 SER A C 1
ATOM 5456 O O . SER A 1 356 ? 14.69600 111.52700 139.34800 1.000 16.15194 336 SER A O 1
ATOM 5464 N N . SER A 1 357 ? 14.10100 112.48200 137.40000 1.000 16.35459 337 SER A N 1
ATOM 5465 C CA . SER A 1 357 ? 13.36000 113.57300 138.02600 1.000 17.66001 337 SER A CA 1
ATOM 5466 C C . SER A 1 357 ? 11.93700 113.67700 137.49200 1.000 18.27061 337 SER A C 1
ATOM 5467 O O . SER A 1 357 ? 11.33300 114.74500 137.55600 1.000 19.30758 337 SER A O 1
ATOM 5475 N N . ALA A 1 358 ? 11.38400 112.59100 136.97800 1.000 18.83121 338 ALA A N 1
ATOM 5476 C CA . ALA A 1 358 ? 10.05200 112.62800 136.40700 1.000 20.58931 338 ALA A CA 1
ATOM 5477 C C . ALA A 1 358 ? 8.99900 112.84200 137.48700 1.000 23.43439 338 ALA A C 1
ATOM 5478 O O . ALA A 1 358 ? 7.98400 113.49100 137.22000 1.000 23.88971 338 ALA A O 1
ATOM 5486 N N . HIS B 1 20 ? 14.28500 111.62100 177.63600 1.000 30.74842 0 HIS B N 1
ATOM 5487 C CA . HIS B 1 20 ? 15.48000 111.13500 176.95600 1.000 29.52459 0 HIS B CA 1
ATOM 5488 C C . HIS B 1 20 ? 15.90900 112.10300 175.85500 1.000 23.78180 0 HIS B C 1
ATOM 5489 O O . HIS B 1 20 ? 16.94100 112.74800 175.97100 1.000 22.31057 0 HIS B O 1
ATOM 5496 N N . MET B 1 21 ? 15.11800 112.22700 174.79300 1.000 19.71552 1 MET B N 1
ATOM 5497 C CA . MET B 1 21 ? 15.46000 113.17400 173.74200 1.000 15.71767 1 MET B CA 1
ATOM 5498 C C . MET B 1 21 ? 15.39700 114.59200 174.29200 1.000 13.97536 1 MET B C 1
ATOM 5499 O O . MET B 1 21 ? 14.39700 114.98800 174.90400 1.000 15.28341 1 MET B O 1
ATOM 5513 N N . LEU B 1 22 ? 16.45000 115.36100 174.05300 1.000 12.74363 2 LEU B N 1
ATOM 5514 C CA . LEU B 1 22 ? 16.49100 116.76900 174.42900 1.000 12.41728 2 LEU B CA 1
ATOM 5515 C C . LEU B 1 22 ? 16.28200 117.65100 173.20300 1.000 11.39347 2 LEU B C 1
ATOM 5516 O O . LEU B 1 22 ? 16.37300 117.20200 172.05600 1.000 11.20924 2 LEU B O 1
ATOM 5532 N N . GLY B 1 23 ? 16.03400 118.93200 173.45600 1.000 10.28544 3 GLY B N 1
ATOM 5533 C CA . GLY B 1 23 ? 15.91900 119.86300 172.35800 1.000 10.55916 3 GLY B CA 1
ATOM 5534 C C . GLY B 1 23 ? 14.67100 119.69300 171.53300 1.000 10.29334 3 GLY B C 1
ATOM 5535 O O . GLY B 1 23 ? 14.62800 120.14400 170.39100 1.000 10.78287 3 GLY B O 1
ATOM 5539 N N . LYS B 1 24 ? 13.64000 119.07100 172.08800 1.000 9.25637 4 LYS B N 1
ATOM 5540 C CA . LYS B 1 24 ? 12.38800 118.96300 171.35400 1.000 9.72485 4 LYS B CA 1
ATOM 5541 C C . LYS B 1 24 ? 11.77900 120.34400 171.13400 1.000 9.77486 4 LYS B C 1
ATOM 5542 O O . LYS B 1 24 ? 11.99400 121.26700 171.92000 1.000 10.50652 4 LYS B O 1
ATOM 5561 N N . ILE B 1 25 ? 11.01200 120.47200 170.05600 1.000 10.30913 5 ILE B N 1
ATOM 5562 C CA . ILE B 1 25 ? 10.27000 121.68600 169.74500 1.000 9.51693 5 ILE B CA 1
ATOM 5563 C C . ILE B 1 25 ? 8.78700 121.37200 169.85600 1.000 9.58799 5 ILE B C 1
ATOM 5564 O O . ILE B 1 25 ? 8.32600 120.37600 169.29600 1.000 9.56167 5 ILE B O 1
ATOM 5580 N N . ALA B 1 26 ? 8.04400 122.22700 170.55800 1.000 8.86422 6 ALA B N 1
ATOM 5581 C CA . ALA B 1 26 ? 6.59100 122.14400 170.63300 1.000 9.19058 6 ALA B CA 1
ATOM 5582 C C . ALA B 1 26 ? 6.00000 123.45900 170.14100 1.000 9.31954 6 ALA B C 1
ATOM 5583 O O . ALA B 1 26 ? 6.57300 124.53300 170.35500 1.000 10.09332 6 ALA B O 1
ATOM 5590 N N . LEU B 1 27 ? 4.86000 123.39100 169.44700 1.000 8.94844 7 LEU B N 1
ATOM 5591 C CA . LEU B 1 27 ? 4.36500 124.60200 168.80000 1.000 9.30901 7 LEU B CA 1
ATOM 5592 C C . LEU B 1 27 ? 2.84700 124.70100 168.74100 1.000 9.24321 7 LEU B C 1
ATOM 5593 O O . LEU B 1 27 ? 2.32100 125.40500 167.87800 1.000 9.60641 7 LEU B O 1
ATOM 5609 N N . GLU B 1 28 ? 2.13400 124.05400 169.65500 1.000 9.53799 8 GLU B N 1
ATOM 5610 C CA . GLU B 1 28 ? 0.71100 124.31100 169.84400 1.000 9.64326 8 GLU B CA 1
ATOM 5611 C C . GLU B 1 28 ? 0.47600 124.64400 171.31000 1.000 9.31954 8 GLU B C 1
ATOM 5612 O O . GLU B 1 28 ? -0.28800 123.98200 172.01000 1.000 9.93014 8 GLU B O 1
ATOM 5624 N N . GLU B 1 29 ? 1.16700 125.68000 171.78200 1.000 10.20649 9 GLU B N 1
ATOM 5625 C CA . GLU B 1 29 ? 1.36900 125.92500 173.20300 1.000 9.64063 9 GLU B CA 1
ATOM 5626 C C . GLU B 1 29 ? 0.81500 127.30400 173.52900 1.000 9.46692 9 GLU B C 1
ATOM 5627 O O . GLU B 1 29 ? 1.30100 128.31700 173.01500 1.000 10.58548 9 GLU B O 1
ATOM 5639 N N . ALA B 1 30 ? -0.19600 127.33700 174.37400 1.000 10.55653 10 ALA B N 1
ATOM 5640 C CA . ALA B 1 30 ? -1.05200 128.50500 174.48000 1.000 9.99067 10 ALA B CA 1
ATOM 5641 C C . ALA B 1 30 ? -0.75300 129.34800 175.70500 1.000 9.53272 10 ALA B C 1
ATOM 5642 O O . ALA B 1 30 ? -0.28600 128.84200 176.72600 1.000 10.38019 10 ALA B O 1
ATOM 5649 N N . PHE B 1 31 ? -1.06900 130.64300 175.59200 1.000 9.93803 11 PHE B N 1
ATOM 5650 C CA . PHE B 1 31 ? -1.05100 131.58000 176.70700 1.000 10.66444 11 PHE B CA 1
ATOM 5651 C C . PHE B 1 31 ? -2.30000 132.45700 176.63200 1.000 9.74327 11 PHE B C 1
ATOM 5652 O O . PHE B 1 31 ? -2.95400 132.55400 175.59000 1.000 10.59338 11 PHE B O 1
ATOM 5669 N N . ALA B 1 32 ? -2.60000 133.11800 177.75000 1.000 10.91973 12 ALA B N 1
ATOM 5670 C CA . ALA B 1 32 ? -3.70200 134.06500 177.83000 1.000 11.23819 12 ALA B CA 1
ATOM 5671 C C . ALA B 1 32 ? -3.21400 135.31800 178.54300 1.000 11.61718 12 ALA B C 1
ATOM 5672 O O . ALA B 1 32 ? -2.29800 135.27300 179.36800 1.000 12.07776 12 ALA B O 1
ATOM 5679 N N . LEU B 1 33 ? -3.83500 136.43600 178.23100 1.000 12.14883 13 LEU B N 1
ATOM 5680 C CA . LEU B 1 33 ? -3.50300 137.67500 178.92400 1.000 12.05671 13 LEU B CA 1
ATOM 5681 C C . LEU B 1 33 ? -4.02600 137.61600 180.35300 1.000 12.68836 13 LEU B C 1
ATOM 5682 O O . LEU B 1 33 ? -5.17700 137.22300 180.57900 1.000 12.49360 13 LEU B O 1
ATOM 5698 N N . PRO B 1 34 ? -3.24100 138.07800 181.32400 1.000 12.25410 14 PRO B N 1
ATOM 5699 C CA . PRO B 1 34 ? -3.72300 138.11700 182.71300 1.000 14.14643 14 PRO B CA 1
ATOM 5700 C C . PRO B 1 34 ? -5.03200 138.85600 182.89200 1.000 13.60689 14 PRO B C 1
ATOM 5701 O O . PRO B 1 34 ? -5.80800 138.50200 183.78600 1.000 15.28868 14 PRO B O 1
ATOM 5712 N N . ARG B 1 35 ? -5.31500 139.88100 182.08300 1.000 13.68585 15 ARG B N 1
ATOM 5713 C CA . ARG B 1 35 ? -6.52500 140.66000 182.30700 1.000 14.24381 15 ARG B CA 1
ATOM 5714 C C . ARG B 1 35 ? -7.79500 139.88400 181.98700 1.000 15.00969 15 ARG B C 1
ATOM 5715 O O . ARG B 1 35 ? -8.86700 140.31100 182.40800 1.000 16.50724 15 ARG B O 1
ATOM 5736 N N . PHE B 1 36 ? -7.70900 138.74800 181.30100 1.000 12.81206 16 PHE B N 1
ATOM 5737 C CA . PHE B 1 36 ? -8.88800 137.97600 180.90400 1.000 12.43044 16 PHE B CA 1
ATOM 5738 C C . PHE B 1 36 ? -9.19300 136.83200 181.86300 1.000 13.25422 16 PHE B C 1
ATOM 5739 O O . PHE B 1 36 ? -9.61600 135.75700 181.44700 1.000 14.74124 16 PHE B O 1
ATOM 5756 N N . GLU B 1 37 ? -9.04900 137.06300 183.16700 1.000 13.38318 17 GLU B N 1
ATOM 5757 C CA . GLU B 1 37 ? -9.19600 135.98400 184.13300 1.000 14.04116 17 GLU B CA 1
ATOM 5758 C C . GLU B 1 37 ? -10.58500 135.34300 184.08500 1.000 13.73323 17 GLU B C 1
ATOM 5759 O O . GLU B 1 37 ? -10.69300 134.11300 184.11000 1.000 13.45424 17 GLU B O 1
ATOM 5771 N N . GLU B 1 38 ? -11.65800 136.14400 184.00000 1.000 14.21486 18 GLU B N 1
ATOM 5772 C CA . GLU B 1 38 ? -13.00000 135.56300 183.92700 1.000 15.72820 18 GLU B CA 1
ATOM 5773 C C . GLU B 1 38 ? -13.16300 134.67900 182.68900 1.000 15.53607 18 GLU B C 1
ATOM 5774 O O . GLU B 1 38 ? -13.69600 133.55800 182.77200 1.000 15.28868 18 GLU B O 1
ATOM 5786 N N . LYS B 1 39 ? -12.72100 135.16600 181.52800 1.000 16.09403 19 LYS B N 1
ATOM 5787 C CA . LYS B 1 39 ? -12.78900 134.36000 180.31200 1.000 16.55198 19 LYS B CA 1
ATOM 5788 C C . LYS B 1 39 ? -11.93900 133.10000 180.43000 1.000 15.81769 19 LYS B C 1
ATOM 5789 O O . LYS B 1 39 ? -12.33200 132.02500 179.96100 1.000 15.05970 19 LYS B O 1
ATOM 5808 N N . THR B 1 40 ? -10.75500 133.22000 181.02200 1.000 14.49647 20 THR B N 1
ATOM 5809 C CA . THR B 1 40 ? -9.88600 132.06600 181.19800 1.000 13.66216 20 THR B CA 1
ATOM 5810 C C . THR B 1 40 ? -10.54100 131.02700 182.08700 1.000 13.20685 20 THR B C 1
ATOM 5811 O O . THR B 1 40 ? -10.45500 129.82200 181.82600 1.000 13.03841 20 THR B O 1
ATOM 5822 N N . ARG B 1 41 ? -11.22400 131.47700 183.13800 1.000 13.39897 21 ARG B N 1
ATOM 5823 C CA . ARG B 1 41 ? -11.90900 130.53700 184.01800 1.000 14.57280 21 ARG B CA 1
ATOM 5824 C C . ARG B 1 41 ? -13.08600 129.86000 183.32500 1.000 15.14655 21 ARG B C 1
ATOM 5825 O O . ARG B 1 41 ? -13.37500 128.68700 183.59800 1.000 16.02034 21 ARG B O 1
ATOM 5846 N N . TRP B 1 42 ? -13.75400 130.55700 182.40900 1.000 15.33079 22 TRP B N 1
ATOM 5847 C CA . TRP B 1 42 ? -14.83500 129.91100 181.67600 1.000 16.11772 22 TRP B CA 1
ATOM 5848 C C . TRP B 1 42 ? -14.30200 128.79700 180.78900 1.000 15.91770 22 TRP B C 1
ATOM 5849 O O . TRP B 1 42 ? -14.82400 127.67600 180.79900 1.000 15.00706 22 TRP B O 1
ATOM 5870 N N . TRP B 1 43 ? -13.26400 129.09000 180.00400 1.000 14.83599 23 TRP B N 1
ATOM 5871 C CA . TRP B 1 43 ? -12.66600 128.05300 179.16900 1.000 13.97799 23 TRP B CA 1
ATOM 5872 C C . TRP B 1 43 ? -12.14500 126.90500 180.01700 1.000 14.45700 23 TRP B C 1
ATOM 5873 O O . TRP B 1 43 ? -12.31100 125.73800 179.64700 1.000 14.54122 23 TRP B O 1
ATOM 5894 N N . ALA B 1 44 ? -11.55500 127.21300 181.18100 1.000 14.25171 24 ALA B N 1
ATOM 5895 C CA . ALA B 1 44 ? -11.07100 126.16100 182.07100 1.000 14.59912 24 ALA B CA 1
ATOM 5896 C C . ALA B 1 44 ? -12.21100 125.30000 182.59500 1.000 14.50174 24 ALA B C 1
ATOM 5897 O O . ALA B 1 44 ? -12.02400 124.09500 182.82500 1.000 15.03338 24 ALA B O 1
ATOM 5904 N N . SER B 1 45 ? -13.38700 125.89100 182.81700 1.000 15.01759 25 SER B N 1
ATOM 5905 C CA . SER B 1 45 ? -14.51700 125.12200 183.32300 1.000 15.61240 25 SER B CA 1
ATOM 5906 C C . SER B 1 45 ? -14.94400 124.04200 182.33800 1.000 15.26499 25 SER B C 1
ATOM 5907 O O . SER B 1 45 ? -15.58600 123.06400 182.73500 1.000 16.61515 25 SER B O 1
ATOM 5915 N N . LEU B 1 46 ? -14.59400 124.19100 181.06200 1.000 14.38857 26 LEU B N 1
ATOM 5916 C CA . LEU B 1 46 ? -14.92600 123.19500 180.05500 1.000 15.35184 26 LEU B CA 1
ATOM 5917 C C . LEU B 1 46 ? -13.80700 122.18200 179.86400 1.000 15.95718 26 LEU B C 1
ATOM 5918 O O . LEU B 1 46 ? -14.08500 121.00700 179.60200 1.000 16.88097 26 LEU B O 1
ATOM 5934 N N . PHE B 1 47 ? -12.55000 122.61800 179.97400 1.000 15.75978 27 PHE B N 1
ATOM 5935 C CA . PHE B 1 47 ? -11.42800 121.84700 179.44500 1.000 15.15971 27 PHE B CA 1
ATOM 5936 C C . PHE B 1 47 ? -10.30900 121.59900 180.44900 1.000 16.55988 27 PHE B C 1
ATOM 5937 O O . PHE B 1 47 ? -9.25600 121.09000 180.05100 1.000 18.18113 27 PHE B O 1
ATOM 5954 N N . SER B 1 48 ? -10.50600 121.92300 181.72000 1.000 15.49396 28 SER B N 1
ATOM 5955 C CA . SER B 1 48 ? -9.51400 121.63900 182.74500 1.000 15.54397 28 SER B CA 1
ATOM 5956 C C . SER B 1 48 ? -10.20000 120.99300 183.93200 1.000 17.52842 28 SER B C 1
ATOM 5957 O O . SER B 1 48 ? -11.35500 121.29800 184.23700 1.000 17.66528 28 SER B O 1
ATOM 5965 N N . THR B 1 49 ? -9.46800 120.12100 184.61900 1.000 18.09164 29 THR B N 1
ATOM 5966 C CA . THR B 1 49 ? -9.94300 119.52500 185.85600 1.000 19.34179 29 THR B CA 1
ATOM 5967 C C . THR B 1 49 ? -9.33200 120.19000 187.08100 1.000 18.77594 29 THR B C 1
ATOM 5968 O O . THR B 1 49 ? -9.53300 119.69900 188.19400 1.000 19.63393 29 THR B O 1
ATOM 5979 N N . ASP B 1 50 ? -8.60200 121.30600 186.90100 1.000 18.35483 30 ASP B N 1
ATOM 5980 C CA . ASP B 1 50 ? -7.95300 122.03300 188.00200 1.000 17.86004 30 ASP B CA 1
ATOM 5981 C C . ASP B 1 50 ? -7.85000 123.49900 187.57000 1.000 16.54935 30 ASP B C 1
ATOM 5982 O O . ASP B 1 50 ? -6.84100 123.92900 187.00900 1.000 16.60199 30 ASP B O 1
ATOM 5991 N N . ALA B 1 51 ? -8.90900 124.26100 187.83800 1.000 18.12323 31 ALA B N 1
ATOM 5992 C CA . ALA B 1 51 ? -9.00300 125.61300 187.29400 1.000 18.12849 31 ALA B CA 1
ATOM 5993 C C . ALA B 1 51 ? -7.89300 126.51500 187.82000 1.000 17.80477 31 ALA B C 1
ATOM 5994 O O . ALA B 1 51 ? -7.34700 127.34100 187.07500 1.000 17.62053 31 ALA B O 1
ATOM 6001 N N . GLU B 1 52 ? -7.54800 126.39100 189.10000 1.000 16.87834 32 GLU B N 1
ATOM 6002 C CA . GLU B 1 52 ? -6.54400 127.29100 189.66000 1.000 17.83898 32 GLU B CA 1
ATOM 6003 C C . GLU B 1 52 ? -5.17100 127.05300 189.04200 1.000 17.03625 32 GLU B C 1
ATOM 6004 O O . GLU B 1 52 ? -4.46100 128.01200 188.70100 1.000 16.47566 32 GLU B O 1
ATOM 6016 N N . THR B 1 53 ? -4.78400 125.78500 188.86600 1.000 16.48882 33 THR B N 1
ATOM 6017 C CA . THR B 1 53 ? -3.51600 125.50600 188.20000 1.000 16.22826 33 THR B CA 1
ATOM 6018 C C . THR B 1 53 ? -3.57400 125.95500 186.74900 1.000 14.98864 33 THR B C 1
ATOM 6019 O O . THR B 1 53 ? -2.59600 126.49200 186.21700 1.000 14.42015 33 THR B O 1
ATOM 6030 N N . HIS B 1 54 ? -4.73400 125.79900 186.11400 1.000 14.67281 34 HIS B N 1
ATOM 6031 C CA . HIS B 1 54 ? -4.87200 126.19500 184.72200 1.000 13.24106 34 HIS B CA 1
ATOM 6032 C C . HIS B 1 54 ? -4.64800 127.69200 184.55500 1.000 13.50162 34 HIS B C 1
ATOM 6033 O O . HIS B 1 54 ? -3.94700 128.13200 183.63800 1.000 14.30961 34 HIS B O 1
ATOM 6047 N N . VAL B 1 55 ? -5.27600 128.49300 185.41000 1.000 13.92009 35 VAL B N 1
ATOM 6048 C CA . VAL B 1 55 ? -5.11100 129.94300 185.32900 1.000 13.52531 35 VAL B CA 1
ATOM 6049 C C . VAL B 1 55 ? -3.64500 130.30800 185.46200 1.000 13.19895 35 VAL B C 1
ATOM 6050 O O . VAL B 1 55 ? -3.11500 131.12400 184.70100 1.000 14.39909 35 VAL B O 1
ATOM 6063 N N . LYS B 1 56 ? -2.96700 129.70000 186.43000 1.000 13.12263 36 LYS B N 1
ATOM 6064 C CA . LYS B 1 56 ? -1.55300 129.99100 186.62800 1.000 14.37541 36 LYS B CA 1
ATOM 6065 C C . LYS B 1 56 ? -0.72600 129.59800 185.41100 1.000 12.77522 36 LYS B C 1
ATOM 6066 O O . LYS B 1 56 ? 0.13600 130.36700 184.96200 1.000 13.29896 36 LYS B O 1
ATOM 6085 N N . GLU B 1 57 ? -0.98400 128.41300 184.85200 1.000 12.22778 37 GLU B N 1
ATOM 6086 C CA . GLU B 1 57 ? -0.14600 127.91300 183.76600 1.000 12.76732 37 GLU B CA 1
ATOM 6087 C C . GLU B 1 57 ? -0.41500 128.65500 182.46300 1.000 12.07513 37 GLU B C 1
ATOM 6088 O O . GLU B 1 57 ? 0.51900 128.98300 181.72500 1.000 12.21725 37 GLU B O 1
ATOM 6100 N N . ILE B 1 58 ? -1.67600 128.96500 182.16300 1.000 12.66731 38 ILE B N 1
ATOM 6101 C CA . ILE B 1 58 ? -1.94400 129.58300 180.86900 1.000 11.77773 38 ILE B CA 1
ATOM 6102 C C . ILE B 1 58 ? -1.43700 131.02100 180.84200 1.000 11.92775 38 ILE B C 1
ATOM 6103 O O . ILE B 1 58 ? -1.11300 131.54500 179.77300 1.000 12.25147 38 ILE B O 1
ATOM 6119 N N . THR B 1 59 ? -1.35400 131.68000 182.00200 1.000 11.24609 39 THR B N 1
ATOM 6120 C CA . THR B 1 59 ? -0.86500 133.05200 182.04300 1.000 12.88839 39 THR B CA 1
ATOM 6121 C C . THR B 1 59 ? 0.64600 133.12900 182.21100 1.000 13.99905 39 THR B C 1
ATOM 6122 O O . THR B 1 59 ? 1.25600 134.10200 181.76900 1.000 14.48332 39 THR B O 1
ATOM 6133 N N . ASP B 1 60 ? 1.26600 132.13400 182.83300 1.000 14.10959 40 ASP B N 1
ATOM 6134 C CA . ASP B 1 60 ? 2.71200 132.14000 182.99600 1.000 13.16474 40 ASP B CA 1
ATOM 6135 C C . ASP B 1 60 ? 3.42200 131.91300 181.66300 1.000 12.46992 40 ASP B C 1
ATOM 6136 O O . ASP B 1 60 ? 2.99600 131.09700 180.83700 1.000 12.45676 40 ASP B O 1
ATOM 6145 N N . ILE B 1 61 ? 4.53100 132.61500 181.47200 1.000 12.92260 41 ILE B N 1
ATOM 6146 C CA . ILE B 1 61 ? 5.41500 132.41500 180.33100 1.000 12.47518 41 ILE B CA 1
ATOM 6147 C C . ILE B 1 61 ? 6.77700 131.87600 180.76200 1.000 13.38582 41 ILE B C 1
ATOM 6148 O O . ILE B 1 61 ? 7.24300 130.86800 180.24200 1.000 13.25159 41 ILE B O 1
ATOM 6164 N N . ASN B 1 62 ? 7.43900 132.56200 181.69500 1.000 13.34107 42 ASN B N 1
ATOM 6165 C CA . ASN B 1 62 ? 8.87800 132.42100 181.90200 1.000 12.70942 42 ASN B CA 1
ATOM 6166 C C . ASN B 1 62 ? 9.28900 131.69500 183.17600 1.000 13.09631 42 ASN B C 1
ATOM 6167 O O . ASN B 1 62 ? 10.48500 131.59600 183.44300 1.000 14.85704 42 ASN B O 1
ATOM 6178 N N . LYS B 1 63 ? 8.34900 131.16300 183.94600 1.000 12.38043 43 LYS B N 1
ATOM 6179 C CA . LYS B 1 63 ? 8.71500 130.43100 185.15200 1.000 12.82785 43 LYS B CA 1
ATOM 6180 C C . LYS B 1 63 ? 8.22700 128.99300 185.06800 1.000 13.13579 43 LYS B C 1
ATOM 6181 O O . LYS B 1 63 ? 9.03600 128.09200 184.83500 1.000 14.02010 43 LYS B O 1
ATOM 6200 N N . ILE B 1 64 ? 6.93000 128.75200 185.26400 1.000 13.56478 44 ILE B N 1
ATOM 6201 C CA . ILE B 1 64 ? 6.38300 127.39200 185.29700 1.000 13.30159 44 ILE B CA 1
ATOM 6202 C C . ILE B 1 64 ? 6.63000 126.67800 183.97900 1.000 13.10683 44 ILE B C 1
ATOM 6203 O O . ILE B 1 64 ? 6.99400 125.49400 183.95100 1.000 12.43833 44 ILE B O 1
ATOM 6219 N N . ARG B 1 65 ? 6.39100 127.37900 182.87300 1.000 13.58847 45 ARG B N 1
ATOM 6220 C CA . ARG B 1 65 ? 6.54200 126.78800 181.55200 1.000 13.78586 45 ARG B CA 1
ATOM 6221 C C . ARG B 1 65 ? 7.98500 126.37900 181.30600 1.000 13.00156 45 ARG B C 1
ATOM 6222 O O . ARG B 1 65 ? 8.24800 125.33300 180.69700 1.000 13.71743 45 ARG B O 1
ATOM 6243 N N . ILE B 1 66 ? 8.93800 127.18700 181.77900 1.000 12.81469 46 ILE B N 1
ATOM 6244 C CA . ILE B 1 66 ? 10.35400 126.85400 181.65700 1.000 13.68322 46 ILE B CA 1
ATOM 6245 C C . ILE B 1 66 ? 10.69700 125.64900 182.52200 1.000 14.01747 46 ILE B C 1
ATOM 6246 O O . ILE B 1 66 ? 11.41800 124.73600 182.08900 1.000 14.47805 46 ILE B O 1
ATOM 6262 N N . GLU B 1 67 ? 10.17500 125.61900 183.75300 1.000 13.19106 47 GLU B N 1
ATOM 6263 C CA A GLU B 1 67 ? 10.39000 124.47700 184.63800 0.500 14.80177 47 GLU B CA 1
ATOM 6264 C CA B GLU B 1 67 ? 10.38900 124.47800 184.63600 0.500 14.76493 47 GLU B CA 1
ATOM 6265 C C . GLU B 1 67 ? 9.90100 123.17800 184.00100 1.000 13.18842 47 GLU B C 1
ATOM 6266 O O . GLU B 1 67 ? 10.60800 122.16200 184.01700 1.000 12.35938 47 GLU B O 1
ATOM 6287 N N . HIS B 1 68 ? 8.69300 123.18000 183.44000 1.000 11.97775 48 HIS B N 1
ATOM 6288 C CA . HIS B 1 68 ? 8.21100 121.98500 182.74500 1.000 12.09356 48 HIS B CA 1
ATOM 6289 C C . HIS B 1 68 ? 9.14600 121.61000 181.59800 1.000 12.28568 48 HIS B C 1
ATOM 6290 O O . HIS B 1 68 ? 9.49700 120.43900 181.41300 1.000 12.46465 48 HIS B O 1
ATOM 6304 N N . ALA B 1 69 ? 9.52700 122.59000 180.78100 1.000 12.43833 49 ALA B N 1
ATOM 6305 C CA . ALA B 1 69 ? 10.32200 122.28500 179.59900 1.000 12.80417 49 ALA B CA 1
ATOM 6306 C C . ALA B 1 69 ? 11.67700 121.72400 179.99400 1.000 12.39622 49 ALA B C 1
ATOM 6307 O O . ALA B 1 69 ? 12.19700 120.81300 179.33200 1.000 12.32253 49 ALA B O 1
ATOM 6314 N N . ASP B 1 70 ? 12.25800 122.25600 181.07400 1.000 13.00945 50 ASP B N 1
ATOM 6315 C CA . ASP B 1 70 ? 13.53700 121.76600 181.57400 1.000 13.53320 50 ASP B CA 1
ATOM 6316 C C . ASP B 1 70 ? 13.44500 120.32600 182.05900 1.000 13.71480 50 ASP B C 1
ATOM 6317 O O . ASP B 1 70 ? 14.39700 119.55900 181.90200 1.000 15.50186 50 ASP B O 1
ATOM 6326 N N . LYS B 1 71 ? 12.31300 119.94200 182.66400 1.000 12.75416 51 LYS B N 1
ATOM 6327 C CA . LYS B 1 71 ? 12.16600 118.57100 183.16100 1.000 13.19632 51 LYS B CA 1
ATOM 6328 C C . LYS B 1 71 ? 11.97000 117.56300 182.05000 1.000 14.49911 51 LYS B C 1
ATOM 6329 O O . LYS B 1 71 ? 12.31700 116.39000 182.23100 1.000 15.51502 51 LYS B O 1
ATOM 6348 N N . HIS B 1 72 ? 11.41800 117.98500 180.91600 1.000 12.85417 52 HIS B N 1
ATOM 6349 C CA . HIS B 1 72 ? 10.87200 117.07500 179.92200 1.000 12.44623 52 HIS B CA 1
ATOM 6350 C C . HIS B 1 72 ? 11.55100 117.18700 178.57000 1.000 11.44611 52 HIS B C 1
ATOM 6351 O O . HIS B 1 72 ? 11.02400 116.67400 177.57700 1.000 12.39096 52 HIS B O 1
ATOM 6365 N N . GLY B 1 73 ? 12.71100 117.83500 178.50800 1.000 11.35136 53 GLY B N 1
ATOM 6366 C CA . GLY B 1 73 ? 13.50300 117.81700 177.29800 1.000 10.55653 53 GLY B CA 1
ATOM 6367 C C . GLY B 1 73 ? 12.93700 118.63000 176.15700 1.000 10.49863 53 GLY B C 1
ATOM 6368 O O . GLY B 1 73 ? 13.13100 118.26800 174.98700 1.000 11.07764 53 GLY B O 1
ATOM 6372 N N . VAL B 1 74 ? 12.26600 119.73600 176.46400 1.000 9.27743 54 VAL B N 1
ATOM 6373 C CA . VAL B 1 74 ? 11.71700 120.63000 175.45500 1.000 10.55127 54 VAL B CA 1
ATOM 6374 C C . VAL B 1 74 ? 12.63400 121.84400 175.40100 1.000 11.21713 54 VAL B C 1
ATOM 6375 O O . VAL B 1 74 ? 12.68600 122.64300 176.34100 1.000 13.64374 54 VAL B O 1
ATOM 6388 N N . GLY B 1 75 ? 13.38900 121.96700 174.31700 1.000 10.00909 55 GLY B N 1
ATOM 6389 C CA . GLY B 1 75 ? 14.29300 123.07700 174.16000 1.000 9.93014 55 GLY B CA 1
ATOM 6390 C C . GLY B 1 75 ? 13.59600 124.36600 173.78800 1.000 10.46968 55 GLY B C 1
ATOM 6391 O O . GLY B 1 75 ? 13.94900 125.43200 174.28900 1.000 11.10923 55 GLY B O 1
ATOM 6395 N N . TYR B 1 76 ? 12.61300 124.28700 172.90500 1.000 10.27492 56 TYR B N 1
ATOM 6396 C CA . TYR B 1 76 ? 12.03900 125.46700 172.28000 1.000 10.46441 56 TYR B CA 1
ATOM 6397 C C . TYR B 1 76 ? 10.53900 125.29100 172.11300 1.000 11.14344 56 TYR B C 1
ATOM 6398 O O . TYR B 1 76 ? 10.05700 124.22700 171.71600 1.000 11.10133 56 TYR B O 1
ATOM 6416 N N . GLN B 1 77 ? 9.80800 126.34400 172.40600 1.000 11.86984 57 GLN B N 1
ATOM 6417 C CA . GLN B 1 77 ? 8.36100 126.35000 172.27100 1.000 11.93827 57 GLN B CA 1
ATOM 6418 C C . GLN B 1 77 ? 7.97300 127.57600 171.46900 1.000 10.87762 57 GLN B C 1
ATOM 6419 O O . GLN B 1 77 ? 8.44800 128.67700 171.75200 1.000 11.60139 57 GLN B O 1
ATOM 6433 N N . ILE B 1 78 ? 7.12400 127.39100 170.46400 1.000 10.36177 58 ILE B N 1
ATOM 6434 C CA . ILE B 1 78 ? 6.52100 128.51500 169.77800 1.000 10.80393 58 ILE B CA 1
ATOM 6435 C C . ILE B 1 78 ? 5.15500 128.72100 170.40200 1.000 9.78012 58 ILE B C 1
ATOM 6436 O O . ILE B 1 78 ? 4.28900 127.83900 170.32100 1.000 10.20122 58 ILE B O 1
ATOM 6452 N N . LEU B 1 79 ? 4.96100 129.88900 171.01000 1.000 9.92487 59 LEU B N 1
ATOM 6453 C CA . LEU B 1 79 ? 3.77000 130.18100 171.79100 1.000 10.05384 59 LEU B CA 1
ATOM 6454 C C . LEU B 1 79 ? 2.71700 130.87400 170.93300 1.000 9.39586 59 LEU B C 1
ATOM 6455 O O . LEU B 1 79 ? 3.02800 131.56800 169.96000 1.000 11.14344 59 LEU B O 1
ATOM 6471 N N . SER B 1 80 ? 1.46600 130.67800 171.31300 1.000 9.14583 60 SER B N 1
ATOM 6472 C CA . SER B 1 80 ? 0.33400 131.21200 170.57000 1.000 9.42745 60 SER B CA 1
ATOM 6473 C C . SER B 1 80 ? -0.78800 131.54300 171.54100 1.000 9.96435 60 SER B C 1
ATOM 6474 O O . SER B 1 80 ? -0.79800 131.07300 172.67800 1.000 10.05384 60 SER B O 1
ATOM 6482 N N . TYR B 1 81 ? -1.74500 132.35400 171.08100 1.000 9.27480 61 TYR B N 1
ATOM 6483 C CA . TYR B 1 81 ? -2.82500 132.78700 171.97000 1.000 11.16450 61 TYR B CA 1
ATOM 6484 C C . TYR B 1 81 ? -3.88900 131.69500 172.11800 1.000 10.41441 61 TYR B C 1
ATOM 6485 O O . TYR B 1 81 ? -4.27000 131.03900 171.14600 1.000 10.39862 61 TYR B O 1
ATOM 6503 N N . THR B 1 82 ? -4.39500 131.54200 173.34500 1.000 9.31164 62 THR B N 1
ATOM 6504 C CA . THR B 1 82 ? -5.45100 130.58200 173.62700 1.000 9.80118 62 THR B CA 1
ATOM 6505 C C . THR B 1 82 ? -6.65200 130.76900 172.70000 1.000 10.67496 62 THR B C 1
ATOM 6506 O O . THR B 1 82 ? -6.97100 131.87800 172.25600 1.000 11.70667 62 THR B O 1
ATOM 6517 N N . ALA B 1 83 ? -7.34600 129.66700 172.46000 1.000 10.24597 63 ALA B N 1
ATOM 6518 C CA . ALA B 1 83 ? -8.63500 129.68300 171.80600 1.000 10.84341 63 ALA B CA 1
ATOM 6519 C C . ALA B 1 83 ? -9.71700 130.02000 172.82200 1.000 12.31200 63 ALA B C 1
ATOM 6520 O O . ALA B 1 83 ? -9.54900 129.77500 174.02000 1.000 11.03553 63 ALA B O 1
ATOM 6527 N N . PRO B 1 84 ? -10.83100 130.61700 172.37400 1.000 11.49612 64 PRO B N 1
ATOM 6528 C CA . PRO B 1 84 ? -11.07100 131.02500 170.98100 1.000 11.06712 64 PRO B CA 1
ATOM 6529 C C . PRO B 1 84 ? -10.31700 132.30100 170.59100 1.000 11.22503 64 PRO B C 1
ATOM 6530 O O . PRO B 1 84 ? -10.17700 132.59200 169.41400 1.000 11.64350 64 PRO B O 1
ATOM 6541 N N . GLY B 1 85 ? -9.80100 133.02000 171.57900 1.000 11.21187 65 GLY B N 1
ATOM 6542 C CA . GLY B 1 85 ? -8.95000 134.16400 171.31300 1.000 10.69602 65 GLY B CA 1
ATOM 6543 C C . GLY B 1 85 ? -9.62900 135.22400 170.48100 1.000 11.05659 65 GLY B C 1
ATOM 6544 O O . GLY B 1 85 ? -10.81100 135.56000 170.66600 1.000 10.82761 65 GLY B O 1
ATOM 6548 N N . VAL B 1 86 ? -8.86200 135.78400 169.54500 1.000 10.51179 66 VAL B N 1
ATOM 6549 C CA . VAL B 1 86 ? -9.38100 136.89100 168.75800 1.000 9.90645 66 VAL B CA 1
ATOM 6550 C C . VAL B 1 86 ? -10.47200 136.43300 167.81000 1.000 10.78550 66 VAL B C 1
ATOM 6551 O O . VAL B 1 86 ? -11.33100 137.23500 167.43500 1.000 12.49360 66 VAL B O 1
ATOM 6564 N N . GLN B 1 87 ? -10.48300 135.14900 167.44600 1.000 11.38031 67 GLN B N 1
ATOM 6565 C CA . GLN B 1 87 ? -11.53900 134.63200 166.58500 1.000 11.61455 67 GLN B CA 1
ATOM 6566 C C . GLN B 1 87 ? -12.90300 134.64700 167.25100 1.000 12.12251 67 GLN B C 1
ATOM 6567 O O . GLN B 1 87 ? -13.91300 134.50200 166.56000 1.000 13.85956 67 GLN B O 1
ATOM 6581 N N . ASP B 1 88 ? -12.97700 134.87100 168.56000 1.000 11.92511 68 ASP B N 1
ATOM 6582 C CA . ASP B 1 88 ? -14.26800 134.98200 169.23000 1.000 12.26726 68 ASP B CA 1
ATOM 6583 C C . ASP B 1 88 ? -14.84600 136.38800 169.17200 1.000 13.54636 68 ASP B C 1
ATOM 6584 O O . ASP B 1 88 ? -15.98700 136.57800 169.58400 1.000 14.28592 68 ASP B O 1
ATOM 6593 N N . ILE B 1 89 ? -14.10100 137.36600 168.67600 1.000 12.74100 69 ILE B N 1
ATOM 6594 C CA . ILE B 1 89 ? -14.44900 138.78100 168.81100 1.000 14.11485 69 ILE B CA 1
ATOM 6595 C C . ILE B 1 89 ? -15.02500 139.25000 167.48300 1.000 14.12801 69 ILE B C 1
ATOM 6596 O O . ILE B 1 89 ? -14.30700 139.36200 166.48600 1.000 14.40962 69 ILE B O 1
ATOM 6612 N N . TRP B 1 90 ? -16.31400 139.57100 167.47200 1.000 15.09655 70 TRP B N 1
ATOM 6613 C CA . TRP B 1 90 ? -16.98000 139.89700 166.21800 1.000 16.02034 70 TRP B CA 1
ATOM 6614 C C . TRP B 1 90 ? -16.97000 141.39000 165.87800 1.000 17.19417 70 TRP B C 1
ATOM 6615 O O . TRP B 1 90 ? -17.27900 141.75500 164.74000 1.000 17.98637 70 TRP B O 1
ATOM 6636 N N . ASP B 1 91 ? -16.62500 142.25600 166.81800 1.000 16.84939 71 ASP B N 1
ATOM 6637 C CA . ASP B 1 91 ? -16.41000 143.67400 166.54500 1.000 17.08100 71 ASP B CA 1
ATOM 6638 C C . ASP B 1 91 ? -15.00900 143.80800 165.95200 1.000 16.66779 71 ASP B C 1
ATOM 6639 O O . ASP B 1 91 ? -14.01700 143.53700 166.63900 1.000 15.79663 71 ASP B O 1
ATOM 6648 N N . PRO B 1 92 ? -14.88600 144.20300 164.68400 1.000 16.02561 72 PRO B N 1
ATOM 6649 C CA . PRO B 1 92 ? -13.55800 144.20600 164.05900 1.000 16.43092 72 PRO B CA 1
ATOM 6650 C C . PRO B 1 92 ? -12.58200 145.19700 164.66200 1.000 17.37840 72 PRO B C 1
ATOM 6651 O O . PRO B 1 92 ? -11.38000 144.91900 164.66000 1.000 17.84424 72 PRO B O 1
ATOM 6662 N N . VAL B 1 93 ? -13.04000 146.35300 165.14400 1.000 17.26523 73 VAL B N 1
ATOM 6663 C CA . VAL B 1 93 ? -12.10900 147.29600 165.76000 1.000 17.25207 73 VAL B CA 1
ATOM 6664 C C . VAL B 1 93 ? -11.54500 146.71000 167.04700 1.000 15.19656 73 VAL B C 1
ATOM 6665 O O . VAL B 1 93 ? -10.33100 146.75000 167.28700 1.000 15.17024 73 VAL B O 1
ATOM 6678 N N . GLU B 1 94 ? -12.42100 146.15700 167.88900 1.000 15.31236 74 GLU B N 1
ATOM 6679 C CA . GLU B 1 94 ? -11.97400 145.52000 169.12600 1.000 15.05444 74 GLU B CA 1
ATOM 6680 C C . GLU B 1 94 ? -11.03100 144.36100 168.83400 1.000 13.82271 74 GLU B C 1
ATOM 6681 O O . GLU B 1 94 ? -9.99800 144.19900 169.50100 1.000 13.09368 74 GLU B O 1
ATOM 6693 N N . ALA B 1 95 ? -11.36700 143.54400 167.83500 1.000 13.93062 75 ALA B N 1
ATOM 6694 C CA . ALA B 1 95 ? -10.56600 142.36100 167.53200 1.000 13.44109 75 ALA B CA 1
ATOM 6695 C C . ALA B 1 95 ? -9.16100 142.74300 167.10200 1.000 13.05156 75 ALA B C 1
ATOM 6696 O O . ALA B 1 95 ? -8.17400 142.13600 167.54600 1.000 12.42517 75 ALA B O 1
ATOM 6703 N N . GLN B 1 96 ? -9.05000 143.75100 166.24600 1.000 13.45688 76 GLN B N 1
ATOM 6704 C CA . GLN B 1 96 ? -7.74800 144.17300 165.75200 1.000 13.40687 76 GLN B CA 1
ATOM 6705 C C . GLN B 1 96 ? -6.90700 144.74500 166.88000 1.000 13.32528 76 GLN B C 1
ATOM 6706 O O . GLN B 1 96 ? -5.71400 144.44600 166.98700 1.000 13.70954 76 GLN B O 1
ATOM 6720 N N . ALA B 1 97 ? -7.50500 145.60600 167.70400 1.000 13.74639 77 ALA B N 1
ATOM 6721 C CA . ALA B 1 97 ? -6.78400 146.17200 168.84000 1.000 14.57017 77 ALA B CA 1
ATOM 6722 C C . ALA B 1 97 ? -6.29000 145.07800 169.77800 1.000 13.38055 77 ALA B C 1
ATOM 6723 O O . ALA B 1 97 ? -5.16400 145.13700 170.28800 1.000 13.47267 77 ALA B O 1
ATOM 6730 N N . LEU B 1 98 ? -7.09700 144.03500 169.96300 1.000 12.51466 78 LEU B N 1
ATOM 6731 C CA . LEU B 1 98 ? -6.69400 142.93300 170.82900 1.000 11.84353 78 LEU B CA 1
ATOM 6732 C C . LEU B 1 98 ? -5.53300 142.14100 170.23000 1.000 11.73825 78 LEU B C 1
ATOM 6733 O O . LEU B 1 98 ? -4.57900 141.79900 170.93400 1.000 12.04355 78 LEU B O 1
ATOM 6749 N N . ALA B 1 99 ? -5.59200 141.83700 168.93700 1.000 11.36978 79 ALA B N 1
ATOM 6750 C CA . ALA B 1 99 ? -4.48000 141.14600 168.29600 1.000 10.94079 79 ALA B CA 1
ATOM 6751 C C . ALA B 1 99 ? -3.18000 141.93200 168.46200 1.000 10.36177 79 ALA B C 1
ATOM 6752 O O . ALA B 1 99 ? -2.14200 141.37100 168.82600 1.000 11.05922 79 ALA B O 1
ATOM 6759 N N . VAL B 1 100 ? -3.21700 143.24100 168.18800 1.000 10.94342 80 VAL B N 1
ATOM 6760 C CA . VAL B 1 100 ? -2.02000 144.07500 168.32500 1.000 12.41728 80 VAL B CA 1
ATOM 6761 C C . VAL B 1 100 ? -1.49800 144.03500 169.75700 1.000 12.01460 80 VAL B C 1
ATOM 6762 O O . VAL B 1 100 ? -0.28700 143.88300 170.00200 1.000 11.45400 80 VAL B O 1
ATOM 6775 N N . GLU B 1 101 ? -2.41200 144.17200 170.71800 1.000 12.85680 81 GLU B N 1
ATOM 6776 C CA . GLU B 1 101 ? -2.07400 144.10700 172.13000 1.000 12.22515 81 GLU B CA 1
ATOM 6777 C C . GLU B 1 101 ? -1.39600 142.79000 172.46900 1.000 12.38570 81 GLU B C 1
ATOM 6778 O O . GLU B 1 101 ? -0.37400 142.76700 173.15800 1.000 12.53045 81 GLU B O 1
ATOM 6790 N N . ILE B 1 102 ? -1.98300 141.67400 172.03200 1.000 11.84089 82 ILE B N 1
ATOM 6791 C CA . ILE B 1 102 ? -1.41400 140.36200 172.32600 1.000 10.67496 82 ILE B CA 1
ATOM 6792 C C . ILE B 1 102 ? -0.02100 140.23000 171.73700 1.000 11.08028 82 ILE B C 1
ATOM 6793 O O . ILE B 1 102 ? 0.90800 139.74200 172.39700 1.000 11.44611 82 ILE B O 1
ATOM 6809 N N . ASN B 1 103 ? 0.14800 140.63200 170.47900 1.000 10.66707 83 ASN B N 1
ATOM 6810 C CA . ASN B 1 103 ? 1.45200 140.44700 169.84800 1.000 11.70667 83 ASN B CA 1
ATOM 6811 C C . ASN B 1 103 ? 2.51400 141.28900 170.53300 1.000 12.48834 83 ASN B C 1
ATOM 6812 O O . ASN B 1 103 ? 3.62500 140.81300 170.78000 1.000 12.25936 83 ASN B O 1
ATOM 6823 N N . ASP B 1 104 ? 2.17600 142.52900 170.87900 1.000 12.08566 84 ASP B N 1
ATOM 6824 C CA . ASP B 1 104 ? 3.13400 143.36300 171.58600 1.000 12.91471 84 ASP B CA 1
ATOM 6825 C C . ASP B 1 104 ? 3.49500 142.75100 172.93300 1.000 12.48308 84 ASP B C 1
ATOM 6826 O O . ASP B 1 104 ? 4.66900 142.74100 173.33200 1.000 13.50688 84 ASP B O 1
ATOM 6835 N N . TYR B 1 105 ? 2.49600 142.24900 173.64900 1.000 12.24621 85 TYR B N 1
ATOM 6836 C CA . TYR B 1 105 ? 2.71500 141.62800 174.95300 1.000 12.77258 85 TYR B CA 1
ATOM 6837 C C . TYR B 1 105 ? 3.64200 140.41700 174.86100 1.000 12.16198 85 TYR B C 1
ATOM 6838 O O . TYR B 1 105 ? 4.60100 140.29600 175.62900 1.000 12.73574 85 TYR B O 1
ATOM 6856 N N . ILE B 1 106 ? 3.32800 139.46900 173.97700 1.000 11.77510 86 ILE B N 1
ATOM 6857 C CA . ILE B 1 106 ? 4.09800 138.23300 173.96100 1.000 10.70391 86 ILE B CA 1
ATOM 6858 C C . ILE B 1 106 ? 5.50200 138.48700 173.45400 1.000 11.91722 86 ILE B C 1
ATOM 6859 O O . ILE B 1 106 ? 6.45100 137.82100 173.88000 1.000 11.91985 86 ILE B O 1
ATOM 6875 N N . ALA B 1 107 ? 5.67200 139.44100 172.54100 1.000 12.24621 87 ALA B N 1
ATOM 6876 C CA . ALA B 1 107 ? 7.01900 139.79300 172.11100 1.000 12.84365 87 ALA B CA 1
ATOM 6877 C C . ALA B 1 107 ? 7.85700 140.23400 173.29400 1.000 13.42266 87 ALA B C 1
ATOM 6878 O O . ALA B 1 107 ? 9.02800 139.85700 173.41700 1.000 13.29107 87 ALA B O 1
ATOM 6885 N N . GLU B 1 108 ? 7.26700 141.02600 174.18800 1.000 13.04630 88 GLU B N 1
ATOM 6886 C CA . GLU B 1 108 ? 8.00400 141.45800 175.36500 1.000 15.79137 88 GLU B CA 1
ATOM 6887 C C . GLU B 1 108 ? 8.32000 140.28400 176.27900 1.000 15.44396 88 GLU B C 1
ATOM 6888 O O . GLU B 1 108 ? 9.42300 140.19800 176.82600 1.000 15.47554 88 GLU B O 1
ATOM 6900 N N . GLN B 1 109 ? 7.37500 139.35900 176.44100 1.000 14.12538 89 GLN B N 1
ATOM 6901 C CA . GLN B 1 109 ? 7.60400 138.25100 177.35900 1.000 14.77282 89 GLN B CA 1
ATOM 6902 C C . GLN B 1 109 ? 8.66100 137.28500 176.83400 1.000 15.00443 89 GLN B C 1
ATOM 6903 O O . GLN B 1 109 ? 9.49100 136.79600 177.61300 1.000 16.69147 89 GLN B O 1
ATOM 6917 N N . VAL B 1 110 ? 8.63900 136.97200 175.53300 1.000 14.35962 90 VAL B N 1
ATOM 6918 C CA . VAL B 1 110 ? 9.56500 135.96700 175.01500 1.000 14.00431 90 VAL B CA 1
ATOM 6919 C C . VAL B 1 110 ? 10.98400 136.50600 174.88500 1.000 14.54385 90 VAL B C 1
ATOM 6920 O O . VAL B 1 110 ? 11.92200 135.71400 174.76800 1.000 14.81757 90 VAL B O 1
ATOM 6933 N N . ARG B 1 111 ? 11.16600 137.82500 174.92300 1.000 14.49647 91 ARG B N 1
ATOM 6934 C CA . ARG B 1 111 ? 12.50900 138.39500 174.96500 1.000 15.67820 91 ARG B CA 1
ATOM 6935 C C . ARG B 1 111 ? 13.30300 137.92400 176.17600 1.000 14.91495 91 ARG B C 1
ATOM 6936 O O . ARG B 1 111 ? 14.53800 137.97100 176.14200 1.000 16.04140 91 ARG B O 1
ATOM 6957 N N . VAL B 1 112 ? 12.62700 137.47900 177.23900 1.000 14.64912 92 VAL B N 1
ATOM 6958 C CA . VAL B 1 112 ? 13.30800 136.98400 178.43000 1.000 15.50975 92 VAL B CA 1
ATOM 6959 C C . VAL B 1 112 ? 14.03900 135.67800 178.15000 1.000 16.22300 92 VAL B C 1
ATOM 6960 O O . VAL B 1 112 ? 15.06300 135.39200 178.77700 1.000 16.93887 92 VAL B O 1
ATOM 6973 N N . ASN B 1 113 ? 13.54800 134.85900 177.22600 1.000 15.47554 93 ASN B N 1
ATOM 6974 C CA . ASN B 1 113 ? 14.16700 133.55500 176.94000 1.000 15.53607 93 ASN B CA 1
ATOM 6975 C C . ASN B 1 113 ? 14.17900 133.27700 175.44400 1.000 15.35184 93 ASN B C 1
ATOM 6976 O O . ASN B 1 113 ? 13.49200 132.37200 174.96600 1.000 14.50700 93 ASN B O 1
ATOM 6987 N N . PRO B 1 114 ? 14.98300 134.00900 174.67400 1.000 15.74136 94 PRO B N 1
ATOM 6988 C CA . PRO B 1 114 ? 14.93100 133.82200 173.21500 1.000 16.22037 94 PRO B CA 1
ATOM 6989 C C . PRO B 1 114 ? 15.49000 132.49400 172.73200 1.000 16.64147 94 PRO B C 1
ATOM 6990 O O . PRO B 1 114 ? 15.20500 132.11900 171.58900 1.000 17.08100 94 PRO B O 1
ATOM 7001 N N . ASP B 1 115 ? 16.27200 131.77400 173.54300 1.000 14.60175 95 ASP B N 1
ATOM 7002 C CA . ASP B 1 115 ? 16.70800 130.42400 173.19400 1.000 14.69124 95 ASP B CA 1
ATOM 7003 C C . ASP B 1 115 ? 15.71000 129.35800 173.62900 1.000 13.69375 95 ASP B C 1
ATOM 7004 O O . ASP B 1 115 ? 15.97000 128.16400 173.42700 1.000 14.34646 95 ASP B O 1
ATOM 7013 N N . ARG B 1 116 ? 14.59400 129.75700 174.23900 1.000 12.67520 96 ARG B N 1
ATOM 7014 C CA . ARG B 1 116 ? 13.55200 128.81700 174.63300 1.000 11.80668 96 ARG B CA 1
ATOM 7015 C C . ARG B 1 116 ? 12.20500 129.09100 173.98900 1.000 10.55653 96 ARG B C 1
ATOM 7016 O O . ARG B 1 116 ? 11.37100 128.17500 173.94300 1.000 11.33294 96 ARG B O 1
ATOM 7037 N N . PHE B 1 117 ? 11.93000 130.32100 173.57200 1.000 11.73562 97 PHE B N 1
ATOM 7038 C CA . PHE B 1 117 ? 10.61100 130.66800 173.06900 1.000 12.62783 97 PHE B CA 1
ATOM 7039 C C . PHE B 1 117 ? 10.69400 131.44700 171.76600 1.000 12.46992 97 PHE B C 1
ATOM 7040 O O . PHE B 1 117 ? 11.53600 132.33600 171.60400 1.000 13.77534 97 PHE B O 1
ATOM 7057 N N . GLY B 1 118 ? 9.75800 131.15300 170.87200 1.000 11.99881 98 GLY B N 1
ATOM 7058 C CA . GLY B 1 118 ? 9.36700 132.03900 169.80000 1.000 11.40663 98 GLY B CA 1
ATOM 7059 C C . GLY B 1 118 ? 7.86900 132.26800 169.91200 1.000 9.92224 98 GLY B C 1
ATOM 7060 O O . GLY B 1 118 ? 7.23400 131.76300 170.85100 1.000 10.19333 98 GLY B O 1
ATOM 7064 N N . ALA B 1 119 ? 7.26600 132.95800 168.95300 1.000 10.85393 99 ALA B N 1
ATOM 7065 C CA . ALA B 1 119 ? 5.83300 133.20600 168.99900 1.000 10.30124 99 ALA B CA 1
ATOM 7066 C C . ALA B 1 119 ? 5.23400 133.18100 167.59800 1.000 10.86972 99 ALA B C 1
ATOM 7067 O O . ALA B 1 119 ? 5.87900 133.56800 166.61500 1.000 11.35662 99 ALA B O 1
ATOM 7074 N N . PHE B 1 120 ? 3.99400 132.70500 167.51900 1.000 10.72497 100 PHE B N 1
ATOM 7075 C CA . PHE B 1 120 ? 3.14900 132.90100 166.36000 1.000 10.17754 100 PHE B CA 1
ATOM 7076 C C . PHE B 1 120 ? 2.35000 134.18500 166.52100 1.000 10.99342 100 PHE B C 1
ATOM 7077 O O . PHE B 1 120 ? 1.95400 134.56700 167.62500 1.000 11.49348 100 PHE B O 1
ATOM 7094 N N . ALA B 1 121 ? 2.10500 134.84800 165.40200 1.000 10.01699 101 ALA B N 1
ATOM 7095 C CA . ALA B 1 121 ? 1.24900 136.01700 165.40800 1.000 10.41177 101 ALA B CA 1
ATOM 7096 C C . ALA B 1 121 ? -0.18300 135.63000 165.72900 1.000 10.45915 101 ALA B C 1
ATOM 7097 O O . ALA B 1 121 ? -0.68700 134.60600 165.26300 1.000 10.86709 101 ALA B O 1
ATOM 7104 N N . THR B 1 122 ? -0.82000 136.46200 166.54200 1.000 9.78275 102 THR B N 1
ATOM 7105 C CA . THR B 1 122 ? -2.24700 136.42900 166.79500 1.000 10.46178 102 THR B CA 1
ATOM 7106 C C . THR B 1 122 ? -2.89100 137.50900 165.93600 1.000 12.00933 102 THR B C 1
ATOM 7107 O O . THR B 1 122 ? -2.39900 138.64300 165.87800 1.000 13.41740 102 THR B O 1
ATOM 7118 N N . LEU B 1 123 ? -3.96000 137.15300 165.24400 1.000 11.46980 103 LEU B N 1
ATOM 7119 C CA . LEU B 1 123 ? -4.50400 138.02800 164.21700 1.000 10.86709 103 LEU B CA 1
ATOM 7120 C C . LEU B 1 123 ? -6.00700 138.18000 164.36800 1.000 10.24333 103 LEU B C 1
ATOM 7121 O O . LEU B 1 123 ? -6.71000 137.23200 164.71900 1.000 10.68023 103 LEU B O 1
ATOM 7137 N N . SER B 1 124 ? -6.49700 139.38000 164.07000 1.000 11.28293 104 SER B N 1
ATOM 7138 C CA . SER B 1 124 ? -7.88800 139.52800 163.70200 1.000 12.04618 104 SER B CA 1
ATOM 7139 C C . SER B 1 124 ? -8.01100 139.15000 162.23800 1.000 11.63824 104 SER B C 1
ATOM 7140 O O . SER B 1 124 ? -7.25100 139.63600 161.39600 1.000 12.78048 104 SER B O 1
ATOM 7148 N N . MET B 1 125 ? -8.94200 138.25100 161.93600 1.000 10.74866 105 MET B N 1
ATOM 7149 C CA . MET B 1 125 ? -9.14000 137.76200 160.57800 1.000 10.84867 105 MET B CA 1
ATOM 7150 C C . MET B 1 125 ? -10.43500 138.28200 159.97000 1.000 12.08829 105 MET B C 1
ATOM 7151 O O . MET B 1 125 ? -11.06700 137.62900 159.13400 1.000 12.22515 105 MET B O 1
ATOM 7165 N N . HIS B 1 126 ? -10.81700 139.49000 160.35800 1.000 12.08040 106 HIS B N 1
ATOM 7166 C CA . HIS B 1 126 ? -11.96000 140.13800 159.73200 1.000 12.95155 106 HIS B CA 1
ATOM 7167 C C . HIS B 1 126 ? -11.62200 140.65800 158.34500 1.000 13.86219 106 HIS B C 1
ATOM 7168 O O . HIS B 1 126 ? -12.49200 140.70200 157.47600 1.000 13.93325 106 HIS B O 1
ATOM 7182 N N . ASN B 1 127 ? -10.37000 141.04200 158.11500 1.000 14.33330 107 ASN B N 1
ATOM 7183 C CA . ASN B 1 127 ? -10.00500 141.69900 156.87500 1.000 14.70439 107 ASN B CA 1
ATOM 7184 C C . ASN B 1 127 ? -8.66000 141.17300 156.38700 1.000 13.98852 107 ASN B C 1
ATOM 7185 O O . ASN B 1 127 ? -7.66300 141.25400 157.12600 1.000 14.31751 107 ASN B O 1
ATOM 7196 N N . PRO B 1 128 ? -8.58900 140.69500 155.14100 1.000 14.17538 108 PRO B N 1
ATOM 7197 C CA . PRO B 1 128 ? -7.31900 140.13400 154.63800 1.000 14.52016 108 PRO B CA 1
ATOM 7198 C C . PRO B 1 128 ? -6.12700 141.07500 154.71200 1.000 15.78347 108 PRO B C 1
ATOM 7199 O O . PRO B 1 128 ? -5.05700 140.66200 155.16800 1.000 14.67018 108 PRO B O 1
ATOM 7210 N N . LYS B 1 129 ? -6.25700 142.31900 154.23500 1.000 16.36775 109 LYS B N 1
ATOM 7211 C CA . LYS B 1 129 ? -5.10500 143.21100 154.24000 1.000 17.18364 109 LYS B CA 1
ATOM 7212 C C . LYS B 1 129 ? -4.67500 143.53000 155.66500 1.000 15.67556 109 LYS B C 1
ATOM 7213 O O . LYS B 1 129 ? -3.48200 143.54700 155.97300 1.000 16.58620 109 LYS B O 1
ATOM 7232 N N . GLU B 1 130 ? -5.63800 143.78800 156.54400 1.000 15.32026 110 GLU B N 1
ATOM 7233 C CA . GLU B 1 130 ? -5.32200 144.06600 157.93800 1.000 16.22300 110 GLU B CA 1
ATOM 7234 C C . GLU B 1 130 ? -4.56200 142.90500 158.57000 1.000 15.46501 110 GLU B C 1
ATOM 7235 O O . GLU B 1 130 ? -3.52800 143.09300 159.22300 1.000 16.11246 110 GLU B O 1
ATOM 7247 N N . ALA B 1 131 ? -5.05200 141.69200 158.36200 1.000 12.86996 111 ALA B N 1
ATOM 7248 C CA . ALA B 1 131 ? -4.36800 140.52500 158.90300 1.000 13.42266 111 ALA B CA 1
ATOM 7249 C C . ALA B 1 131 ? -2.98100 140.37200 158.30100 1.000 12.38570 111 ALA B C 1
ATOM 7250 O O . ALA B 1 131 ? -2.01900 140.03200 159.00600 1.000 13.59110 111 ALA B O 1
ATOM 7257 N N . ALA B 1 132 ? -2.85500 140.61000 156.99200 1.000 12.63573 112 ALA B N 1
ATOM 7258 C CA . ALA B 1 132 ? -1.54900 140.49600 156.34400 1.000 13.29896 112 ALA B CA 1
ATOM 7259 C C . ALA B 1 132 ? -0.55600 141.49800 156.91400 1.000 12.83838 112 ALA B C 1
ATOM 7260 O O . ALA B 1 132 ? 0.61500 141.16400 157.12900 1.000 13.58058 112 ALA B O 1
ATOM 7267 N N . ASP B 1 133 ? -1.00400 142.73600 157.15500 1.000 14.31751 113 ASP B N 1
ATOM 7268 C CA . ASP B 1 133 ? -0.11400 143.77200 157.67200 1.000 15.12550 113 ASP B CA 1
ATOM 7269 C C . ASP B 1 133 ? 0.33300 143.45600 159.09300 1.000 13.80165 113 ASP B C 1
ATOM 7270 O O . ASP B 1 133 ? 1.48200 143.73100 159.46200 1.000 13.00682 113 ASP B O 1
ATOM 7279 N N . GLU B 1 134 ? -0.55700 142.88600 159.91000 1.000 13.74639 114 GLU B N 1
ATOM 7280 C CA . GLU B 1 134 ? -0.18600 142.56600 161.28500 1.000 12.67520 114 GLU B CA 1
ATOM 7281 C C . GLU B 1 134 ? 0.73600 141.34900 161.33700 1.000 11.84353 114 GLU B C 1
ATOM 7282 O O . GLU B 1 134 ? 1.69900 141.33200 162.11600 1.000 12.73311 114 GLU B O 1
ATOM 7294 N N . LEU B 1 135 ? 0.49200 140.34000 160.49800 1.000 12.81996 115 LEU B N 1
ATOM 7295 C CA . LEU B 1 135 ? 1.45300 139.24800 160.38200 1.000 12.85680 115 LEU B CA 1
ATOM 7296 C C . LEU B 1 135 ? 2.81700 139.78400 159.97500 1.000 13.03314 115 LEU B C 1
ATOM 7297 O O . LEU B 1 135 ? 3.84900 139.39900 160.53700 1.000 12.12514 115 LEU B O 1
ATOM 7313 N N . ARG B 1 136 ? 2.83500 140.68500 158.99100 1.000 13.11210 116 ARG B N 1
ATOM 7314 C CA . ARG B 1 136 ? 4.09900 141.23900 158.52600 1.000 13.37792 116 ARG B CA 1
ATOM 7315 C C . ARG B 1 136 ? 4.80100 141.99900 159.63900 1.000 13.01472 116 ARG B C 1
ATOM 7316 O O . ARG B 1 136 ? 6.01400 141.85600 159.82100 1.000 13.38582 116 ARG B O 1
ATOM 7337 N N . ARG B 1 137 ? 4.05100 142.81600 160.39100 1.000 12.98314 117 ARG B N 1
ATOM 7338 C CA . ARG B 1 137 ? 4.64200 143.53700 161.51400 1.000 13.83587 117 ARG B CA 1
ATOM 7339 C C . ARG B 1 137 ? 5.24800 142.55300 162.51000 1.000 13.23580 117 ARG B C 1
ATOM 7340 O O . ARG B 1 137 ? 6.37900 142.73500 162.98500 1.000 13.64111 117 ARG B O 1
ATOM 7361 N N . CYS B 1 138 ? 4.51600 141.48500 162.82400 1.000 13.10683 118 CYS B N 1
ATOM 7362 C CA . CYS B 1 138 ? 5.02400 140.51100 163.78600 1.000 11.74615 118 CYS B CA 1
ATOM 7363 C C . CYS B 1 138 ? 6.31100 139.85500 163.29200 1.000 12.16198 118 CYS B C 1
ATOM 7364 O O . CYS B 1 138 ? 7.25200 139.65600 164.06900 1.000 12.78838 118 CYS B O 1
ATOM 7372 N N . VAL B 1 139 ? 6.35600 139.47300 162.02100 1.000 12.23305 119 VAL B N 1
ATOM 7373 C CA . VAL B 1 139 ? 7.53500 138.79700 161.49400 1.000 12.96208 119 VAL B CA 1
ATOM 7374 C C . VAL B 1 139 ? 8.70100 139.77700 161.39100 1.000 13.06472 119 VAL B C 1
ATOM 7375 O O . VAL B 1 139 ? 9.80100 139.50900 161.88500 1.000 14.97022 119 VAL B O 1
ATOM 7388 N N . GLU B 1 140 ? 8.46800 140.94200 160.77700 1.000 13.19369 120 GLU B N 1
ATOM 7389 C CA . GLU B 1 140 ? 9.55600 141.88500 160.52000 1.000 14.51490 120 GLU B CA 1
ATOM 7390 C C . GLU B 1 140 ? 10.04200 142.56200 161.79500 1.000 14.99653 120 GLU B C 1
ATOM 7391 O O . GLU B 1 140 ? 11.25400 142.70800 161.99800 1.000 16.59673 120 GLU B O 1
ATOM 7403 N N . LYS B 1 141 ? 9.11500 143.01500 162.64600 1.000 14.07011 121 LYS B N 1
ATOM 7404 C CA . LYS B 1 141 ? 9.51400 143.73500 163.84800 1.000 14.98864 121 LYS B CA 1
ATOM 7405 C C . LYS B 1 141 ? 9.98300 142.79600 164.94600 1.000 15.51502 121 LYS B C 1
ATOM 7406 O O . LYS B 1 141 ? 10.98000 143.07700 165.61700 1.000 16.62305 121 LYS B O 1
ATOM 7425 N N . TYR B 1 142 ? 9.29200 141.67700 165.14800 1.000 13.39371 122 TYR B N 1
ATOM 7426 C CA . TYR B 1 142 ? 9.51400 140.85100 166.32100 1.000 13.47267 122 TYR B CA 1
ATOM 7427 C C . TYR B 1 142 ? 10.10900 139.48300 166.00200 1.000 13.29633 122 TYR B C 1
ATOM 7428 O O . TYR B 1 142 ? 10.45700 138.74300 166.92100 1.000 14.43594 122 TYR B O 1
ATOM 7446 N N . GLY B 1 143 ? 10.23500 139.12100 164.73300 1.000 13.15947 123 GLY B N 1
ATOM 7447 C CA . GLY B 1 143 ? 10.74700 137.80400 164.41200 1.000 12.29095 123 GLY B CA 1
ATOM 7448 C C . GLY B 1 143 ? 9.81200 136.66200 164.74600 1.000 11.48296 123 GLY B C 1
ATOM 7449 O O . GLY B 1 143 ? 10.27700 135.54500 165.00600 1.000 12.92787 123 GLY B O 1
ATOM 7453 N N . PHE B 1 144 ? 8.50100 136.91000 164.76300 1.000 11.33557 124 PHE B N 1
ATOM 7454 C CA . PHE B 1 144 ? 7.55600 135.81900 164.97000 1.000 11.53296 124 PHE B CA 1
ATOM 7455 C C . PHE B 1 144 ? 7.70100 134.79300 163.85100 1.000 10.78550 124 PHE B C 1
ATOM 7456 O O . PHE B 1 144 ? 8.20800 135.08000 162.75700 1.000 12.24357 124 PHE B O 1
ATOM 7473 N N . LYS B 1 145 ? 7.21300 133.58800 164.12100 1.000 10.16174 125 LYS B N 1
ATOM 7474 C CA . LYS B 1 145 ? 7.53300 132.41000 163.32900 1.000 10.00120 125 LYS B CA 1
ATOM 7475 C C . LYS B 1 145 ? 6.44400 132.03300 162.33500 1.000 10.10647 125 LYS B C 1
ATOM 7476 O O . LYS B 1 145 ? 6.62000 131.06400 161.58900 1.000 11.94354 125 LYS B O 1
ATOM 7495 N N . GLY B 1 146 ? 5.35200 132.77100 162.29500 1.000 10.50915 126 GLY B N 1
ATOM 7496 C CA . GLY B 1 146 ? 4.19200 132.43300 161.51100 1.000 11.18292 126 GLY B CA 1
ATOM 7497 C C . GLY B 1 146 ? 2.95800 132.97700 162.19900 1.000 10.70128 126 GLY B C 1
ATOM 7498 O O . GLY B 1 146 ? 3.05500 133.88000 163.03000 1.000 10.01436 126 GLY B O 1
ATOM 7502 N N . ALA B 1 147 ? 1.80700 132.42500 161.82400 1.000 10.14332 127 ALA B N 1
ATOM 7503 C CA . ALA B 1 147 ? 0.53700 132.78800 162.42900 1.000 10.23281 127 ALA B CA 1
ATOM 7504 C C . ALA B 1 147 ? -0.16100 131.55400 162.97900 1.000 9.95646 127 ALA B C 1
ATOM 7505 O O . ALA B 1 147 ? -0.02600 130.45700 162.43200 1.000 10.58548 127 ALA B O 1
ATOM 7512 N N . LEU B 1 148 ? -0.91300 131.74500 164.05800 1.000 9.49061 128 LEU B N 1
ATOM 7513 C CA . LEU B 1 148 ? -1.81500 130.72000 164.56300 1.000 9.36954 128 LEU B CA 1
ATOM 7514 C C . LEU B 1 148 ? -3.16900 131.36800 164.78700 1.000 10.43020 128 LEU B C 1
ATOM 7515 O O . LEU B 1 148 ? -3.27500 132.36800 165.50100 1.000 10.66970 128 LEU B O 1
ATOM 7531 N N . VAL B 1 149 ? -4.19000 130.81500 164.14300 1.000 10.05384 129 VAL B N 1
ATOM 7532 C CA . VAL B 1 149 ? -5.53900 131.35800 164.13500 1.000 9.64853 129 VAL B CA 1
ATOM 7533 C C . VAL B 1 149 ? -6.50000 130.24800 164.52200 1.000 9.85381 129 VAL B C 1
ATOM 7534 O O . VAL B 1 149 ? -6.32300 129.09300 164.11700 1.000 9.96435 129 VAL B O 1
ATOM 7547 N N . ASN B 1 150 ? -7.50800 130.59200 165.32700 1.000 9.15373 130 ASN B N 1
ATOM 7548 C CA . ASN B 1 150 ? -8.46200 129.61400 165.84600 1.000 9.79328 130 ASN B CA 1
ATOM 7549 C C . ASN B 1 150 ? -9.65900 129.50500 164.90400 1.000 9.44587 130 ASN B C 1
ATOM 7550 O O . ASN B 1 150 ? -10.75600 129.96700 165.18800 1.000 9.99330 130 ASN B O 1
ATOM 7561 N N . ASP B 1 151 ? -9.40400 128.88900 163.75300 1.000 9.60905 131 ASP B N 1
ATOM 7562 C CA . ASP B 1 151 ? -10.44200 128.55200 162.77500 1.000 10.36177 131 ASP B CA 1
ATOM 7563 C C . ASP B 1 151 ? -11.09800 129.85100 162.29200 1.000 9.81697 131 ASP B C 1
ATOM 7564 O O . ASP B 1 151 ? -10.41200 130.86800 162.12000 1.000 11.26188 131 ASP B O 1
ATOM 7573 N N . THR B 1 152 ? -12.40100 129.84900 162.04700 1.000 10.51442 132 THR B N 1
ATOM 7574 C CA . THR B 1 152 ? -13.03800 130.99100 161.41800 1.000 10.28808 132 THR B CA 1
ATOM 7575 C C . THR B 1 152 ? -13.14900 132.16900 162.37600 1.000 11.37242 132 THR B C 1
ATOM 7576 O O . THR B 1 152 ? -13.20800 132.02900 163.60400 1.000 10.86972 132 THR B O 1
ATOM 7587 N N . GLN B 1 153 ? -13.25800 133.34700 161.78200 1.000 11.05659 133 GLN B N 1
ATOM 7588 C CA . GLN B 1 153 ? -13.42100 134.57400 162.53900 1.000 11.49875 133 GLN B CA 1
ATOM 7589 C C . GLN B 1 153 ? -14.90700 134.79300 162.79200 1.000 11.21187 133 GLN B C 1
ATOM 7590 O O . GLN B 1 153 ? -15.70800 134.87300 161.84700 1.000 12.35674 133 GLN B O 1
ATOM 7604 N N . ARG B 1 154 ? -15.28100 134.87000 164.06400 1.000 13.89903 134 ARG B N 1
ATOM 7605 C CA . ARG B 1 154 ? -16.64300 135.26700 164.39100 1.000 15.54134 134 ARG B CA 1
ATOM 7606 C C . ARG B 1 154 ? -16.90000 136.68100 163.89500 1.000 16.26248 134 ARG B C 1
ATOM 7607 O O . ARG B 1 154 ? -16.06000 137.57500 164.04100 1.000 16.32827 134 ARG B O 1
ATOM 7628 N N . ALA B 1 155 ? -18.09000 136.88800 163.33600 1.000 16.20194 135 ALA B N 1
ATOM 7629 C CA . ALA B 1 155 ? -18.42200 138.14700 162.70000 1.000 17.62317 135 ALA B CA 1
ATOM 7630 C C . ALA B 1 155 ? -19.93600 138.32600 162.72500 1.000 16.84676 135 ALA B C 1
ATOM 7631 O O . ALA B 1 155 ? -20.68500 137.45800 163.18100 1.000 17.13100 135 ALA B O 1
ATOM 7638 N N . GLY B 1 156 ? -20.37800 139.47100 162.24300 1.000 19.02860 136 GLY B N 1
ATOM 7639 C CA . GLY B 1 156 ? -21.78400 139.78600 162.25400 1.000 20.34981 136 GLY B CA 1
ATOM 7640 C C . GLY B 1 156 ? -22.17900 140.44900 163.55100 1.000 20.67616 136 GLY B C 1
ATOM 7641 O O . GLY B 1 156 ? -21.44200 140.42700 164.54200 1.000 21.72629 136 GLY B O 1
ATOM 7645 N N . PRO B 1 157 ? -23.36400 141.05500 163.56600 1.000 22.53954 137 PRO B N 1
ATOM 7646 C CA . PRO B 1 157 ? -23.72100 141.94400 164.69300 1.000 24.38977 137 PRO B CA 1
ATOM 7647 C C . PRO B 1 157 ? -23.73200 141.26100 166.05400 1.000 25.43726 137 PRO B C 1
ATOM 7648 O O . PRO B 1 157 ? -23.43600 141.91100 167.06900 1.000 25.38725 137 PRO B O 1
ATOM 7659 N N . ASP B 1 158 ? -24.06900 139.97300 166.11400 1.000 24.71349 138 ASP B N 1
ATOM 7660 C CA . ASP B 1 158 ? -24.04600 139.22700 167.36600 1.000 25.46095 138 ASP B CA 1
ATOM 7661 C C . ASP B 1 158 ? -23.09800 138.03600 167.28300 1.000 24.06341 138 ASP B C 1
ATOM 7662 O O . ASP B 1 158 ? -23.20500 137.09200 168.07500 1.000 25.56886 138 ASP B O 1
ATOM 7671 N N . GLY B 1 159 ? -22.16000 138.07300 166.34200 1.000 21.55258 139 GLY B N 1
ATOM 7672 C CA . GLY B 1 159 ? -21.15100 137.04000 166.25300 1.000 20.75249 139 GLY B CA 1
ATOM 7673 C C . GLY B 1 159 ? -21.65100 135.72000 165.72700 1.000 19.75237 139 GLY B C 1
ATOM 7674 O O . GLY B 1 159 ? -20.98100 134.70300 165.92100 1.000 20.28138 139 GLY B O 1
ATOM 7678 N N . ASP B 1 160 ? -22.80800 135.69500 165.05900 1.000 18.73383 140 ASP B N 1
ATOM 7679 C CA . ASP B 1 160 ? -23.32900 134.41900 164.59000 1.000 20.12083 140 ASP B CA 1
ATOM 7680 C C . ASP B 1 160 ? -22.80500 134.01800 163.22300 1.000 18.94701 140 ASP B C 1
ATOM 7681 O O . ASP B 1 160 ? -23.06200 132.88900 162.79000 1.000 20.31559 140 ASP B O 1
ATOM 7690 N N . ASP B 1 161 ? -22.10100 134.89800 162.52500 1.000 17.19153 141 ASP B N 1
ATOM 7691 C CA . ASP B 1 161 ? -21.51200 134.54900 161.24200 1.000 16.69937 141 ASP B CA 1
ATOM 7692 C C . ASP B 1 161 ? -20.05800 134.12600 161.40600 1.000 15.56239 141 ASP B C 1
ATOM 7693 O O . ASP B 1 161 ? -19.44400 134.30100 162.46100 1.000 16.18089 141 ASP B O 1
ATOM 7702 N N . MET B 1 162 ? -19.51400 133.57200 160.33000 1.000 15.73347 142 MET B N 1
ATOM 7703 C CA . MET B 1 162 ? -18.16500 133.02800 160.30700 1.000 14.53859 142 MET B CA 1
ATOM 7704 C C . MET B 1 162 ? -17.46700 133.49100 159.04400 1.000 13.32265 142 MET B C 1
ATOM 7705 O O . MET B 1 162 ? -18.04700 133.42500 157.95900 1.000 15.38342 142 MET B O 1
ATOM 7719 N N . ILE B 1 163 ? -16.20200 133.89600 159.16800 1.000 12.46465 143 ILE B N 1
ATOM 7720 C CA . ILE B 1 163 ? -15.36500 134.22900 158.02000 1.000 12.37780 143 ILE B CA 1
ATOM 7721 C C . ILE B 1 163 ? -14.36500 133.10100 157.83800 1.000 12.08303 143 ILE B C 1
ATOM 7722 O O . ILE B 1 163 ? -13.55500 132.83900 158.73500 1.000 11.34083 143 ILE B O 1
ATOM 7738 N N . PHE B 1 164 ? -14.45400 132.41800 156.69600 1.000 11.21450 144 PHE B N 1
ATOM 7739 C CA . PHE B 1 164 ? -13.48500 131.43600 156.23100 1.000 11.58823 144 PHE B CA 1
ATOM 7740 C C . PHE B 1 164 ? -12.45700 132.12000 155.31900 1.000 10.93026 144 PHE B C 1
ATOM 7741 O O . PHE B 1 164 ? -12.68900 133.20600 154.78800 1.000 12.80153 144 PHE B O 1
ATOM 7758 N N . TYR B 1 165 ? -11.31500 131.46600 155.13400 1.000 10.18017 145 TYR B N 1
ATOM 7759 C CA . TYR B 1 165 ? -10.17500 132.06800 154.44800 1.000 10.63812 145 TYR B CA 1
ATOM 7760 C C . TYR B 1 165 ? -9.87100 131.37300 153.12800 1.000 10.91710 145 TYR B C 1
ATOM 7761 O O . TYR B 1 165 ? -8.83900 131.65400 152.50900 1.000 11.22503 145 TYR B O 1
ATOM 7779 N N . ASP B 1 166 ? -10.76500 130.49600 152.67600 1.000 11.38031 146 ASP B N 1
ATOM 7780 C CA . ASP B 1 166 ? -10.51900 129.67900 151.48400 1.000 11.71193 146 ASP B CA 1
ATOM 7781 C C . ASP B 1 166 ? -11.18400 130.29100 150.24900 1.000 12.17514 146 ASP B C 1
ATOM 7782 O O . ASP B 1 166 ? -11.96800 129.65000 149.55100 1.000 12.96998 146 ASP B O 1
ATOM 7791 N N . ASN B 1 167 ? -10.84200 131.54100 149.95800 1.000 12.76732 147 ASN B N 1
ATOM 7792 C CA . ASN B 1 167 ? -11.41400 132.23400 148.80800 1.000 13.49636 147 ASN B CA 1
ATOM 7793 C C . ASN B 1 167 ? -10.47600 133.35800 148.37700 1.000 13.90167 147 ASN B C 1
ATOM 7794 O O . ASN B 1 167 ? -9.47800 133.65600 149.04000 1.000 13.86745 147 ASN B O 1
ATOM 7805 N N . ALA B 1 168 ? -10.85500 134.02100 147.27600 1.000 14.44121 148 ALA B N 1
ATOM 7806 C CA . ALA B 1 168 ? -9.96900 134.96000 146.60300 1.000 15.21498 148 ALA B CA 1
ATOM 7807 C C . ALA B 1 168 ? -9.68900 136.19500 147.44600 1.000 14.40699 148 ALA B C 1
ATOM 7808 O O . ALA B 1 168 ? -8.65600 136.84400 147.24400 1.000 14.68597 148 ALA B O 1
ATOM 7815 N N . ASP B 1 169 ? -10.59400 136.54600 148.37600 1.000 15.50186 149 ASP B N 1
ATOM 7816 C CA . ASP B 1 169 ? -10.35100 137.70000 149.23500 1.000 16.08877 149 ASP B CA 1
ATOM 7817 C C . ASP B 1 169 ? -9.04000 137.55500 149.97900 1.000 14.08064 149 ASP B C 1
ATOM 7818 O O . ASP B 1 169 ? -8.38800 138.55300 150.30900 1.000 14.56490 149 ASP B O 1
ATOM 7827 N N . TRP B 1 170 ? -8.68000 136.32400 150.31700 1.000 13.33318 150 TRP B N 1
ATOM 7828 C CA . TRP B 1 170 ? -7.55000 136.02600 151.19000 1.000 13.51741 150 TRP B CA 1
ATOM 7829 C C . TRP B 1 170 ? -6.24400 135.82000 150.43200 1.000 11.82247 150 TRP B C 1
ATOM 7830 O O . TRP B 1 170 ? -5.21200 135.55700 151.06500 1.000 11.39874 150 TRP B O 1
ATOM 7851 N N . ASP B 1 171 ? -6.25000 135.97500 149.10600 1.000 11.79089 151 ASP B N 1
ATOM 7852 C CA . ASP B 1 171 ? -5.01300 135.78600 148.35500 1.000 12.52782 151 ASP B CA 1
ATOM 7853 C C . ASP B 1 171 ? -3.92400 136.73600 148.84800 1.000 12.94366 151 ASP B C 1
ATOM 7854 O O . ASP B 1 171 ? -2.76400 136.33800 148.98500 1.000 13.65164 151 ASP B O 1
ATOM 7863 N N . ILE B 1 172 ? -4.27600 137.99800 149.13000 1.000 13.43582 152 ILE B N 1
ATOM 7864 C CA . ILE B 1 172 ? -3.27500 138.95800 149.60800 1.000 14.42278 152 ILE B CA 1
ATOM 7865 C C . ILE B 1 172 ? -2.64600 138.47200 150.90700 1.000 13.18053 152 ILE B C 1
ATOM 7866 O O . ILE B 1 172 ? -1.44600 138.68400 151.15100 1.000 13.36739 152 ILE B O 1
ATOM 7882 N N . PHE B 1 173 ? -3.42700 137.78100 151.73300 1.000 13.03577 153 PHE B N 1
ATOM 7883 C CA . PHE B 1 173 ? -2.91500 137.27500 152.99700 1.000 11.76194 153 PHE B CA 1
ATOM 7884 C C . PHE B 1 173 ? -2.01900 136.06100 152.78000 1.000 11.11975 153 PHE B C 1
ATOM 7885 O O . PHE B 1 173 ? -0.90000 135.99900 153.31000 1.000 11.54612 153 PHE B O 1
ATOM 7902 N N . TRP B 1 174 ? -2.48600 135.09500 151.98000 1.000 11.29083 154 TRP B N 1
ATOM 7903 C CA . TRP B 1 174 ? -1.67300 133.90900 151.74000 1.000 12.23568 154 TRP B CA 1
ATOM 7904 C C . TRP B 1 174 ? -0.36400 134.26400 151.04500 1.000 12.42781 154 TRP B C 1
ATOM 7905 O O . TRP B 1 174 ? 0.66900 133.65000 151.33000 1.000 11.81721 154 TRP B O 1
ATOM 7926 N N . GLN B 1 175 ? -0.37700 135.28800 150.18000 1.000 12.51992 155 GLN B N 1
ATOM 7927 C CA . GLN B 1 175 ? 0.84600 135.72500 149.51100 1.000 13.40161 155 GLN B CA 1
ATOM 7928 C C . GLN B 1 175 ? 1.82200 136.36500 150.49400 1.000 12.17778 155 GLN B C 1
ATOM 7929 O O . GLN B 1 175 ? 3.04000 136.27200 150.29800 1.000 13.05420 155 GLN B O 1
ATOM 7943 N N . THR B 1 176 ? 1.30900 137.01100 151.54800 1.000 12.24884 156 THR B N 1
ATOM 7944 C CA . THR B 1 176 ? 2.17100 137.51800 152.60900 1.000 12.70679 156 THR B CA 1
ATOM 7945 C C . THR B 1 176 ? 2.82300 136.36500 153.36300 1.000 12.20673 156 THR B C 1
ATOM 7946 O O . THR B 1 176 ? 4.01100 136.41800 153.68300 1.000 12.23305 156 THR B O 1
ATOM 7957 N N . CYS B 1 177 ? 2.06400 135.29800 153.61600 1.000 11.68824 157 CYS B N 1
ATOM 7958 C CA . CYS B 1 177 ? 2.65000 134.13500 154.26800 1.000 11.78036 157 CYS B CA 1
ATOM 7959 C C . CYS B 1 177 ? 3.77000 133.54400 153.44300 1.000 11.54875 157 CYS B C 1
ATOM 7960 O O . CYS B 1 177 ? 4.84200 133.20100 153.97800 1.000 12.47255 157 CYS B O 1
ATOM 7968 N N . THR B 1 178 ? 3.56800 133.39100 152.12700 1.000 12.08829 158 THR B N 1
ATOM 7969 C CA . THR B 1 178 ? 4.58500 132.76500 151.29400 1.000 11.84879 158 THR B CA 1
ATOM 7970 C C . THR B 1 178 ? 5.77200 133.69600 151.06300 1.000 11.75930 158 THR B C 1
ATOM 7971 O O . THR B 1 178 ? 6.91600 133.24000 150.96800 1.000 12.63046 158 THR B O 1
ATOM 7982 N N . GLU B 1 179 ? 5.52900 134.99900 150.98200 1.000 12.74890 159 GLU B N 1
ATOM 7983 C CA . GLU B 1 179 ? 6.62900 135.93500 150.80100 1.000 13.66743 159 GLU B CA 1
ATOM 7984 C C . GLU B 1 179 ? 7.53200 135.96300 152.02700 1.000 12.74100 159 GLU B C 1
ATOM 7985 O O . GLU B 1 179 ? 8.75700 135.88900 151.90400 1.000 13.85429 159 GLU B O 1
ATOM 7997 N N . LEU B 1 180 ? 6.93500 136.07100 153.21800 1.000 12.83049 160 LEU B N 1
ATOM 7998 C CA . LEU B 1 180 ? 7.69500 135.95600 154.45800 1.000 11.80931 160 LEU B CA 1
ATOM 7999 C C . LEU B 1 180 ? 8.20200 134.53600 154.66400 1.000 12.44886 160 LEU B C 1
ATOM 8000 O O . LEU B 1 180 ? 9.16300 134.34000 155.41200 1.000 13.37266 160 LEU B O 1
ATOM 8016 N N . ASP B 1 181 ? 7.59200 133.56300 153.98100 1.000 12.11461 161 ASP B N 1
ATOM 8017 C CA . ASP B 1 181 ? 7.96000 132.14500 154.05600 1.000 11.71983 161 ASP B CA 1
ATOM 8018 C C . ASP B 1 181 ? 7.82100 131.59800 155.47100 1.000 12.19357 161 ASP B C 1
ATOM 8019 O O . ASP B 1 181 ? 8.74600 130.99100 156.02500 1.000 12.60677 161 ASP B O 1
ATOM 8028 N N . VAL B 1 182 ? 6.64300 131.82600 156.04800 1.000 11.65403 162 VAL B N 1
ATOM 8029 C CA . VAL B 1 182 ? 6.28500 131.35500 157.38700 1.000 10.41441 162 VAL B CA 1
ATOM 8030 C C . VAL B 1 182 ? 4.95800 130.60500 157.34700 1.000 10.37230 162 VAL B C 1
ATOM 8031 O O . VAL B 1 182 ? 4.09400 130.93200 156.52400 1.000 11.13291 162 VAL B O 1
ATOM 8044 N N . PRO B 1 183 ? 4.74300 129.62700 158.22200 1.000 9.71169 163 PRO B N 1
ATOM 8045 C CA . PRO B 1 183 ? 3.51900 128.82800 158.14900 1.000 9.33007 163 PRO B CA 1
ATOM 8046 C C . PRO B 1 183 ? 2.35700 129.43900 158.93000 1.000 9.89856 163 PRO B C 1
ATOM 8047 O O . PRO B 1 183 ? 2.50700 130.37200 159.72400 1.000 10.41177 163 PRO B O 1
ATOM 8058 N N . PHE B 1 184 ? 1.18800 128.86600 158.68700 1.000 10.31703 164 PHE B N 1
ATOM 8059 C CA . PHE B 1 184 ? -0.06600 129.23600 159.32500 1.000 9.12215 164 PHE B CA 1
ATOM 8060 C C . PHE B 1 184 ? -0.62300 127.99000 159.99200 1.000 9.31954 164 PHE B C 1
ATOM 8061 O O . PHE B 1 184 ? -0.84800 126.96600 159.33000 1.000 9.54325 164 PHE B O 1
ATOM 8078 N N . TYR B 1 185 ? -0.85800 128.08500 161.29100 1.000 8.64577 165 TYR B N 1
ATOM 8079 C CA . TYR B 1 185 ? -1.38300 126.98400 162.08600 1.000 8.78000 165 TYR B CA 1
ATOM 8080 C C . TYR B 1 185 ? -2.88400 127.19000 162.22700 1.000 8.88791 165 TYR B C 1
ATOM 8081 O O . TYR B 1 185 ? -3.32500 128.18900 162.80600 1.000 9.69064 165 TYR B O 1
ATOM 8099 N N . MET B 1 186 ? -3.65800 126.25900 161.66500 1.000 8.96686 166 MET B N 1
ATOM 8100 C CA . MET B 1 186 ? -5.11200 126.32000 161.75800 1.000 8.81158 166 MET B CA 1
ATOM 8101 C C . MET B 1 186 ? -5.53300 125.55000 163.00200 1.000 8.30363 166 MET B C 1
ATOM 8102 O O . MET B 1 186 ? -5.73000 124.33900 162.96200 1.000 8.41153 166 MET B O 1
ATOM 8116 N N . HIS B 1 187 ? -5.71300 126.28800 164.11300 1.000 8.07202 167 HIS B N 1
ATOM 8117 C CA . HIS B 1 187 ? -6.09900 125.74600 165.40300 1.000 8.70104 167 HIS B CA 1
ATOM 8118 C C . HIS B 1 187 ? -7.62700 125.72700 165.49100 1.000 8.15624 167 HIS B C 1
ATOM 8119 O O . HIS B 1 187 ? -8.29300 126.51200 164.81200 1.000 9.84065 167 HIS B O 1
ATOM 8133 N N . PRO B 1 188 ? -8.22300 124.84700 166.29500 1.000 8.62209 168 PRO B N 1
ATOM 8134 C CA . PRO B 1 188 ? -9.68600 124.85200 166.43100 1.000 8.71947 168 PRO B CA 1
ATOM 8135 C C . PRO B 1 188 ? -10.19900 125.99600 167.30400 1.000 9.54325 168 PRO B C 1
ATOM 8136 O O . PRO B 1 188 ? -9.45500 126.68500 168.00300 1.000 9.57220 168 PRO B O 1
ATOM 8147 N N . ARG B 1 189 ? -11.51700 126.20000 167.23400 1.000 9.80644 169 ARG B N 1
ATOM 8148 C CA . ARG B 1 189 ? -12.24100 126.94100 168.25800 1.000 10.38019 169 ARG B CA 1
ATOM 8149 C C . ARG B 1 189 ? -13.55100 126.21600 168.51600 1.000 9.54588 169 ARG B C 1
ATOM 8150 O O . ARG B 1 189 ? -13.91900 125.28500 167.80100 1.000 10.10384 169 ARG B O 1
ATOM 8171 N N . ASN B 1 190 ? -14.25300 126.65100 169.55300 1.000 10.72234 170 ASN B N 1
ATOM 8172 C CA . ASN B 1 190 ? -15.51500 126.04400 169.93000 1.000 11.05133 170 ASN B CA 1
ATOM 8173 C C . ASN B 1 190 ? -16.61300 126.43000 168.93800 1.000 11.11975 170 ASN B C 1
ATOM 8174 O O . ASN B 1 190 ? -16.55600 127.50100 168.32400 1.000 10.90657 170 ASN B O 1
ATOM 8185 N N . PRO B 1 191 ? -17.63800 125.58500 168.77900 1.000 11.07764 171 PRO B N 1
ATOM 8186 C CA . PRO B 1 191 ? -18.81000 125.99700 168.00700 1.000 12.65152 171 PRO B CA 1
ATOM 8187 C C . PRO B 1 191 ? -19.57700 127.03700 168.79700 1.000 13.19106 171 PRO B C 1
ATOM 8188 O O . PRO B 1 191 ? -19.64300 126.99000 170.03500 1.000 14.45700 171 PRO B O 1
ATOM 8199 N N . THR B 1 192 ? -20.18000 127.96900 168.06900 1.000 13.51215 172 THR B N 1
ATOM 8200 C CA . THR B 1 192 ? -20.89500 129.07600 168.67100 1.000 13.62269 172 THR B CA 1
ATOM 8201 C C . THR B 1 192 ? -22.20900 129.32000 167.94100 1.000 15.54134 172 THR B C 1
ATOM 8202 O O . THR B 1 192 ? -22.44400 128.84600 166.82300 1.000 15.19130 172 THR B O 1
ATOM 8213 N N . GLY B 1 193 ? -23.07000 130.09100 168.59200 1.000 16.37038 173 GLY B N 1
ATOM 8214 C CA . GLY B 1 193 ? -24.27300 130.55900 167.93400 1.000 16.92571 173 GLY B CA 1
ATOM 8215 C C . GLY B 1 193 ? -25.14900 129.43300 167.43600 1.000 15.76242 173 GLY B C 1
ATOM 8216 O O . GLY B 1 193 ? -25.34900 128.41100 168.10400 1.000 15.92559 173 GLY B O 1
ATOM 8220 N N . THR B 1 194 ? -25.71300 129.63300 166.24500 1.000 16.72569 174 THR B N 1
ATOM 8221 C CA . THR B 1 194 ? -26.72700 128.70600 165.75600 1.000 17.35998 174 THR B CA 1
ATOM 8222 C C . THR B 1 194 ? -26.16400 127.30800 165.55000 1.000 15.99402 174 THR B C 1
ATOM 8223 O O . THR B 1 194 ? -26.86600 126.32200 165.79200 1.000 17.15206 174 THR B O 1
ATOM 8234 N N . ILE B 1 195 ? -24.90900 127.20300 165.09600 1.000 14.55701 175 ILE B N 1
ATOM 8235 C CA . ILE B 1 195 ? -24.28500 125.89400 164.91500 1.000 14.38067 175 ILE B CA 1
ATOM 8236 C C . ILE B 1 195 ? -24.20200 125.16900 166.24800 1.000 12.11724 175 ILE B C 1
ATOM 8237 O O . ILE B 1 195 ? -24.53800 123.98500 166.35200 1.000 13.60426 175 ILE B O 1
ATOM 8253 N N . TYR B 1 196 ? -23.75300 125.86700 167.29000 1.000 12.85154 176 TYR B N 1
ATOM 8254 C CA . TYR B 1 196 ? -23.73600 125.25500 168.61700 1.000 12.09092 176 TYR B CA 1
ATOM 8255 C C . TYR B 1 196 ? -25.13100 124.77000 169.01000 1.000 12.81996 176 TYR B C 1
ATOM 8256 O O . TYR B 1 196 ? -25.30600 123.63000 169.46300 1.000 12.04881 176 TYR B O 1
ATOM 8274 N N . GLU B 1 197 ? -26.13100 125.63200 168.88000 1.000 13.52794 177 GLU B N 1
ATOM 8275 C CA . GLU B 1 197 ? -27.47000 125.25000 169.31300 1.000 14.57543 177 GLU B CA 1
ATOM 8276 C C . GLU B 1 197 ? -28.00500 124.07000 168.51400 1.000 13.18316 177 GLU B C 1
ATOM 8277 O O . GLU B 1 197 ? -28.62200 123.16100 169.08400 1.000 14.37278 177 GLU B O 1
ATOM 8289 N N . LYS B 1 198 ? -27.77000 124.05500 167.20400 1.000 12.60941 178 LYS B N 1
ATOM 8290 C CA . LYS B 1 198 ? -28.38000 123.03900 166.35300 1.000 13.86219 178 LYS B CA 1
ATOM 8291 C C . LYS B 1 198 ? -27.71300 121.68100 166.49600 1.000 13.46477 178 LYS B C 1
ATOM 8292 O O . LYS B 1 198 ? -28.39000 120.65300 166.45500 1.000 13.93062 178 LYS B O 1
ATOM 8311 N N . LEU B 1 199 ? -26.39300 121.64600 166.65300 1.000 12.06460 179 LEU B N 1
ATOM 8312 C CA . LEU B 1 199 ? -25.65400 120.39600 166.57800 1.000 11.54875 179 LEU B CA 1
ATOM 8313 C C . LEU B 1 199 ? -25.04600 119.94600 167.89700 1.000 10.70128 179 LEU B C 1
ATOM 8314 O O . LEU B 1 199 ? -24.86300 118.73400 168.09000 1.000 11.59613 179 LEU B O 1
ATOM 8330 N N . TRP B 1 200 ? -24.68900 120.86800 168.78600 1.000 11.08028 180 TRP B N 1
ATOM 8331 C CA . TRP B 1 200 ? -23.83500 120.52800 169.92400 1.000 10.50915 180 TRP B CA 1
ATOM 8332 C C . TRP B 1 200 ? -24.50700 120.64400 171.28200 1.000 10.85393 180 TRP B C 1
ATOM 8333 O O . TRP B 1 200 ? -24.14400 119.90300 172.19500 1.000 11.29609 180 TRP B O 1
ATOM 8354 N N . ALA B 1 201 ? -25.48600 121.52700 171.44500 1.000 11.31715 181 ALA B N 1
ATOM 8355 C CA . ALA B 1 201 ? -26.01300 121.79400 172.78000 1.000 11.75141 181 ALA B CA 1
ATOM 8356 C C . ALA B 1 201 ? -26.59300 120.54000 173.42200 1.000 11.76194 181 ALA B C 1
ATOM 8357 O O . ALA B 1 201 ? -26.48800 120.35300 174.64000 1.000 13.40687 181 ALA B O 1
ATOM 8364 N N . ASP B 1 202 ? -27.21800 119.67200 172.63000 1.000 11.25135 182 ASP B N 1
ATOM 8365 C CA . ASP B 1 202 ? -27.82900 118.45000 173.14700 1.000 11.47243 182 ASP B CA 1
ATOM 8366 C C . ASP B 1 202 ? -26.84300 117.30100 173.29200 1.000 11.76194 182 ASP B C 1
ATOM 8367 O O . ASP B 1 202 ? -27.22500 116.20700 173.70100 1.000 12.09092 182 ASP B O 1
ATOM 8376 N N . ARG B 1 203 ? -25.59000 117.52600 172.94900 1.000 10.96184 183 ARG B N 1
ATOM 8377 C CA . ARG B 1 203 ? -24.53300 116.54100 173.11800 1.000 9.64326 183 ARG B CA 1
ATOM 8378 C C . ARG B 1 203 ? -23.25500 117.30600 173.45500 1.000 10.36966 183 ARG B C 1
ATOM 8379 O O . ARG B 1 203 ? -22.21900 117.17500 172.80000 1.000 10.79077 183 ARG B O 1
ATOM 8400 N N . LYS B 1 204 ? -23.34300 118.12900 174.50200 1.000 10.84077 184 LYS B N 1
ATOM 8401 C CA . LYS B 1 204 ? -22.34300 119.15500 174.74400 1.000 11.43032 184 LYS B CA 1
ATOM 8402 C C . LYS B 1 204 ? -21.00400 118.58300 175.18400 1.000 10.93289 184 LYS B C 1
ATOM 8403 O O . LYS B 1 204 ? -19.99100 119.28000 175.10100 1.000 10.46968 184 LYS B O 1
ATOM 8422 N N . TRP B 1 205 ? -20.96000 117.33700 175.65400 1.000 11.54086 185 TRP B N 1
ATOM 8423 C CA . TRP B 1 205 ? -19.67800 116.78700 176.07600 1.000 10.76708 185 TRP B CA 1
ATOM 8424 C C . TRP B 1 205 ? -18.76800 116.48800 174.89200 1.000 10.57758 185 TRP B C 1
ATOM 8425 O O . TRP B 1 205 ? -17.58500 116.22300 175.09400 1.000 11.85142 185 TRP B O 1
ATOM 8446 N N . LEU B 1 206 ? -19.28700 116.57400 173.66900 1.000 10.37230 186 LEU B N 1
ATOM 8447 C CA . LEU B 1 206 ? -18.48300 116.37300 172.48100 1.000 10.00909 186 LEU B CA 1
ATOM 8448 C C . LEU B 1 206 ? -17.79600 117.65000 172.02600 1.000 10.25123 186 LEU B C 1
ATOM 8449 O O . LEU B 1 206 ? -16.99900 117.60500 171.08500 1.000 10.16438 186 LEU B O 1
ATOM 8465 N N . VAL B 1 207 ? -18.11300 118.78100 172.65200 1.000 10.31966 187 VAL B N 1
ATOM 8466 C CA . VAL B 1 207 ? -17.49100 120.04600 172.28700 1.000 10.19596 187 VAL B CA 1
ATOM 8467 C C . VAL B 1 207 ? -16.02400 120.00700 172.66400 1.000 10.17490 187 VAL B C 1
ATOM 8468 O O . VAL B 1 207 ? -15.65600 119.59900 173.77300 1.000 10.15911 187 VAL B O 1
ATOM 8481 N N . GLY B 1 208 ? -15.17900 120.45900 171.75700 1.000 9.92487 188 GLY B N 1
ATOM 8482 C CA . GLY B 1 208 ? -13.77600 120.55300 172.03000 1.000 9.84855 188 GLY B CA 1
ATOM 8483 C C . GLY B 1 208 ? -13.04600 119.35000 171.48100 1.000 10.53284 188 GLY B C 1
ATOM 8484 O O . GLY B 1 208 ? -13.37800 118.83800 170.40300 1.000 9.71169 188 GLY B O 1
ATOM 8488 N N . PRO B 1 209 ? -12.07600 118.83500 172.23500 1.000 10.68812 189 PRO B N 1
ATOM 8489 C CA . PRO B 1 209 ? -11.21700 117.75100 171.73100 1.000 10.33282 189 PRO B CA 1
ATOM 8490 C C . PRO B 1 209 ? -11.97000 116.49700 171.31200 1.000 10.93289 189 PRO B C 1
ATOM 8491 O O . PRO B 1 209 ? -11.51500 115.81000 170.38600 1.000 10.41704 189 PRO B O 1
ATOM 8502 N N . PRO B 1 210 ? -13.07100 116.10800 171.97000 1.000 10.33019 190 PRO B N 1
ATOM 8503 C CA . PRO B 1 210 ? -13.70400 114.84400 171.55800 1.000 9.86697 190 PRO B CA 1
ATOM 8504 C C . PRO B 1 210 ? -14.18500 114.81500 170.11600 1.000 10.30124 190 PRO B C 1
ATOM 8505 O O . PRO B 1 210 ? -14.25200 113.72200 169.53600 1.000 10.33282 190 PRO B O 1
ATOM 8516 N N . LEU B 1 211 ? -14.58400 115.94600 169.53900 1.000 9.54588 191 LEU B N 1
ATOM 8517 C CA . LEU B 1 211 ? -15.12300 115.91600 168.18700 1.000 9.49588 191 LEU B CA 1
ATOM 8518 C C . LEU B 1 211 ? -15.22200 117.27200 167.50200 1.000 8.44838 191 LEU B C 1
ATOM 8519 O O . LEU B 1 211 ? -14.83500 117.41000 166.33900 1.000 9.51956 191 LEU B O 1
ATOM 8535 N N . SER B 1 212 ? -15.78400 118.27000 168.18100 1.000 9.79328 192 SER B N 1
ATOM 8536 C CA . SER B 1 212 ? -16.14300 119.48200 167.44500 1.000 9.00897 192 SER B CA 1
ATOM 8537 C C . SER B 1 212 ? -14.91400 120.18600 166.89200 1.000 8.94844 192 SER B C 1
ATOM 8538 O O . SER B 1 212 ? -14.93000 120.70600 165.77500 1.000 9.50640 192 SER B O 1
ATOM 8546 N N . PHE B 1 213 ? -13.82100 120.17900 167.64500 1.000 9.14320 193 PHE B N 1
ATOM 8547 C CA . PHE B 1 213 ? -12.62700 120.88700 167.21100 1.000 8.99582 193 PHE B CA 1
ATOM 8548 C C . PHE B 1 213 ? -12.16600 120.39500 165.84100 1.000 9.31427 193 PHE B C 1
ATOM 8549 O O . PHE B 1 213 ? -11.92700 121.18900 164.92500 1.000 9.24848 193 PHE B O 1
ATOM 8566 N N . ALA B 1 214 ? -12.03400 119.07600 165.68800 1.000 8.99055 194 ALA B N 1
ATOM 8567 C CA . ALA B 1 214 ? -11.55000 118.51300 164.43300 1.000 9.16952 194 ALA B CA 1
ATOM 8568 C C . ALA B 1 214 ? -12.51700 118.77400 163.29700 1.000 9.16689 194 ALA B C 1
ATOM 8569 O O . ALA B 1 214 ? -12.08800 119.02500 162.16900 1.000 8.62998 194 ALA B O 1
ATOM 8576 N N . HIS B 1 215 ? -13.82400 118.73200 163.56900 1.000 9.65379 195 HIS B N 1
ATOM 8577 C CA . HIS B 1 215 ? -14.78800 119.02600 162.51100 1.000 9.42745 195 HIS B CA 1
ATOM 8578 C C . HIS B 1 215 ? -14.56400 120.40800 161.91700 1.000 9.67221 195 HIS B C 1
ATOM 8579 O O . HIS B 1 215 ? -14.64400 120.58100 160.70600 1.000 10.66970 195 HIS B O 1
ATOM 8593 N N . GLY B 1 216 ? -14.26200 121.40000 162.75200 1.000 10.39072 196 GLY B N 1
ATOM 8594 C CA . GLY B 1 216 ? -14.03000 122.73600 162.23300 1.000 9.19321 196 GLY B CA 1
ATOM 8595 C C . GLY B 1 216 ? -12.74300 122.82300 161.42500 1.000 8.75894 196 GLY B C 1
ATOM 8596 O O . GLY B 1 216 ? -12.73500 123.30400 160.28600 1.000 9.13004 196 GLY B O 1
ATOM 8600 N N . VAL B 1 217 ? -11.63800 122.32700 161.98500 1.000 8.45628 197 VAL B N 1
ATOM 8601 C CA . VAL B 1 217 ? -10.36100 122.52600 161.31600 1.000 8.92475 197 VAL B CA 1
ATOM 8602 C C . VAL B 1 217 ? -10.31600 121.76400 160.00500 1.000 8.70368 197 VAL B C 1
ATOM 8603 O O . VAL B 1 217 ? -9.84500 122.27800 158.99700 1.000 9.03266 197 VAL B O 1
ATOM 8616 N N . SER B 1 218 ? -10.78900 120.52300 160.00000 1.000 8.74842 198 SER B N 1
ATOM 8617 C CA . SER B 1 218 ? -10.74700 119.72700 158.77800 1.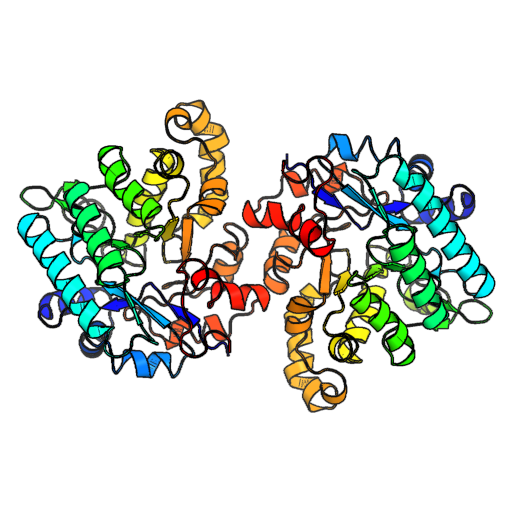000 9.46692 198 SER B CA 1
ATOM 8618 C C . SER B 1 218 ? -11.59000 120.36500 157.68500 1.000 8.99318 198 SER B C 1
ATOM 8619 O O . SER B 1 218 ? -11.19400 120.38400 156.51600 1.000 9.26427 198 SER B O 1
ATOM 8627 N N . LEU B 1 219 ? -12.76400 120.88100 158.04500 1.000 8.66946 199 LEU B N 1
ATOM 8628 C CA . LEU B 1 219 ? -13.59700 121.59600 157.08100 1.000 9.00634 199 LEU B CA 1
ATOM 8629 C C . LEU B 1 219 ? -12.83600 122.75100 156.46000 1.000 9.22742 199 LEU B C 1
ATOM 8630 O O . LEU B 1 219 ? -12.85300 122.93900 155.24000 1.000 9.35638 199 LEU B O 1
ATOM 8646 N N . HIS B 1 220 ? -12.15400 123.53400 157.29300 1.000 9.55904 200 HIS B N 1
ATOM 8647 C CA . HIS B 1 220 ? -11.51400 124.74500 156.80100 1.000 9.26427 200 HIS B CA 1
ATOM 8648 C C . HIS B 1 220 ? -10.32100 124.41200 155.91500 1.000 8.50102 200 HIS B C 1
ATOM 8649 O O . HIS B 1 220 ? -10.13800 125.01600 154.85000 1.000 8.89580 200 HIS B O 1
ATOM 8663 N N . VAL B 1 221 ? -9.48500 123.46900 156.35200 1.000 8.42996 201 VAL B N 1
ATOM 8664 C CA . VAL B 1 221 ? -8.29100 123.10800 155.58500 1.000 8.09308 201 VAL B CA 1
ATOM 8665 C C . VAL B 1 221 ? -8.64600 122.37900 154.28600 1.000 9.28006 201 VAL B C 1
ATOM 8666 O O . VAL B 1 221 ? -8.05300 122.64400 153.23800 1.000 9.80118 201 VAL B O 1
ATOM 8679 N N . LEU B 1 222 ? -9.61900 121.46600 154.33000 1.000 8.65893 202 LEU B N 1
ATOM 8680 C CA . LEU B 1 222 ? -10.09000 120.84000 153.09800 1.000 9.25900 202 LEU B CA 1
ATOM 8681 C C . LEU B 1 222 ? -10.81400 121.83600 152.21100 1.000 9.27743 202 LEU B C 1
ATOM 8682 O O . LEU B 1 222 ? -10.82600 121.66100 150.98500 1.000 9.86960 202 LEU B O 1
ATOM 8698 N N . GLY B 1 223 ? -11.36300 122.90500 152.79200 1.000 9.76696 203 GLY B N 1
ATOM 8699 C CA . GLY B 1 223 ? -11.86500 123.99900 151.98200 1.000 9.34849 203 GLY B CA 1
ATOM 8700 C C . GLY B 1 223 ? -10.75300 124.71700 151.25100 1.000 9.28532 203 GLY B C 1
ATOM 8701 O O . GLY B 1 223 ? -10.87600 125.02600 150.06500 1.000 9.45377 203 GLY B O 1
ATOM 8705 N N . MET B 1 224 ? -9.65100 124.99200 151.94600 1.000 9.08267 204 MET B N 1
ATOM 8706 C CA . MET B 1 224 ? -8.49500 125.58000 151.27700 1.000 8.59314 204 MET B CA 1
ATOM 8707 C C . MET B 1 224 ? -8.00600 124.68700 150.14400 1.000 9.27216 204 MET B C 1
ATOM 8708 O O . MET B 1 224 ? -7.66000 125.17500 149.05800 1.000 9.49851 204 MET B O 1
ATOM 8722 N N . VAL B 1 225 ? -7.98700 123.37100 150.36800 1.000 9.14320 205 VAL B N 1
ATOM 8723 C CA . VAL B 1 225 ? -7.58000 122.44800 149.31300 1.000 9.92487 205 VAL B CA 1
ATOM 8724 C C . VAL B 1 225 ? -8.49800 122.56800 148.10300 1.000 9.09583 205 VAL B C 1
ATOM 8725 O O . VAL B 1 225 ? -8.03100 122.73800 146.97000 1.000 10.37230 205 VAL B O 1
ATOM 8738 N N . THR B 1 226 ? -9.81400 122.43000 148.31500 1.000 9.26164 206 THR B N 1
ATOM 8739 C CA . THR B 1 226 ? -10.75800 122.29000 147.21500 1.000 9.58273 206 THR B CA 1
ATOM 8740 C C . THR B 1 226 ? -11.11700 123.61300 146.57200 1.000 10.43809 206 THR B C 1
ATOM 8741 O O . THR B 1 226 ? -11.69100 123.60700 145.47900 1.000 12.88576 206 THR B O 1
ATOM 8752 N N . ASN B 1 227 ? -10.77500 124.73200 147.21000 1.000 10.31439 207 ASN B N 1
ATOM 8753 C CA . ASN B 1 227 ? -10.93800 126.05800 146.65100 1.000 10.51968 207 ASN B CA 1
ATOM 8754 C C . ASN B 1 227 ? -9.65100 126.61900 146.08100 1.000 11.14871 207 ASN B C 1
ATOM 8755 O O . ASN B 1 227 ? -9.60300 127.80500 145.75000 1.000 12.24621 207 ASN B O 1
ATOM 8766 N N . GLY B 1 228 ? -8.62500 125.79200 145.94000 1.000 11.01974 208 GLY B N 1
ATOM 8767 C CA . GLY B 1 228 ? -7.46300 126.15900 145.16600 1.000 11.01974 208 GLY B CA 1
ATOM 8768 C C . GLY B 1 228 ? -6.42200 126.99100 145.86900 1.000 10.36966 208 GLY B C 1
ATOM 8769 O O . GLY B 1 228 ? -5.52300 127.49600 145.19800 1.000 10.45652 208 GLY B O 1
ATOM 8773 N N . VAL B 1 229 ? -6.48500 127.12800 147.19700 1.000 9.55115 209 VAL B N 1
ATOM 8774 C CA . VAL B 1 229 ? -5.53300 127.99700 147.88000 1.000 10.34598 209 VAL B CA 1
ATOM 8775 C C . VAL B 1 229 ? -4.10900 127.53300 147.62600 1.000 9.79854 209 VAL B C 1
ATOM 8776 O O . VAL B 1 229 ? -3.21500 128.34800 147.37500 1.000 10.09858 209 VAL B O 1
ATOM 8789 N N . PHE B 1 230 ? -3.87100 126.21900 147.69400 1.000 10.18017 210 PHE B N 1
ATOM 8790 C CA . PHE B 1 230 ? -2.53700 125.67300 147.51600 1.000 10.99606 210 PHE B CA 1
ATOM 8791 C C . PHE B 1 230 ? -2.12200 125.61200 146.05500 1.000 11.20924 210 PHE B C 1
ATOM 8792 O O . PHE B 1 230 ? -0.94500 125.40800 145.77300 1.000 11.63297 210 PHE B O 1
ATOM 8809 N N . ASP B 1 231 ? -3.05200 125.83100 145.12700 1.000 10.99342 211 ASP B N 1
ATOM 8810 C CA . ASP B 1 231 ? -2.68700 125.97100 143.72100 1.000 11.47243 211 ASP B CA 1
ATOM 8811 C C . ASP B 1 231 ? -2.23100 127.39400 143.40800 1.000 12.50150 211 ASP B C 1
ATOM 8812 O O . ASP B 1 231 ? -1.25100 127.58600 142.68100 1.000 12.00933 211 ASP B O 1
ATOM 8821 N N . ARG B 1 232 ? -2.94000 128.38600 143.94500 1.000 12.35938 212 ARG B N 1
ATOM 8822 C CA . ARG B 1 232 ? -2.52700 129.77900 143.81600 1.000 11.70403 212 ARG B CA 1
ATOM 8823 C C . ARG B 1 232 ? -1.28300 130.07600 144.63800 1.000 12.36990 212 ARG B C 1
ATOM 8824 O O . ARG B 1 232 ? -0.50800 130.97000 144.28500 1.000 13.22790 212 ARG B O 1
ATOM 8845 N N . HIS B 1 233 ? -1.10100 129.37200 145.75600 1.000 10.47231 213 HIS B N 1
ATOM 8846 C CA . HIS B 1 233 ? -0.01200 129.63800 146.69100 1.000 10.97237 213 HIS B CA 1
ATOM 8847 C C . HIS B 1 233 ? 0.70100 128.33900 146.98100 1.000 10.67760 213 HIS B C 1
ATOM 8848 O O . HIS B 1 233 ? 0.65900 127.83600 148.10500 1.000 10.60653 213 HIS B O 1
ATOM 8862 N N . PRO B 1 234 ? 1.39700 127.78400 145.99200 1.000 11.42769 214 PRO B N 1
ATOM 8863 C CA . PRO B 1 234 ? 2.01400 126.46200 146.18600 1.000 11.86195 214 PRO B CA 1
ATOM 8864 C C . PRO B 1 234 ? 3.11100 126.42400 147.23900 1.000 11.08291 214 PRO B C 1
ATOM 8865 O O . PRO B 1 234 ? 3.44400 125.32300 147.70300 1.000 11.71456 214 PRO B O 1
ATOM 8876 N N . LYS B 1 235 ? 3.69600 127.56400 147.61700 1.000 11.22503 215 LYS B N 1
ATOM 8877 C CA . LYS B 1 235 ? 4.67400 127.57300 148.69400 1.000 10.85130 215 LYS B CA 1
ATOM 8878 C C . LYS B 1 235 ? 4.04300 127.55600 150.08400 1.000 9.93014 215 LYS B C 1
ATOM 8879 O O . LYS B 1 235 ? 4.77100 127.37900 151.06800 1.000 10.71444 215 LYS B O 1
ATOM 8898 N N . LEU B 1 236 ? 2.73100 127.75400 150.19200 1.000 9.28006 216 LEU B N 1
ATOM 8899 C CA . LEU B 1 236 ? 2.09600 127.97300 151.48800 1.000 9.51430 216 LEU B CA 1
ATOM 8900 C C . LEU B 1 236 ? 2.14800 126.72300 152.36700 1.000 9.56167 216 LEU B C 1
ATOM 8901 O O . LEU B 1 236 ? 1.79900 125.62600 151.92100 1.000 10.12490 216 LEU B O 1
ATOM 8917 N N . GLN B 1 237 ? 2.52500 126.90100 153.63100 1.000 9.70643 217 GLN B N 1
ATOM 8918 C CA . GLN B 1 237 ? 2.56100 125.82000 154.61300 1.000 9.76433 217 GLN B CA 1
ATOM 8919 C C . GLN B 1 237 ? 1.48000 126.02100 155.66300 1.000 9.42481 217 GLN B C 1
ATOM 8920 O O . GLN B 1 237 ? 1.46900 127.04900 156.34600 1.000 10.69076 217 GLN B O 1
ATOM 8934 N N . ILE B 1 238 ? 0.59200 125.02800 155.78300 1.000 8.66946 218 ILE B N 1
ATOM 8935 C CA . ILE B 1 238 ? -0.48400 124.98600 156.76400 1.000 9.49588 218 ILE B CA 1
ATOM 8936 C C . ILE B 1 238 ? -0.26000 123.83700 157.73300 1.000 9.63273 218 ILE B C 1
ATOM 8937 O O . ILE B 1 238 ? 0.08600 122.72500 157.32200 1.000 10.90920 218 ILE B O 1
ATOM 8953 N N . ILE B 1 239 ? -0.44900 124.10900 159.01900 1.000 9.25900 219 ILE B N 1
ATOM 8954 C CA . ILE B 1 239 ? -0.24400 123.13600 160.08000 1.000 9.04582 219 ILE B CA 1
ATOM 8955 C C . ILE B 1 239 ? -1.58500 122.84400 160.74500 1.000 7.18770 219 ILE B C 1
ATOM 8956 O O . ILE B 1 239 ? -2.32500 123.77000 161.11300 1.000 9.06688 219 ILE B O 1
ATOM 8972 N N . MET B 1 240 ? -1.86200 121.55500 160.97400 1.000 7.65092 220 MET B N 1
ATOM 8973 C CA . MET B 1 240 ? -2.97700 121.11700 161.79700 1.000 7.66934 220 MET B CA 1
ATOM 8974 C C . MET B 1 240 ? -2.45500 120.35500 163.00400 1.000 7.61407 220 MET B C 1
ATOM 8975 O O . MET B 1 240 ? -1.52000 119.56200 162.89300 1.000 8.92739 220 MET B O 1
ATOM 8989 N N . GLY B 1 241 ? -3.08300 120.57200 164.15300 1.000 7.78251 221 GLY B N 1
ATOM 8990 C CA . GLY B 1 241 ? -2.77500 119.80100 165.33300 1.000 7.26140 221 GLY B CA 1
ATOM 8991 C C . GLY B 1 241 ? -3.53800 118.48900 165.39100 1.000 7.81409 221 GLY B C 1
ATOM 8992 O O . GLY B 1 241 ? -4.26000 118.10000 164.47100 1.000 8.56418 221 GLY B O 1
ATOM 8996 N N . HIS B 1 242 ? -3.31800 117.75700 166.49100 1.000 8.12992 222 HIS B N 1
ATOM 8997 C CA . HIS B 1 242 ? -4.16700 116.60600 166.82200 1.000 8.39311 222 HIS B CA 1
ATOM 8998 C C . HIS B 1 242 ? -4.09300 115.54400 165.73200 1.000 8.28520 222 HIS B C 1
ATOM 8999 O O . HIS B 1 242 ? -5.09400 114.94200 165.34900 1.000 8.81421 222 HIS B O 1
ATOM 9014 N N . LEU B 1 243 ? -2.87300 115.32800 165.24900 1.000 7.80620 223 LEU B N 1
ATOM 9015 C CA . LEU B 1 243 ? -2.56900 114.36200 164.19300 1.000 8.29836 223 LEU B CA 1
ATOM 9016 C C . LEU B 1 243 ? -3.39200 114.59200 162.93800 1.000 9.32743 223 LEU B C 1
ATOM 9017 O O . LEU B 1 243 ? -3.65000 113.67000 162.16900 1.000 8.85369 223 LEU B O 1
ATOM 9033 N N . GLY B 1 244 ? -3.79600 115.82500 162.69500 1.000 8.60893 224 GLY B N 1
ATOM 9034 C CA . GLY B 1 244 ? -4.44000 116.16400 161.44900 1.000 8.20362 224 GLY B CA 1
ATOM 9035 C C . GLY B 1 244 ? -5.94700 116.16600 161.46200 1.000 8.99845 224 GLY B C 1
ATOM 9036 O O . GLY B 1 244 ? -6.55500 116.19300 160.38300 1.000 8.56682 224 GLY B O 1
ATOM 9040 N N . GLU B 1 245 ? -6.56200 116.20600 162.64000 1.000 8.76947 225 GLU B N 1
ATOM 9041 C CA . GLU B 1 245 ? -7.97800 116.52300 162.77300 1.000 8.87212 225 GLU B CA 1
ATOM 9042 C C . GLU B 1 245 ? -8.81500 115.58300 161.90900 1.000 8.36153 225 GLU B C 1
ATOM 9043 O O . GLU B 1 245 ? -9.69700 115.99400 161.15500 1.000 8.69841 225 GLU B O 1
ATOM 9055 N N . HIS B 1 246 ? -8.49700 114.29800 162.03300 1.000 8.43785 226 HIS B N 1
ATOM 9056 C CA . HIS B 1 246 ? -9.14800 113.18400 161.36000 1.000 9.10109 226 HIS B CA 1
ATOM 9057 C C . HIS B 1 246 ? -8.73300 112.95200 159.91700 1.000 8.58261 226 HIS B C 1
ATOM 9058 O O . HIS B 1 246 ? -9.03500 111.89100 159.36500 1.000 9.30375 226 HIS B O 1
ATOM 9072 N N . VAL B 1 247 ? -8.15700 113.94900 159.24700 1.000 8.96950 227 VAL B N 1
ATOM 9073 C CA . VAL B 1 247 ? -7.95500 113.84500 157.80300 1.000 9.38534 227 VAL B CA 1
ATOM 9074 C C . VAL B 1 247 ? -7.13600 112.61600 157.42600 1.000 10.01173 227 VAL B C 1
ATOM 9075 O O . VAL B 1 247 ? -7.50700 111.93400 156.46900 1.000 9.08793 227 VAL B O 1
ATOM 9088 N N . PRO B 1 248 ? -6.04000 112.28400 158.11700 1.000 9.06424 228 PRO B N 1
ATOM 9089 C CA . PRO B 1 248 ? -5.26900 111.09800 157.68600 1.000 7.99570 228 PRO B CA 1
ATOM 9090 C C . PRO B 1 248 ? -6.08100 109.81300 157.67500 1.000 8.78263 228 PRO B C 1
ATOM 9091 O O . PRO B 1 248 ? -5.82800 108.94100 156.83100 1.000 8.62472 228 PRO B O 1
ATOM 9102 N N . PHE B 1 249 ? -7.08300 109.68900 158.54400 1.000 7.75093 229 PHE B N 1
ATOM 9103 C CA . PHE B 1 249 ? -7.89000 108.48100 158.57200 1.000 7.79567 229 PHE B CA 1
ATOM 9104 C C . PHE B 1 249 ? -8.58700 108.27900 157.24700 1.000 8.59050 229 PHE B C 1
ATOM 9105 O O . PHE B 1 249 ? -8.77100 107.15000 156.79200 1.000 8.12992 229 PHE B O 1
ATOM 9122 N N . ASP B 1 250 ? -8.98400 109.37100 156.60700 1.000 8.52734 230 ASP B N 1
ATOM 9123 C CA . ASP B 1 250 ? -9.71400 109.29100 155.35200 1.000 8.39838 230 ASP B CA 1
ATOM 9124 C C . ASP B 1 250 ? -8.84300 109.63800 154.14700 1.000 8.36416 230 ASP B C 1
ATOM 9125 O O . ASP B 1 250 ? -9.38100 109.95400 153.08600 1.000 9.85908 230 ASP B O 1
ATOM 9134 N N . MET B 1 251 ? -7.52400 109.53100 154.26400 1.000 8.15361 231 MET B N 1
ATOM 9135 C CA . MET B 1 251 ? -6.71000 109.87800 153.11200 1.000 8.95107 231 MET B CA 1
ATOM 9136 C C . MET B 1 251 ? -7.09900 109.02800 151.91400 1.000 8.39838 231 MET B C 1
ATOM 9137 O O . MET B 1 251 ? -7.22900 109.54100 150.80400 1.000 9.54325 231 MET B O 1
ATOM 9151 N N . TRP B 1 252 ? -7.28800 107.71700 152.12600 1.000 8.56945 232 TRP B N 1
ATOM 9152 C CA . TRP B 1 252 ? -7.68500 106.84900 151.01600 1.000 8.42206 232 TRP B CA 1
ATOM 9153 C C . TRP B 1 252 ? -9.04100 107.27600 150.45400 1.000 8.64841 232 TRP B C 1
ATOM 9154 O O . TRP B 1 252 ? -9.23400 107.32700 149.23500 1.000 9.18005 232 TRP B O 1
ATOM 9175 N N . ARG B 1 253 ? -9.99000 107.57200 151.33900 1.000 8.25625 233 ARG B N 1
ATOM 9176 C CA . ARG B 1 253 ? -11.37500 107.80700 150.95600 1.000 8.13782 233 ARG B CA 1
ATOM 9177 C C . ARG B 1 253 ? -11.54200 109.16300 150.29500 1.000 8.54313 233 ARG B C 1
ATOM 9178 O O . ARG B 1 253 ? -12.23300 109.27100 149.27900 1.000 9.25637 233 ARG B O 1
ATOM 9199 N N . ILE B 1 254 ? -10.90900 110.19800 150.85500 1.000 8.16150 234 ILE B N 1
ATOM 9200 C CA . ILE B 1 254 ? -10.88600 111.51300 150.21900 1.000 8.55103 234 ILE B CA 1
ATOM 9201 C C . ILE B 1 254 ? -10.21200 111.42700 148.86200 1.000 8.86159 234 ILE B C 1
ATOM 9202 O O . ILE B 1 254 ? -10.72700 111.93400 147.86000 1.000 9.60115 234 ILE B O 1
ATOM 9218 N N . ASN B 1 255 ? -9.04300 110.78400 148.80700 1.000 9.08267 235 ASN B N 1
ATOM 9219 C CA . ASN B 1 255 ? -8.34000 110.68100 147.54000 1.000 8.92212 235 ASN B CA 1
ATOM 9220 C C . ASN B 1 255 ? -9.20400 109.99400 146.48500 1.000 9.35112 235 ASN B C 1
ATOM 9221 O O . ASN B 1 255 ? -9.29200 110.45800 145.35000 1.000 9.74064 235 ASN B O 1
ATOM 9232 N N . HIS B 1 256 ? -9.86700 108.89800 146.86200 1.000 9.94067 236 HIS B N 1
ATOM 9233 C CA . HIS B 1 256 ? -10.72900 108.17800 145.93000 1.000 9.44850 236 HIS B CA 1
ATOM 9234 C C . HIS B 1 256 ? -11.90400 109.04600 145.48400 1.000 9.43534 236 HIS B C 1
ATOM 9235 O O . HIS B 1 256 ? -12.19500 109.14300 144.28900 1.000 9.87224 236 HIS B O 1
ATOM 9249 N N . TRP B 1 257 ? -12.56600 109.71600 146.43400 1.000 9.50114 237 TRP B N 1
ATOM 9250 C CA . TRP B 1 257 ? -13.72800 110.54600 146.11800 1.000 10.15385 237 TRP B CA 1
ATOM 9251 C C . TRP B 1 257 ? -13.35400 111.84600 145.42200 1.000 10.61180 237 TRP B C 1
ATOM 9252 O O . TRP B 1 257 ? -14.21200 112.43100 144.76700 1.000 13.25948 237 TRP B O 1
ATOM 9273 N N . PHE B 1 258 ? -12.09800 112.27700 145.52400 1.000 9.76170 238 PHE B N 1
ATOM 9274 C CA . PHE B 1 258 ? -11.60700 113.35300 144.66500 1.000 10.48284 238 PHE B CA 1
ATOM 9275 C C . PHE B 1 258 ? -11.23900 112.80700 143.28000 1.000 10.68549 238 PHE B C 1
ATOM 9276 O O . PHE B 1 258 ? -11.91300 113.08600 142.28400 1.000 13.04893 238 PHE B O 1
ATOM 9293 N N . GLU B 1 259 ? -10.18500 111.99000 143.20300 1.000 11.13818 239 GLU B N 1
ATOM 9294 C CA . GLU B 1 259 ? -9.63400 111.63000 141.89900 1.000 10.22491 239 GLU B CA 1
ATOM 9295 C C . GLU B 1 259 ? -10.59100 110.79100 141.05300 1.000 11.45927 239 GLU B C 1
ATOM 9296 O O . GLU B 1 259 ? -10.57700 110.91300 139.82500 1.000 13.12263 239 GLU B O 1
ATOM 9308 N N . ASP B 1 260 ? -11.41300 109.94200 141.66900 1.000 11.44085 240 ASP B N 1
ATOM 9309 C CA . ASP B 1 260 ? -12.24400 109.00300 140.92800 1.000 11.79878 240 ASP B CA 1
ATOM 9310 C C . ASP B 1 260 ? -13.70500 109.43400 140.85500 1.000 11.84879 240 ASP B C 1
ATOM 9311 O O . ASP B 1 260 ? -14.51000 108.71700 140.25100 1.000 13.04104 240 ASP B O 1
ATOM 9320 N N . ARG B 1 261 ? -14.06500 110.56300 141.47100 1.000 10.82498 241 ARG B N 1
ATOM 9321 C CA . ARG B 1 261 ? -15.45500 111.01000 141.50200 1.000 11.58560 241 ARG B CA 1
ATOM 9322 C C . ARG B 1 261 ? -15.54900 112.51900 141.28200 1.000 12.56203 241 ARG B C 1
ATOM 9323 O O . ARG B 1 261 ? -15.87600 112.96700 140.17800 1.000 13.04104 241 ARG B O 1
ATOM 9344 N N . LYS B 1 262 ? -15.27800 113.31700 142.31700 1.000 11.65140 242 LYS B N 1
ATOM 9345 C CA . LYS B 1 262 ? -15.57000 114.74500 142.22200 1.000 12.07513 242 LYS B CA 1
ATOM 9346 C C . LYS B 1 262 ? -14.74000 115.42600 141.14300 1.000 11.48032 242 LYS B C 1
ATOM 9347 O O . LYS B 1 262 ? -15.20900 116.36900 140.50400 1.000 11.63561 242 LYS B O 1
ATOM 9366 N N . LYS B 1 263 ? -13.50500 114.97400 140.91800 1.000 11.08291 243 LYS B N 1
ATOM 9367 C CA . LYS B 1 263 ? -12.68100 115.56300 139.85900 1.000 13.30949 243 LYS B CA 1
ATOM 9368 C C . LYS B 1 263 ? -13.13200 115.21100 138.45200 1.000 14.08064 243 LYS B C 1
ATOM 9369 O O . LYS B 1 263 ? -12.56500 115.73800 137.48900 1.000 14.67018 243 LYS B O 1
ATOM 9388 N N . LEU B 1 264 ? -14.16000 114.38900 138.30700 1.000 13.53320 244 LEU B N 1
ATOM 9389 C CA . LEU B 1 264 ? -14.79400 114.16400 137.01800 1.000 14.07274 244 LEU B CA 1
ATOM 9390 C C . LEU B 1 264 ? -16.07900 114.96300 136.89000 1.000 14.79651 244 LEU B C 1
ATOM 9391 O O . LEU B 1 264 ? -16.73800 114.89700 135.85000 1.000 16.99151 244 LEU B O 1
ATOM 9407 N N . LEU B 1 265 ? -16.42600 115.73400 137.91400 1.000 13.75954 245 LEU B N 1
ATOM 9408 C CA . LEU B 1 265 ? -17.69200 116.44500 137.97100 1.000 13.12789 245 LEU B CA 1
ATOM 9409 C C . LEU B 1 265 ? -17.52300 117.94300 138.15200 1.000 14.14643 245 LEU B C 1
ATOM 9410 O O . LEU B 1 265 ? -18.53200 118.65600 138.20400 1.000 14.20170 245 LEU B O 1
ATOM 9426 N N . GLY B 1 266 ? -16.29100 118.43500 138.28100 1.000 12.50676 246 GLY B N 1
ATOM 9427 C CA . GLY B 1 266 ? -16.05600 119.85900 138.39300 1.000 13.81481 246 GLY B CA 1
ATOM 9428 C C . GLY B 1 266 ? -15.01300 120.28200 139.40200 1.000 13.06472 246 GLY B C 1
ATOM 9429 O O . GLY B 1 266 ? -14.53500 121.41500 139.34000 1.000 12.79101 246 GLY B O 1
ATOM 9433 N N . LEU B 1 267 ? -14.64000 119.40600 140.34200 1.000 11.77510 247 LEU B N 1
ATOM 9434 C CA . LEU B 1 267 ? -13.64100 119.79300 141.33700 1.000 11.03553 247 LEU B CA 1
ATOM 9435 C C . LEU B 1 267 ? -12.31100 120.18300 140.69600 1.000 11.88300 247 LEU B C 1
ATOM 9436 O O . LEU B 1 267 ? -11.61300 121.04800 141.22000 1.000 12.15935 247 LEU B O 1
ATOM 9452 N N . ALA B 1 268 ? -11.93200 119.56300 139.57500 1.000 12.00670 248 ALA B N 1
ATOM 9453 C CA . ALA B 1 268 ? -10.63800 119.84700 138.96800 1.000 12.46465 248 ALA B CA 1
ATOM 9454 C C . ALA B 1 268 ? -10.50200 121.30000 138.55300 1.000 12.82522 248 ALA B C 1
ATOM 9455 O O . ALA B 1 268 ? -9.37900 121.77400 138.39000 1.000 14.74387 248 ALA B O 1
ATOM 9462 N N . GLU B 1 269 ? -11.60900 122.02400 138.40700 1.000 13.19632 249 GLU B N 1
ATOM 9463 C CA . GLU B 1 269 ? -11.53700 123.42900 138.02900 1.000 12.88312 249 GLU B CA 1
ATOM 9464 C C . GLU B 1 269 ? -10.87700 124.27700 139.10700 1.000 13.46477 249 GLU B C 1
ATOM 9465 O O . GLU B 1 269 ? -10.25600 125.30000 138.79800 1.000 15.17287 249 GLU B O 1
ATOM 9477 N N . THR B 1 270 ? -10.99200 123.88300 140.37100 1.000 12.89628 250 THR B N 1
ATOM 9478 C CA . THR B 1 270 ? -10.43600 124.66800 141.46600 1.000 12.31200 250 THR B CA 1
ATOM 9479 C C . THR B 1 270 ? -9.47800 123.87000 142.34700 1.000 11.96196 250 THR B C 1
ATOM 9480 O O . THR B 1 270 ? -9.16100 124.31200 143.45000 1.000 12.51992 250 THR B O 1
ATOM 9491 N N . CYS B 1 271 ? -8.99800 122.70300 141.89400 1.000 11.21450 251 CYS B N 1
ATOM 9492 C CA . CYS B 1 271 ? -8.22000 121.80700 142.74600 1.000 11.14871 251 CYS B CA 1
ATOM 9493 C C . CYS B 1 271 ? -7.37200 120.94400 141.81200 1.000 11.05133 251 CYS B C 1
ATOM 9494 O O . CYS B 1 271 ? -7.89300 120.01100 141.18700 1.000 11.99091 251 CYS B O 1
ATOM 9502 N N . LYS B 1 272 ? -6.08200 121.27700 141.70300 1.000 11.68035 252 LYS B N 1
ATOM 9503 C CA . LYS B 1 272 ? -5.25500 120.76700 140.61300 1.000 12.20936 252 LYS B CA 1
ATOM 9504 C C . LYS B 1 272 ? -4.31300 119.63700 141.00000 1.000 12.83838 252 LYS B C 1
ATOM 9505 O O . LYS B 1 272 ? -3.72700 119.01500 140.10300 1.000 14.40962 252 LYS B O 1
ATOM 9524 N N . LYS B 1 273 ? -4.14200 119.35600 142.28600 1.000 11.81984 253 LYS B N 1
ATOM 9525 C CA . LYS B 1 273 ? -3.28100 118.27500 142.74700 1.000 10.24597 253 LYS B CA 1
ATOM 9526 C C . LYS B 1 273 ? -4.09500 117.30300 143.59300 1.000 9.73801 253 LYS B C 1
ATOM 9527 O O . LYS B 1 273 ? -5.25600 117.55000 143.92300 1.000 10.28544 253 LYS B O 1
ATOM 9546 N N . THR B 1 274 ? -3.48700 116.17400 143.93200 1.000 9.31427 254 THR B N 1
ATOM 9547 C CA . THR B 1 274 ? -4.18100 115.22100 144.78300 1.000 9.16162 254 THR B CA 1
ATOM 9548 C C . THR B 1 274 ? -4.05800 115.63400 146.25400 1.000 8.88264 254 THR B C 1
ATOM 9549 O O . THR B 1 274 ? -3.16700 116.38700 146.63900 1.000 9.58799 254 THR B O 1
ATOM 9560 N N . ILE B 1 275 ? -4.93600 115.07000 147.09000 1.000 8.35363 255 ILE B N 1
ATOM 9561 C CA . ILE B 1 275 ? -4.83400 115.29900 148.52500 1.000 9.29059 255 ILE B CA 1
ATOM 9562 C C . ILE B 1 275 ? -3.47900 114.83700 149.03900 1.000 9.60641 255 ILE B C 1
ATOM 9563 O O . ILE B 1 275 ? -2.88600 115.47700 149.90600 1.000 8.81948 255 ILE B O 1
ATOM 9579 N N . ARG B 1 276 ? -2.94700 113.74900 148.47500 1.000 9.99330 256 ARG B N 1
ATOM 9580 C CA . ARG B 1 276 ? -1.62000 113.29000 148.87500 1.000 9.16162 256 ARG B CA 1
ATOM 9581 C C . ARG B 1 276 ? -0.54800 114.30000 148.49100 1.000 8.32205 256 ARG B C 1
ATOM 9582 O O . ARG B 1 276 ? 0.39000 114.54600 149.26700 1.000 9.17478 256 ARG B O 1
ATOM 9603 N N . ASP B 1 277 ? -0.67900 114.92300 147.31500 1.000 9.16689 257 ASP B N 1
ATOM 9604 C CA . ASP B 1 277 ? 0.28000 115.95600 146.93800 1.000 9.56694 257 ASP B CA 1
ATOM 9605 C C . ASP B 1 277 ? 0.25600 117.10700 147.93800 1.000 9.31427 257 ASP B C 1
ATOM 9606 O O . ASP B 1 277 ? 1.30500 117.63700 148.32600 1.000 9.34323 257 ASP B O 1
ATOM 9615 N N . TYR B 1 278 ? -0.93500 117.54400 148.33600 1.000 9.24585 258 TYR B N 1
ATOM 9616 C CA . TYR B 1 278 ? -1.00200 118.65900 149.27100 1.000 9.15373 258 TYR B CA 1
ATOM 9617 C C . TYR B 1 278 ? -0.39300 118.30100 150.62100 1.000 8.77737 258 TYR B C 1
ATOM 9618 O O . TYR B 1 278 ? 0.20500 119.16100 151.26900 1.000 8.76158 258 TYR B O 1
ATOM 9636 N N . PHE B 1 279 ? -0.53000 117.05200 151.06800 1.000 8.57471 259 PHE B N 1
ATOM 9637 C CA . PHE B 1 279 ? 0.15100 116.68600 152.30600 1.000 8.11413 259 PHE B CA 1
ATOM 9638 C C . PHE B 1 279 ? 1.65600 116.54600 152.13800 1.000 9.91171 259 PHE B C 1
ATOM 9639 O O . PHE B 1 279 ? 2.38400 116.72800 153.12100 1.000 11.00395 259 PHE B O 1
ATOM 9656 N N . ALA B 1 280 ? 2.13400 116.26100 150.92700 1.000 8.77737 260 ALA B N 1
ATOM 9657 C CA . ALA B 1 280 ? 3.57000 116.20800 150.69600 1.000 9.80118 260 ALA B CA 1
ATOM 9658 C C . ALA B 1 280 ? 4.17500 117.59200 150.55400 1.000 10.85393 260 ALA B C 1
ATOM 9659 O O . ALA B 1 280 ? 5.35000 117.77600 150.87900 1.000 10.86183 260 ALA B O 1
ATOM 9666 N N . GLU B 1 281 ? 3.38300 118.57500 150.11600 1.000 10.70391 261 GLU B N 1
ATOM 9667 C CA . GLU B 1 281 ? 3.91600 119.85900 149.69800 1.000 10.61706 261 GLU B CA 1
ATOM 9668 C C . GLU B 1 281 ? 3.48300 121.03300 150.55000 1.000 9.66432 261 GLU B C 1
ATOM 9669 O O . GLU B 1 281 ? 4.23500 121.99300 150.65000 1.000 10.23281 261 GLU B O 1
ATOM 9681 N N . ASN B 1 282 ? 2.31200 120.97400 151.16600 1.000 9.04056 262 ASN B N 1
ATOM 9682 C CA . ASN B 1 282 ? 1.75500 122.13600 151.84500 1.000 9.76959 262 ASN B CA 1
ATOM 9683 C C . ASN B 1 282 ? 1.30700 121.92900 153.28500 1.000 9.58010 262 ASN B C 1
ATOM 9684 O O . ASN B 1 282 ? 1.25300 122.89500 154.04300 1.000 11.36715 262 ASN B O 1
ATOM 9695 N N . ILE B 1 283 ? 0.92200 120.72100 153.66100 1.000 9.25637 263 ILE B N 1
ATOM 9696 C CA . ILE B 1 283 ? 0.26400 120.49400 154.94200 1.000 8.75894 263 ILE B CA 1
ATOM 9697 C C . ILE B 1 283 ? 1.17900 119.73000 155.88500 1.000 8.83001 263 ILE B C 1
ATOM 9698 O O . ILE B 1 283 ? 1.89800 118.80900 155.47300 1.000 9.95119 263 ILE B O 1
ATOM 9714 N N . TRP B 1 284 ? 1.13800 120.12800 157.14700 1.000 8.13255 264 TRP B N 1
ATOM 9715 C CA . TRP B 1 284 ? 1.82900 119.48700 158.25200 1.000 8.03254 264 TRP B CA 1
ATOM 9716 C C . TRP B 1 284 ? 0.81600 119.08400 159.31300 1.000 8.24573 264 TRP B C 1
ATOM 9717 O O . TRP B 1 284 ? -0.22400 119.72600 159.47400 1.000 8.85106 264 TRP B O 1
ATOM 9738 N N . ILE B 1 285 ? 1.15500 118.05600 160.09400 1.000 7.48774 265 ILE B N 1
ATOM 9739 C CA . ILE B 1 285 ? 0.34400 117.69300 161.25000 1.000 8.71420 265 ILE B CA 1
ATOM 9740 C C . ILE B 1 285 ? 1.25300 117.65700 162.46700 1.000 8.52207 265 ILE B C 1
ATOM 9741 O O . ILE B 1 285 ? 2.45000 117.38500 162.34500 1.000 8.67472 265 ILE B O 1
ATOM 9757 N N . THR B 1 286 ? 0.68400 117.91500 163.64700 1.000 8.75105 266 THR B N 1
ATOM 9758 C CA . THR B 1 286 ? 1.45500 117.80700 164.87900 1.000 8.15098 266 THR B CA 1
ATOM 9759 C C . THR B 1 286 ? 0.82900 116.75700 165.78200 1.000 8.81685 266 THR B C 1
ATOM 9760 O O . THR B 1 286 ? -0.31100 116.33100 165.58600 1.000 8.88528 266 THR B O 1
ATOM 9771 N N . THR B 1 287 ? 1.57500 116.37100 166.81500 1.000 7.92200 267 THR B N 1
ATOM 9772 C CA . THR B 1 287 ? 1.11200 115.37000 167.76900 1.000 8.24836 267 THR B CA 1
ATOM 9773 C C . THR B 1 287 ? 0.36800 115.96900 168.95600 1.000 8.32205 267 THR B C 1
ATOM 9774 O O . THR B 1 287 ? 0.12500 115.26600 169.94300 1.000 9.26953 267 THR B O 1
ATOM 9785 N N . SER B 1 288 ? -0.01700 117.23800 168.89800 1.000 8.28520 268 SER B N 1
ATOM 9786 C CA . SER B 1 288 ? -0.69900 117.85000 170.03300 1.000 8.62472 268 SER B CA 1
ATOM 9787 C C . SER B 1 288 ? -1.92000 117.03500 170.46600 1.000 8.27468 268 SER B C 1
ATOM 9788 O O . SER B 1 288 ? -2.74900 116.63700 169.64300 1.000 8.25888 268 SER B O 1
ATOM 9796 N N . GLY B 1 289 ? -2.01300 116.77500 171.77000 1.000 8.64577 269 GLY B N 1
ATOM 9797 C CA . GLY B 1 289 ? -3.18200 116.11800 172.33800 1.000 9.55378 269 GLY B CA 1
ATOM 9798 C C . GLY B 1 289 ? -3.53900 114.77300 171.73800 1.000 8.84843 269 GLY B C 1
ATOM 9799 O O . GLY B 1 289 ? -4.71100 114.38600 171.75100 1.000 8.90896 269 GLY B O 1
ATOM 9803 N N . HIS B 1 290 ? -2.56400 114.04700 171.19700 1.000 8.64314 270 HIS B N 1
ATOM 9804 C CA . HIS B 1 290 ? -2.86200 112.79800 170.51900 1.000 8.22467 270 HIS B CA 1
ATOM 9805 C C . HIS B 1 290 ? -1.64800 111.87800 170.68700 1.000 7.97464 270 HIS B C 1
ATOM 9806 O O . HIS B 1 290 ? -0.86800 111.60000 169.76500 1.000 9.39060 270 HIS B O 1
ATOM 9820 N N . PHE B 1 291 ? -1.49500 111.37200 171.90900 1.000 7.84305 271 PHE B N 1
ATOM 9821 C CA . PHE B 1 291 ? -0.25100 110.72700 172.35000 1.000 8.15887 271 PHE B CA 1
ATOM 9822 C C . PHE B 1 291 ? -0.38400 109.21800 172.16700 1.000 9.03266 271 PHE B C 1
ATOM 9823 O O . PHE B 1 291 ? -0.39300 108.42700 173.10300 1.000 10.50389 271 PHE B O 1
ATOM 9840 N N . SER B 1 292 ? -0.48300 108.83700 170.89800 1.000 9.27743 272 SER B N 1
ATOM 9841 C CA . SER B 1 292 ? -0.80600 107.47700 170.48200 1.000 9.56167 272 SER B CA 1
ATOM 9842 C C . SER B 1 292 ? 0.22300 107.00900 169.46600 1.000 9.59326 272 SER B C 1
ATOM 9843 O O . SER B 1 292 ? 0.26800 107.53100 168.34400 1.000 8.55103 272 SER B O 1
ATOM 9851 N N . THR B 1 293 ? 1.04300 106.02500 169.85100 1.000 9.92751 273 THR B N 1
ATOM 9852 C CA . THR B 1 293 ? 2.01200 105.48600 168.91300 1.000 9.54062 273 THR B CA 1
ATOM 9853 C C . THR B 1 293 ? 1.32300 104.74700 167.77800 1.000 8.83527 273 THR B C 1
ATOM 9854 O O . THR B 1 293 ? 1.75400 104.83900 166.62300 1.000 9.16952 273 THR B O 1
ATOM 9865 N N . THR B 1 294 ? 0.23200 104.04300 168.07500 1.000 9.16426 274 THR B N 1
ATOM 9866 C CA . THR B 1 294 ? -0.50000 103.35100 167.02300 1.000 9.03529 274 THR B CA 1
ATOM 9867 C C . THR B 1 294 ? -1.02600 104.33800 165.98700 1.000 8.64314 274 THR B C 1
ATOM 9868 O O . THR B 1 294 ? -0.91900 104.10600 164.78100 1.000 8.43259 274 THR B O 1
ATOM 9879 N N . THR B 1 295 ? -1.56700 105.46400 166.44000 1.000 8.35363 275 THR B N 1
ATOM 9880 C CA . THR B 1 295 ? -2.06900 106.45100 165.49700 1.000 9.28006 275 THR B CA 1
ATOM 9881 C C . THR B 1 295 ? -0.92400 107.18200 164.81200 1.000 8.80369 275 THR B C 1
ATOM 9882 O O . THR B 1 295 ? -1.00500 107.47500 163.61400 1.000 8.21414 275 THR B O 1
ATOM 9893 N N . LEU B 1 296 ? 0.16100 107.45300 165.54100 1.000 9.13531 276 LEU B N 1
ATOM 9894 C CA . LEU B 1 296 ? 1.34000 108.04200 164.92600 1.000 7.85621 276 LEU B CA 1
ATOM 9895 C C . LEU B 1 296 ? 1.86200 107.16700 163.79700 1.000 8.92475 276 LEU B C 1
ATOM 9896 O O . LEU B 1 296 ? 2.17400 107.66300 162.70700 1.000 8.30889 276 LEU B O 1
ATOM 9912 N N . ASN B 1 297 ? 1.97700 105.85600 164.04600 1.000 7.96411 277 ASN B N 1
ATOM 9913 C CA . ASN B 1 297 ? 2.46000 104.95500 162.99900 1.000 9.14320 277 ASN B CA 1
ATOM 9914 C C . ASN B 1 297 ? 1.56900 105.02400 161.77000 1.000 8.79053 277 ASN B C 1
ATOM 9915 O O . ASN B 1 297 ? 2.05600 105.02100 160.63100 1.000 9.32217 277 ASN B O 1
ATOM 9926 N N . PHE B 1 298 ? 0.26000 105.06100 161.98900 1.000 8.64841 278 PHE B N 1
ATOM 9927 C CA . PHE B 1 298 ? -0.67400 105.14100 160.88100 1.000 8.32731 278 PHE B CA 1
ATOM 9928 C C . PHE B 1 298 ? -0.49600 106.44700 160.11900 1.000 8.00885 278 PHE B C 1
ATOM 9929 O O . PHE B 1 298 ? -0.52700 106.46500 158.88300 1.000 8.93265 278 PHE B O 1
ATOM 9946 N N . CYS B 1 299 ? -0.28500 107.54800 160.84500 1.000 8.30363 279 CYS B N 1
ATOM 9947 C CA . CYS B 1 299 ? 0.01900 108.82200 160.19400 1.000 9.19321 279 CYS B CA 1
ATOM 9948 C C . CYS B 1 299 ? 1.35500 108.80300 159.45900 1.000 9.66958 279 CYS B C 1
ATOM 9949 O O . CYS B 1 299 ? 1.50000 109.44000 158.40900 1.000 9.82486 279 CYS B O 1
ATOM 9957 N N . MET B 1 300 ? 2.35800 108.10200 159.99400 1.000 10.21438 280 MET B N 1
ATOM 9958 C CA . MET B 1 300 ? 3.60300 107.96100 159.25400 1.000 10.45388 280 MET B CA 1
ATOM 9959 C C . MET B 1 300 ? 3.35700 107.28100 157.91500 1.000 10.85393 280 MET B C 1
ATOM 9960 O O . MET B 1 300 ? 3.94600 107.66100 156.90200 1.000 13.29370 280 MET B O 1
ATOM 9974 N N . ALA B 1 301 ? 2.44100 106.31600 157.87300 1.000 9.50377 281 ALA B N 1
ATOM 9975 C CA . ALA B 1 301 ? 2.11100 105.67300 156.60900 1.000 9.88803 281 ALA B CA 1
ATOM 9976 C C . ALA B 1 301 ? 1.35100 106.62600 155.69400 1.000 9.54851 281 ALA B C 1
ATOM 9977 O O . ALA B 1 301 ? 1.67300 106.74800 154.50500 1.000 10.02489 281 ALA B O 1
ATOM 9984 N N . GLU B 1 302 ? 0.32300 107.28700 156.21800 1.000 9.86434 282 GLU B N 1
ATOM 9985 C CA . GLU B 1 302 ? -0.56000 108.07300 155.35500 1.000 9.86434 282 GLU B CA 1
ATOM 9986 C C . GLU B 1 302 ? -0.04500 109.47200 155.02300 1.000 9.25111 282 GLU B C 1
ATOM 9987 O O . GLU B 1 302 ? -0.52200 110.05600 154.03300 1.000 10.27492 282 GLU B O 1
ATOM 9999 N N . VAL B 1 303 ? 0.86600 110.03600 155.82100 1.000 10.29597 283 VAL B N 1
ATOM 10000 C CA . VAL B 1 303 ? 1.31300 111.41300 155.65200 1.000 11.18818 283 VAL B CA 1
ATOM 10001 C C . VAL B 1 303 ? 2.82300 111.48200 155.52000 1.000 10.24597 283 VAL B C 1
ATOM 10002 O O . VAL B 1 303 ? 3.35100 112.37700 154.85900 1.000 11.78826 283 VAL B O 1
ATOM 10015 N N . GLY B 1 304 ? 3.52300 110.58200 156.19000 1.000 8.87212 284 GLY B N 1
ATOM 10016 C CA . GLY B 1 304 ? 4.97500 110.56800 156.15900 1.000 9.63800 284 GLY B CA 1
ATOM 10017 C C . GLY B 1 304 ? 5.61000 111.26200 157.35200 1.000 9.29848 284 GLY B C 1
ATOM 10018 O O . GLY B 1 304 ? 5.20100 112.35800 157.73500 1.000 9.49061 284 GLY B O 1
ATOM 10022 N N . SER B 1 305 ? 6.61800 110.63900 157.94600 1.000 9.95909 285 SER B N 1
ATOM 10023 C CA . SER B 1 305 ? 7.26900 111.22800 159.11200 1.000 10.01699 285 SER B CA 1
ATOM 10024 C C . SER B 1 305 ? 7.88400 112.60400 158.83300 1.000 9.55378 285 SER B C 1
ATOM 10025 O O . SER B 1 305 ? 8.05200 113.40000 159.76900 1.000 10.16964 285 SER B O 1
ATOM 10033 N N . ASP B 1 306 ? 8.25300 112.90200 157.58300 1.000 9.03529 286 ASP B N 1
ATOM 10034 C CA . ASP B 1 306 ? 8.81100 114.21700 157.27400 1.000 9.53009 286 ASP B CA 1
ATOM 10035 C C . ASP B 1 306 ? 7.81200 115.34000 157.52600 1.000 9.85381 286 ASP B C 1
ATOM 10036 O O . ASP B 1 306 ? 8.21700 116.50400 157.60500 1.000 10.19859 286 ASP B O 1
ATOM 10045 N N . ARG B 1 307 ? 6.51700 115.03400 157.59600 1.000 9.48008 287 ARG B N 1
ATOM 10046 C CA . ARG B 1 307 ? 5.46800 116.04600 157.64700 1.000 9.93803 287 ARG B CA 1
ATOM 10047 C C . ARG B 1 307 ? 4.75700 116.05300 158.99400 1.000 9.37481 287 ARG B C 1
ATOM 10048 O O . ARG B 1 307 ? 3.65900 116.62600 159.11800 1.000 9.40113 287 ARG B O 1
ATOM 10069 N N . ILE B 1 308 ? 5.36700 115.44300 160.01200 1.000 8.24309 288 ILE B N 1
ATOM 10070 C CA . ILE B 1 308 ? 4.79000 115.32400 161.34500 1.000 9.64326 288 ILE B CA 1
ATOM 10071 C C . ILE B 1 308 ? 5.70000 116.02000 162.34700 1.000 9.20637 288 ILE B C 1
ATOM 10072 O O . ILE B 1 308 ? 6.91300 115.79300 162.34500 1.000 9.41165 288 ILE B O 1
ATOM 10088 N N . LEU B 1 309 ? 5.11400 116.84800 163.21700 1.000 7.94043 289 LEU B N 1
ATOM 10089 C CA . LEU B 1 309 ? 5.86300 117.61400 164.19900 1.000 7.60091 289 LEU B CA 1
ATOM 10090 C C . LEU B 1 309 ? 5.37000 117.27700 165.59500 1.000 8.30363 289 LEU B C 1
ATOM 10091 O O . LEU B 1 309 ? 4.16800 117.22000 165.84200 1.000 7.96411 289 LEU B O 1
ATOM 10107 N N . PHE B 1 310 ? 6.29900 117.11600 166.52500 1.000 7.81409 290 PHE B N 1
ATOM 10108 C CA . PHE B 1 310 ? 5.91900 117.01000 167.92000 1.000 8.25099 290 PHE B CA 1
ATOM 10109 C C . PHE B 1 310 ? 5.26500 118.32000 168.35500 1.000 7.92200 290 PHE B C 1
ATOM 10110 O O . PHE B 1 310 ? 5.61800 119.40600 167.88000 1.000 9.23532 290 PHE B O 1
ATOM 10127 N N . SER B 1 311 ? 4.27900 118.19300 169.24400 1.000 8.67209 291 SER B N 1
ATOM 10128 C CA . SER B 1 311 ? 3.70600 119.30100 169.99200 1.000 8.94318 291 SER B CA 1
ATOM 10129 C C . SER B 1 311 ? 2.92600 118.71800 171.16900 1.000 8.49576 291 SER B C 1
ATOM 10130 O O . SER B 1 311 ? 2.65600 117.52000 171.22900 1.000 8.91159 291 SER B O 1
ATOM 10138 N N . ILE B 1 312 ? 2.55200 119.58700 172.09600 1.000 8.18782 292 ILE B N 1
ATOM 10139 C CA . ILE B 1 312 ? 2.03200 119.20200 173.40600 1.000 8.96686 292 ILE B CA 1
ATOM 10140 C C . ILE B 1 312 ? 0.56100 119.56800 173.56900 1.000 9.61431 292 ILE B C 1
ATOM 10141 O O . ILE B 1 312 ? -0.24400 118.73900 173.99400 1.000 10.85656 292 ILE B O 1
ATOM 10157 N N . ASP B 1 313 ? 0.20300 120.81800 173.27400 1.000 9.02477 293 ASP B N 1
ATOM 10158 C CA . ASP B 1 313 ? -1.11700 121.37500 173.58100 1.000 9.42745 293 ASP B CA 1
ATOM 10159 C C . ASP B 1 313 ? -1.20500 121.82300 175.03000 1.000 10.10384 293 ASP B C 1
ATOM 10160 O O . ASP B 1 313 ? -2.26800 121.74700 175.65900 1.000 9.58536 293 ASP B O 1
ATOM 10169 N N . TYR B 1 314 ? -0.09300 122.29600 175.56900 1.000 9.18531 294 TYR B N 1
ATOM 10170 C CA . TYR B 1 314 ? -0.10500 122.83700 176.91700 1.000 9.38270 294 TYR B CA 1
ATOM 10171 C C . TYR B 1 314 ? -0.83500 124.17800 176.94700 1.000 9.91435 294 TYR B C 1
ATOM 10172 O O . TYR B 1 314 ? -0.71300 124.97800 176.01700 1.000 10.97237 294 TYR B O 1
ATOM 10190 N N . PRO B 1 315 ? -1.55900 124.48000 178.04000 1.000 10.53021 295 PRO B N 1
ATOM 10191 C CA . PRO B 1 315 ? -1.70600 123.66900 179.25600 1.000 10.73287 295 PRO B CA 1
ATOM 10192 C C . PRO B 1 315 ? -2.95800 122.79500 179.28500 1.000 11.00921 295 PRO B C 1
ATOM 10193 O O . PRO B 1 315 ? -3.33100 122.29300 180.33400 1.000 13.13315 295 PRO B O 1
ATOM 10204 N N . PHE B 1 316 ? -3.60100 122.61100 178.13800 1.000 10.86446 296 PHE B N 1
ATOM 10205 C CA . PHE B 1 316 ? -4.71900 121.68500 178.06600 1.000 9.99857 296 PHE B CA 1
ATOM 10206 C C . PHE B 1 316 ? -4.26400 120.25000 178.22400 1.000 10.03278 296 PHE B C 1
ATOM 10207 O O . PHE B 1 316 ? -5.01300 119.41500 178.74800 1.000 12.19094 296 PHE B O 1
ATOM 10224 N N . GLU B 1 317 ? -3.04200 119.96100 177.78900 1.000 8.85633 297 GLU B N 1
ATOM 10225 C CA . GLU B 1 317 ? -2.35800 118.71200 178.06100 1.000 9.23795 297 GLU B CA 1
ATOM 10226 C C . GLU B 1 317 ? -1.11800 119.04200 178.87500 1.000 9.36428 297 GLU B C 1
ATOM 10227 O O . GLU B 1 317 ? -0.60300 120.16000 178.81800 1.000 10.87499 297 GLU B O 1
ATOM 10239 N N . THR B 1 318 ? -0.60400 118.05600 179.61200 1.000 10.25912 298 THR B N 1
ATOM 10240 C CA . THR B 1 318 ? 0.58200 118.26400 180.42800 1.000 10.60653 298 THR B CA 1
ATOM 10241 C C . THR B 1 318 ? 1.84500 117.94800 179.63600 1.000 10.73287 298 THR B C 1
ATOM 10242 O O . THR B 1 318 ? 1.87300 117.06000 178.77400 1.000 10.28018 298 THR B O 1
ATOM 10253 N N . PHE B 1 319 ? 2.92000 118.65000 179.98100 1.000 9.97488 299 PHE B N 1
ATOM 10254 C CA . PHE B 1 319 ? 4.21900 118.26200 179.45100 1.000 9.73011 299 PHE B CA 1
ATOM 10255 C C . PHE B 1 319 ? 4.48900 116.79100 179.72300 1.000 9.54325 299 PHE B C 1
ATOM 10256 O O . PHE B 1 319 ? 5.01200 116.07400 178.86400 1.000 10.75918 299 PHE B O 1
ATOM 10273 N N . SER B 1 320 ? 4.20800 116.33700 180.94900 1.000 10.46704 300 SER B N 1
ATOM 10274 C CA . SER B 1 320 ? 4.52200 114.96300 181.31400 1.000 11.41979 300 SER B CA 1
ATOM 10275 C C . SER B 1 320 ? 3.83400 113.97900 180.37900 1.000 11.14081 300 SER B C 1
ATOM 10276 O O . SER B 1 320 ? 4.46700 113.04700 179.87800 1.000 11.63034 300 SER B O 1
ATOM 10284 N N . ASP B 1 321 ? 2.53600 114.15100 180.13800 1.000 9.81697 301 ASP B N 1
ATOM 10285 C CA . ASP B 1 321 ? 1.83100 113.20900 179.27800 1.000 10.26965 301 ASP B CA 1
ATOM 10286 C C . ASP B 1 321 ? 2.44200 113.19200 177.88500 1.000 11.00132 301 ASP B C 1
ATOM 10287 O O . ASP B 1 321 ? 2.71200 112.12800 177.32200 1.000 10.77498 301 ASP B O 1
ATOM 10296 N N . ALA B 1 322 ? 2.67300 114.36700 177.31300 1.000 10.07226 302 ALA B N 1
ATOM 10297 C CA . ALA B 1 322 ? 3.16700 114.43000 175.93900 1.000 8.80895 302 ALA B CA 1
ATOM 10298 C C . ALA B 1 322 ? 4.59300 113.91700 175.83400 1.000 8.85633 302 ALA B C 1
ATOM 10299 O O . ALA B 1 322 ? 4.93800 113.18900 174.89300 1.000 9.21689 302 ALA B O 1
ATOM 10306 N N . CYS B 1 323 ? 5.45300 114.34700 176.76400 1.000 9.47219 303 CYS B N 1
ATOM 10307 C CA . CYS B 1 323 ? 6.88100 114.07800 176.65200 1.000 10.17227 303 CYS B CA 1
ATOM 10308 C C . CYS B 1 323 ? 7.23300 112.67600 177.11100 1.000 11.62771 303 CYS B C 1
ATOM 10309 O O . CYS B 1 323 ? 8.09100 112.01900 176.50400 1.000 12.05144 303 CYS B O 1
ATOM 10317 N N . GLU B 1 324 ? 6.59900 112.19300 178.17800 1.000 12.43044 304 GLU B N 1
ATOM 10318 C CA A GLU B 1 324 ? 6.81300 110.80400 178.56000 0.370 12.48044 304 GLU B CA 1
ATOM 10319 C CA B GLU B 1 324 ? 6.81100 110.80400 178.56400 0.630 12.64625 304 GLU B CA 1
ATOM 10320 C C . GLU B 1 324 ? 6.33700 109.87200 177.46400 1.000 11.67508 304 GLU B C 1
ATOM 10321 O O . GLU B 1 324 ? 6.99500 108.86800 177.17200 1.000 12.09619 304 GLU B O 1
ATOM 10342 N N . TRP B 1 325 ? 5.21000 110.20500 176.83000 1.000 10.44336 305 TRP B N 1
ATOM 10343 C CA . TRP B 1 325 ? 4.77000 109.40900 175.69200 1.000 10.47757 305 TRP B CA 1
ATOM 10344 C C . TRP B 1 325 ? 5.83600 109.40900 174.60500 1.000 10.76971 305 TRP B C 1
ATOM 10345 O O . TRP B 1 325 ? 6.32700 108.35700 174.19000 1.000 11.38031 305 TRP B O 1
ATOM 10366 N N . PHE B 1 326 ? 6.22100 110.59200 174.13400 1.000 9.58010 306 PHE B N 1
ATOM 10367 C CA . PHE B 1 326 ? 7.08100 110.64900 172.95700 1.000 10.60127 306 PHE B CA 1
ATOM 10368 C C . PHE B 1 326 ? 8.46300 110.10300 173.25100 1.000 11.48296 306 PHE B C 1
ATOM 10369 O O . PHE B 1 326 ? 9.03400 109.35400 172.44300 1.000 12.33832 306 PHE B O 1
ATOM 10386 N N . ASP B 1 327 ? 9.03600 110.49300 174.39200 1.000 11.53033 307 ASP B N 1
ATOM 10387 C CA . ASP B 1 327 ? 10.39000 110.07100 174.71500 1.000 13.03051 307 ASP B CA 1
ATOM 10388 C C . ASP B 1 327 ? 10.49200 108.56000 174.82300 1.000 14.56490 307 ASP B C 1
ATOM 10389 O O . ASP B 1 327 ? 11.54200 107.99100 174.51800 1.000 15.73347 307 ASP B O 1
ATOM 10398 N N . ASN B 1 328 ? 9.42900 107.89500 175.26700 1.000 14.16222 308 ASN B N 1
ATOM 10399 C CA . ASN B 1 328 ? 9.44600 106.45500 175.48100 1.000 16.34933 308 ASN B CA 1
ATOM 10400 C C . ASN B 1 328 ? 8.74800 105.66300 174.38600 1.000 15.03865 308 ASN B C 1
ATOM 10401 O O . ASN B 1 328 ? 8.78200 104.43000 174.43000 1.000 15.77031 308 ASN B O 1
ATOM 10412 N N . ALA B 1 329 ? 8.15000 106.32400 173.39900 1.000 13.39371 309 ALA B N 1
ATOM 10413 C CA . ALA B 1 329 ? 7.47100 105.58700 172.34800 1.000 13.25685 309 ALA B CA 1
ATOM 10414 C C . ALA B 1 329 ? 8.46600 104.71800 171.59500 1.000 12.86733 309 ALA B C 1
ATOM 10415 O O . ALA B 1 329 ? 9.62100 105.08200 171.39800 1.000 14.42278 309 ALA B O 1
ATOM 10422 N N . GLU B 1 330 ? 8.00000 103.56000 171.15200 1.000 11.77246 310 GLU B N 1
ATOM 10423 C CA . GLU B 1 330 ? 8.81400 102.74200 170.26900 1.000 10.50652 310 GLU B CA 1
ATOM 10424 C C . GLU B 1 330 ? 8.82400 103.40200 168.90000 1.000 10.76445 310 GLU B C 1
ATOM 10425 O O . GLU B 1 330 ? 7.77000 103.59400 168.29000 1.000 12.16988 310 GLU B O 1
ATOM 10437 N N . LEU B 1 331 ? 10.00700 103.78500 168.43500 1.000 10.98553 311 LEU B N 1
ATOM 10438 C CA . LEU B 1 331 ? 10.14000 104.49600 167.17300 1.000 11.27240 311 LEU B CA 1
ATOM 10439 C C . LEU B 1 331 ? 11.58100 104.38600 166.70300 1.000 10.65654 311 LEU B C 1
ATOM 10440 O O . LEU B 1 331 ? 12.51300 104.36900 167.51100 1.000 11.47243 311 LEU B O 1
ATOM 10456 N N . ASN B 1 332 ? 11.75900 104.32900 165.38900 1.000 9.68274 312 ASN B N 1
ATOM 10457 C CA . ASN B 1 332 ? 13.10900 104.35400 164.85400 1.000 10.77761 312 ASN B CA 1
ATOM 10458 C C . ASN B 1 332 ? 13.76500 105.69100 165.18500 1.000 10.40388 312 ASN B C 1
ATOM 10459 O O . ASN B 1 332 ? 13.10000 106.72000 165.36400 1.000 9.05109 312 ASN B O 1
ATOM 10470 N N . GLY B 1 333 ? 15.09600 105.65800 165.32100 1.000 10.00120 313 GLY B N 1
ATOM 10471 C CA . GLY B 1 333 ? 15.82600 106.85400 165.73100 1.000 10.17490 313 GLY B CA 1
ATOM 10472 C C . GLY B 1 333 ? 15.73600 107.99200 164.73700 1.000 10.14069 313 GLY B C 1
ATOM 10473 O O . GLY B 1 333 ? 15.75700 109.16700 165.12400 1.000 10.89604 313 GLY B O 1
ATOM 10477 N N . THR B 1 334 ? 15.64500 107.66500 163.45000 1.000 10.71971 314 THR B N 1
ATOM 10478 C CA . THR B 1 334 ? 15.60000 108.68300 162.41000 1.000 9.90119 314 THR B CA 1
ATOM 10479 C C . THR B 1 334 ? 14.35000 109.53400 162.55300 1.000 10.30124 314 THR B C 1
ATOM 10480 O O . THR B 1 334 ? 14.40300 110.77100 162.52600 1.000 10.64338 314 THR B O 1
ATOM 10491 N N . ASP B 1 335 ? 13.20700 108.87700 162.67400 1.000 9.17215 315 ASP B N 1
ATOM 10492 C CA . ASP B 1 335 ? 11.94000 109.58300 162.78800 1.000 9.92224 315 ASP B CA 1
ATOM 10493 C C . ASP B 1 335 ? 11.76100 110.20900 164.16600 1.000 9.61431 315 ASP B C 1
ATOM 10494 O O . ASP B 1 335 ? 11.09000 111.23300 164.28400 1.000 10.03015 315 ASP B O 1
ATOM 10503 N N . ARG B 1 336 ? 12.33200 109.61900 165.22500 1.000 11.43558 316 ARG B N 1
ATOM 10504 C CA . ARG B 1 336 ? 12.24700 110.28500 166.51800 1.000 10.81445 316 ARG B CA 1
ATOM 10505 C C . ARG B 1 336 ? 12.92100 111.64900 166.45200 1.000 9.47482 316 ARG B C 1
ATOM 10506 O O . ARG B 1 336 ? 12.39100 112.64300 166.95900 1.000 10.11174 316 ARG B O 1
ATOM 10527 N N . LEU B 1 337 ? 14.09100 111.71100 165.81900 1.000 9.43534 317 LEU B N 1
ATOM 10528 C CA . LEU B 1 337 ? 14.80900 112.97100 165.68500 1.000 10.97237 317 LEU B CA 1
ATOM 10529 C C . LEU B 1 337 ? 14.01800 113.97100 164.85700 1.000 9.60115 317 LEU B C 1
ATOM 10530 O O . LEU B 1 337 ? 13.92500 115.14900 165.21400 1.000 9.61431 317 LEU B O 1
ATOM 10546 N N . LYS B 1 338 ? 13.46600 113.52600 163.72300 1.000 9.60641 318 LYS B N 1
ATOM 10547 C CA . LYS B 1 338 ? 12.75100 114.42400 162.82700 1.000 9.92487 318 LYS B CA 1
ATOM 10548 C C . LYS B 1 338 ? 11.48600 114.95800 163.48200 1.000 8.90633 318 LYS B C 1
ATOM 10549 O O . LYS B 1 338 ? 11.24800 116.17000 163.50200 1.000 8.79842 318 LYS B O 1
ATOM 10568 N N . ILE B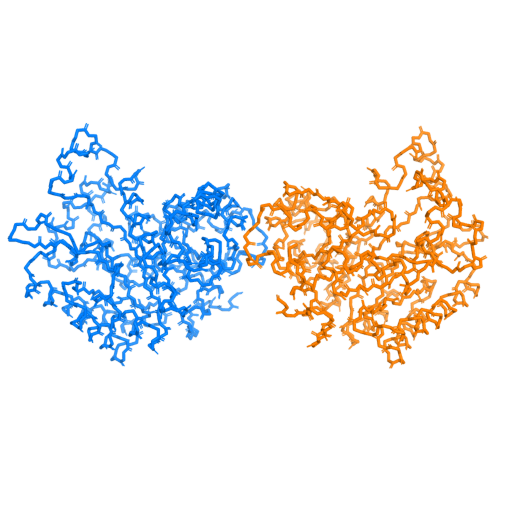 1 339 ? 10.65900 114.06100 164.00800 1.000 8.27204 319 ILE B N 1
ATOM 10569 C CA . ILE B 1 339 ? 9.39600 114.47600 164.60600 1.000 8.78263 319 ILE B CA 1
ATOM 10570 C C . ILE B 1 339 ? 9.65100 115.30000 165.85700 1.000 8.02201 319 ILE B C 1
ATOM 10571 O O . ILE B 1 339 ? 9.02600 116.34300 166.07100 1.000 8.63788 319 ILE B O 1
ATOM 10587 N N . GLY B 1 340 ? 10.62100 114.88600 166.66500 1.000 9.39323 320 GLY B N 1
ATOM 10588 C CA . GLY B 1 340 ? 10.88800 115.58100 167.91100 1.000 9.49061 320 GLY B CA 1
ATOM 10589 C C . GLY B 1 340 ? 11.42800 116.98500 167.72700 1.000 9.15899 320 GLY B C 1
ATOM 10590 O O . GLY B 1 340 ? 11.11500 117.87000 168.52000 1.000 9.53009 320 GLY B O 1
ATOM 10594 N N . ARG B 1 341 ? 12.27100 117.19800 166.71200 1.000 9.57483 321 ARG B N 1
ATOM 10595 C CA . ARG B 1 341 ? 12.81300 118.53400 166.48000 1.000 9.78275 321 ARG B CA 1
ATOM 10596 C C . ARG B 1 341 ? 13.27300 118.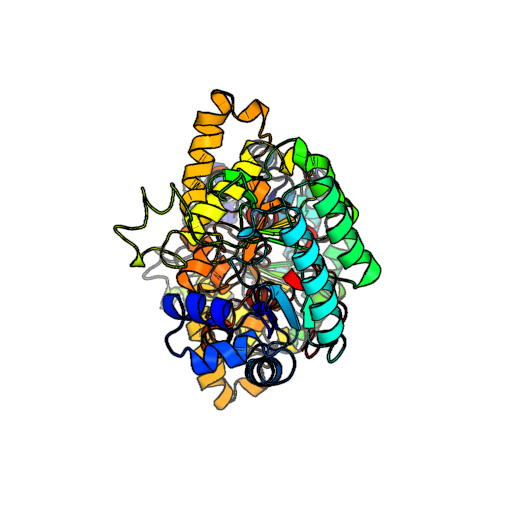87200 165.06100 1.000 9.67484 321 ARG B C 1
ATOM 10597 O O . ARG B 1 341 ? 13.18500 120.04100 164.66800 1.000 9.55641 321 ARG B O 1
ATOM 10618 N N . GLU B 1 342 ? 13.82200 117.92000 164.29900 1.000 10.07489 322 GLU B N 1
ATOM 10619 C CA . GLU B 1 342 ? 14.53300 118.33800 163.09400 1.000 9.34059 322 GLU B CA 1
ATOM 10620 C C . GLU B 1 342 ? 13.58300 118.82400 162.01000 1.000 10.09858 322 GLU B C 1
ATOM 10621 O O . GLU B 1 342 ? 13.94200 119.71800 161.23400 1.000 10.54863 322 GLU B O 1
ATOM 10633 N N . ASN B 1 343 ? 12.38600 118.25400 161.92000 1.000 9.87750 323 ASN B N 1
ATOM 10634 C CA . ASN B 1 343 ? 11.42000 118.77200 160.95500 1.000 9.39323 323 ASN B CA 1
ATOM 10635 C C . ASN B 1 343 ? 11.11700 120.23600 161.23400 1.000 9.54588 323 ASN B C 1
ATOM 10636 O O . ASN B 1 343 ? 11.12200 121.07400 160.32300 1.000 9.61168 323 ASN B O 1
ATOM 10647 N N . ALA B 1 344 ? 10.79500 120.55000 162.49000 1.000 9.22742 324 ALA B N 1
ATOM 10648 C CA . ALA B 1 344 ? 10.45300 121.91500 162.86700 1.000 9.61168 324 ALA B CA 1
ATOM 10649 C C . ALA B 1 344 ? 11.65800 122.83600 162.80100 1.000 9.93803 324 ALA B C 1
ATOM 10650 O O . ALA B 1 344 ? 11.52800 124.00100 162.41400 1.000 9.95909 324 ALA B O 1
ATOM 10657 N N . LYS B 1 345 ? 12.85100 122.33400 163.14200 1.000 10.53811 325 LYS B N 1
ATOM 10658 C CA . LYS B 1 345 ? 14.03800 123.16800 163.02100 1.000 12.12514 325 LYS B CA 1
ATOM 10659 C C . LYS B 1 345 ? 14.18600 123.70800 161.61300 1.000 11.08554 325 LYS B C 1
ATOM 10660 O O . LYS B 1 345 ? 14.49000 124.89000 161.42200 1.000 11.86721 325 LYS B O 1
ATOM 10679 N N . LYS B 1 346 ? 13.97100 122.85300 160.61500 1.000 11.47769 326 LYS B N 1
ATOM 10680 C CA . LYS B 1 346 ? 14.10000 123.25900 159.22600 1.000 13.17263 326 LYS B CA 1
ATOM 10681 C C . LYS B 1 346 ? 12.93900 124.15400 158.82300 1.000 12.82259 326 LYS B C 1
ATOM 10682 O O . LYS B 1 346 ? 13.13900 125.19500 158.19700 1.000 13.36739 326 LYS B O 1
ATOM 10701 N N . LEU B 1 347 ? 11.71700 123.75200 159.15600 1.000 10.58811 327 LEU B N 1
ATOM 10702 C CA . LEU B 1 347 ? 10.55400 124.54200 158.76100 1.000 10.53811 327 LEU B CA 1
ATOM 10703 C C . LEU B 1 347 ? 10.62600 125.96900 159.30000 1.000 10.70391 327 LEU B C 1
ATOM 10704 O O . LEU B 1 347 ? 10.29300 126.92400 158.58800 1.000 12.53835 327 LEU B O 1
ATOM 10720 N N . PHE B 1 348 ? 11.05100 126.13400 160.54400 1.000 11.31978 328 PHE B N 1
ATOM 10721 C CA . PHE B 1 348 ? 11.10300 127.44200 161.18500 1.000 11.83037 328 PHE B CA 1
ATOM 10722 C C . PHE B 1 348 ? 12.47700 128.09300 161.12700 1.000 13.04367 328 PHE B C 1
ATOM 10723 O O . PHE B 1 348 ? 12.69300 129.12300 161.76900 1.000 14.11748 328 PHE B O 1
ATOM 10740 N N . LYS B 1 349 ? 13.40100 127.52600 160.36800 1.000 13.77270 329 LYS B N 1
ATOM 10741 C CA . LYS B 1 349 ? 14.71000 128.14300 160.14100 1.000 15.18603 329 LYS B CA 1
ATOM 10742 C C . LYS B 1 349 ? 15.43100 128.46300 161.44700 1.000 16.45460 329 LYS B C 1
ATOM 10743 O O . LYS B 1 349 ? 15.98500 129.54700 161.63400 1.000 17.89688 329 LYS B O 1
ATOM 10762 N N . LEU B 1 350 ? 15.43800 127.49900 162.35700 1.000 15.54134 330 LEU B N 1
ATOM 10763 C CA . LEU B 1 350 ? 16.10400 127.67300 163.64700 1.000 18.39431 330 LEU B CA 1
ATOM 10764 C C . LEU B 1 350 ? 17.57400 127.22600 163.50200 1.000 20.73406 330 LEU B C 1
ATOM 10765 O O . LEU B 1 350 ? 17.81000 126.03800 163.29900 1.000 23.22910 330 LEU B O 1
ATOM 10781 N N . ASP B 1 351 ? 18.48400 128.18300 163.65000 1.000 21.98421 331 ASP B N 1
ATOM 10782 C CA A ASP B 1 351 ? 19.93900 127.79900 163.54600 0.500 24.04236 331 ASP B CA 1
ATOM 10783 C CA B ASP B 1 351 ? 19.93500 127.83700 163.56200 0.500 24.04236 331 ASP B CA 1
ATOM 10784 C C . ASP B 1 351 ? 20.48300 127.36700 164.89400 1.000 22.25530 331 ASP B C 1
ATOM 10785 O O . ASP B 1 351 ? 21.53300 126.81700 164.87600 1.000 21.86841 331 ASP B O 1
ATOM 10799 N N . SER B 1 352 ? 19.82500 127.68700 166.02100 1.000 21.28676 332 SER B N 1
ATOM 10800 C CA . SER B 1 352 ? 20.19700 127.15800 167.33900 1.000 20.94462 332 SER B CA 1
ATOM 10801 C C . SER B 1 352 ? 19.08900 127.60200 168.34000 1.000 20.10767 332 SER B C 1
ATOM 10802 O O . SER B 1 352 ? 18.32300 128.52600 168.09900 1.000 21.04989 332 SER B O 1
ATOM 10809 N N . TYR B 1 353 ? 19.07100 126.82700 169.45800 1.000 16.80201 333 TYR B N 1
ATOM 10810 C CA . TYR B 1 353 ? 18.21400 127.10600 170.63100 1.000 14.41225 333 TYR B CA 1
ATOM 10811 C C . TYR B 1 353 ? 18.71300 126.12600 171.69800 1.000 13.91746 333 TYR B C 1
ATOM 10812 O O . TYR B 1 353 ? 19.55900 125.27500 171.39000 1.000 13.92799 333 TYR B O 1
ATOM 10830 N N . LYS B 1 354 ? 18.19500 126.20700 172.92500 1.000 14.90179 334 LYS B N 1
ATOM 10831 C CA . LYS B 1 354 ? 18.66400 125.31000 173.97500 1.000 14.37278 334 LYS B CA 1
ATOM 10832 C C . LYS B 1 354 ? 18.57700 123.84200 173.55000 1.000 13.22527 334 LYS B C 1
ATOM 10833 O O . LYS B 1 354 ? 17.48600 123.32500 173.23400 1.000 12.58835 334 LYS B O 1
ATOM 10852 N N . ASP B 1 355 ? 19.69800 123.14800 173.58800 1.000 12.48308 335 ASP B N 1
ATOM 10853 C CA . ASP B 1 355 ? 19.77700 121.71900 173.31900 1.000 12.50150 335 ASP B CA 1
ATOM 10854 C C . ASP B 1 355 ? 19.40600 121.35500 171.87900 1.000 12.06987 335 ASP B C 1
ATOM 10855 O O . ASP B 1 355 ? 19.06400 120.19200 171.60100 1.000 12.28042 335 ASP B O 1
ATOM 10864 N N . SER B 1 356 ? 19.52600 122.29000 170.95700 1.000 12.70152 336 SER B N 1
ATOM 10865 C CA . SER B 1 356 ? 18.95600 122.07000 169.61700 1.000 12.92260 336 SER B CA 1
ATOM 10866 C C . SER B 1 356 ? 19.67600 120.91200 168.86900 1.000 12.86996 336 SER B C 1
ATOM 10867 O O . SER B 1 356 ? 19.09000 120.32000 167.97900 1.000 12.83575 336 SER B O 1
ATOM 10875 N N . SER B 1 357 ? 20.92100 120.62200 169.24700 1.000 13.61216 337 SER B N 1
ATOM 10876 C CA . SER B 1 357 ? 21.64200 119.49900 168.59400 1.000 15.58345 337 SER B CA 1
ATOM 10877 C C . SER B 1 357 ? 22.11200 118.45000 169.61600 1.000 16.21247 337 SER B C 1
ATOM 10878 O O . SER B 1 357 ? 23.05300 117.67500 169.31800 1.000 16.50987 337 SER B O 1
ATOM 10886 N N . ALA B 1 358 ? 21.47400 118.39700 170.75900 1.000 15.89138 338 ALA B N 1
ATOM 10887 C CA . ALA B 1 358 ? 21.83800 117.47600 171.81300 1.000 17.32050 338 ALA B CA 1
ATOM 10888 C C . ALA B 1 358 ? 21.75200 116.03900 171.36700 1.000 19.59182 338 ALA B C 1
ATOM 10889 O O . ALA B 1 358 ? 20.83800 115.67900 170.58800 1.000 20.23400 338 ALA B O 1
#

Organism: Aspergillus oryzae (strain ATCC 42149 / RIB 40) (NCBI:txid510516)

Radius of gyration: 28.96 Å; Cα contacts (8 Å, |Δi|>4): 1320; chains: 2; bounding box: 72×80×64 Å

Solvent-accessible surface area: 27325 Å² total; per-residue (Å²): 149,23,78,1,0,1,0,0,3,0,9,0,1,4,80,149,33,79,152,124,9,85,140,11,0,84,86,42,36,153,74,37,95,59,6,17,127,26,2,33,25,5,40,135,45,0,24,73,41,1,72,152,31,11,2,2,15,1,0,0,4,13,15,5,20,12,1,2,30,20,94,65,69,123,92,0,36,62,13,0,44,63,0,0,57,50,0,6,107,46,17,175,105,42,88,66,16,4,8,2,1,0,5,1,0,0,28,71,21,108,56,0,4,65,9,0,68,69,0,26,112,135,65,44,7,45,0,0,6,0,4,9,4,0,30,11,26,136,116,1,74,85,81,41,54,0,20,59,71,104,6,37,76,0,0,110,8,1,19,112,32,60,20,2,0,0,0,20,0,20,14,19,25,34,68,78,59,116,152,100,18,29,123,115,110,205,66,12,0,97,80,52,6,19,6,82,23,0,18,112,0,0,37,11,0,0,34,64,2,0,0,39,101,16,70,117,2,29,0,0,0,0,33,5,0,3,94,5,4,162,48,0,138,138,25,37,38,104,25,55,69,101,103,25,138,143,41,28,38,131,68,1,137,54,39,0,33,52,0,4,32,74,0,0,6,0,0,0,0,29,65,50,32,35,110,41,0,52,77,2,4,14,16,1,0,2,37,22,0,0,1,0,0,15,2,15,54,49,72,3,49,82,0,0,81,35,0,14,86,9,71,2,4,30,22,1,46,76,27,1,0,14,53,14,2,41,132,14,12,130,26,124,95,9,76,50,10,96,85,162,21,81,0,0,1,0,0,3,0,9,2,1,6,77,150,46,83,144,84,9,70,122,10,1,82,89,39,36,152,73,40,99,57,5,18,133,25,2,33,25,9,42,142,51,0,24,91,52,1,75,165,19,9,1,2,8,1,0,0,4,13,15,5,6,9,0,2,18,25,94,67,68,122,93,0,37,60,13,0,46,64,0,0,53,54,0,3,100,49,18,135,97,30,96,74,16,5,6,2,1,0,6,0,0,0,28,69,20,120,57,0,4,67,8,0,71,66,0,26,115,134,43,41,7,46,0,0,7,0,4,8,2,0,29,12,25,126,110,1,63,81,85,42,58,0,20,60,75,98,4,36,90,0,0,81,7,0,14,100,35,63,20,3,0,0,0,20,1,20,13,20,25,31,78,81,61,117,172,98,18,32,123,115,112,208,67,19,0,94,78,54,6,21,7,84,23,0,18,110,0,0,38,11,0,1,33,63,2,0,0,39,102,16,71,123,1,29,0,0,0,0,35,5,0,4,94,5,4,160,50,0,138,141,25,37,40,103,26,53,70,102,103,27,138,145,40,28,38,131,68,0,134,55,38,0,34,51,0,4,31,72,0,0,18,0,0,0,0,28,64,50,31,36,113,40,0,54,75,2,4,14,16,1,0,2,36,24,0,0,0,0,0,15,2,15,55,50,72,2,38,82,0,0,96,36,0,17,94,9,70,2,4,29,22,1,46,75,26,1,0,13,51,11,1,33,171,25,11,134,20,144,78,14,76,52,13,98,87

Foldseek 3Di:
DEAQFEAELAEAEDLVPLVVLQVVCVLQPPDSVVSSVFRHDDDPVVVVQCVVQRHWAYAYEYDPPQLLQPAPQVVSAVRQVVVLVVVLVVCVVPVLHYAYAGDAQPPAQVSRLVRNCCSCVVRVHQYHEHAFWRQYDPVSQDTHACQAPRNLSNQVSCVVSLHAYEHWHHWDDDPVCVPPAPVPVNCTDPNADRLVRSLVRVVSNQLQQVCVSRVSYAYEYEQLRSCCLVCLVVQQCCCPVNVVVVPSCVRHPDGPLVCLVRHYAYEHEPPLDLVVVVSSCVRRNLLRYAYHYNPPSGGSCSRSVSLVPPDDDPVSSLNRRAVSVCVSSVDDHHPSNPD/DAAQFEAELAEAEDLVCLVVLQVVCVQQPPDSVVSSVFRHDDPDPVVVLCVVQRHFAYAYEHDPPQLLQPAPQVVSAVRQLVVLVVVLVVCVVAVLHYAYARDAQPPAQVSRLVSNVCSCVVRVHQYHEHAFWRQHDPVSQDTHAQQEDRNLSNQVSCVVSLHAYEHWHHWDDDPCCVPPAPVPVSCTDPNAPRLVRSLVRVVSNQLQQVCVSRVSYAYEYEQLRSCCLVCLVVQQCCCPVNVVVVPSCVRHPDGPLVCLVGHYAYEHEPPLDLVSVVSSCVRRNLLRYAYHYNPPSGGSCSRSVSLVPPDDDPVSSLNRRAVSVCVSRVPPHHVSNPD

Secondary structure (DSSP, 8-state):
---SEEEEEEEE--GGGHHHHHHHHHHH-S-HHHHHHHHH--SSHHHHHHHHHTEEEEEEEEPSSGGGG---HHHHHHHHHHHHHHHHHHHTTSTTTEEEPBP---SSHHHHHHHHHHHHHHH----EEEESSEEESTTS-EEE---SGGGHHHHHHHHHHT--EEEE-----HHHIIIIIGGGGGGTTTTTHHHHHHHHHHHHHHHTTHHHH-TT--EEESGGGTTGGGGHHHHHHHHHTTGGGTTGGGG--S-HHHHHHHTEEEE-TT---HHHHHHHHHHH-GGGEE----TTTS-HHHHHHHHHHS---HHHHHIIIIIHHHHHTT----TTTT-/---SEEEEEEEE--GGGHHHHHHHHHHH-S-HHHHHHHHH-SSSHHHHHHHHHTEEEEEEEEPSSGGGG--SHHHHHHHHHHHHHHHHHHHTT-TTTEEEPBP---S-HHHHHHHHHHHHHHH----EEEESSEEESTTS-EEE---SGGGHHHHHHHHHHT--EEEE-----HHHIIIIIGGGGGGTTTTTHHHHHHHHHHHHHHHTTHHHH-TT--EEESHHHHTGGGGHHHHHHHHHTTGGGTTGGGT--S-HHHHHHHTEEEE-TT---HHHHHHHHHHT-GGGEE----TTTS-HHHHHHHHHHS---HHHHHIIIIIHHHHHTT-S--TTTT-